Protein AF-A0A814ASR1-F1 (afdb_monomer_lite)

Radius of gyration: 29.93 Å; chains: 1; bounding box: 83×78×75 Å

Foldseek 3Di:
DDPPDDDPVLLVVLCVLLVHDFPDVQLVQQLQEAPQLCPPPHPPCVPSHLQVLLVQLVVLLLVLQLVVCVVPDDPVPPPDPVLSVVLSCVCLPLQNQLCLQCPRSVSVVRHDHDPDPDDDDSNRSSSSSSSVLSSCQVRQPPCSNVSSVVSCCSSCVVCPVVSCVSSDDDPVVVVVVCVVDPPPDDPDDPPPPPPPPDDDDDDDDDDDDDDDDDDDDDDDDDDDDDDDDDDDDDDDDPDQPFDWDWDWDDLVPPPRDTKTKTKTKFAAPPDDDAQQAAEAEEFEAAQAFLCLQQPPPPSVQQHLQVLCRVPLVRSYIYIGIGFECKDPIGHDQAQLVDALSSRLRVVLVVLVCLQCCVDVNHGHQNYEYEAAHLRLLSVLLQLLDPVRVLSHQAYERALDDLAWDVVLVVLLVVQKDAPCPDPLCVPHDHRPQWMWGHPPDCSCVSNFWLVVFFDPVLVVSSVNRGIIHHPNHVVSNCVSVLPRQQSRDQSHEYEYEYEQAANTAADPDPPHQGLPDFVSRCVVCVVSHPYHYGYDYDYSTYRSLSRGSNSVVVSVVVSVVVVVDSSPSRSPPD

Sequence (574 aa):
MPKQCIKVNSLTDFEDVIGYKFQNPSYLHQALTHVTAVTEEHPQAYHTDLLPLAFVGDAVLKYSVARYLFLNRPDHVIESCEKLHQGAQKIISNKVLAATAEKKLDLNKYLIRGNGSQVLTEKMYADCIQAIFGAIALDCGANQQEVIFHVIDKMYSDRYDEWVREISFDTMEIQMWSNERNLENIPEWPKTELQLATHNRNSSASEYNQNCCQSLNRVLMWTFTTFGSLIFAFIMIDELIMIPSKVTVDPTGIGRTLYPIVTWFCWKNGTVLSTNQIIHLTISGFTYDHTYWDFPYQPYNYSYVNYIIENSNGNIAVLNFDRFGVGLSGKPLLASLITGDVHAYVVYQLMQKLSQGYYQNISFSNIVLVGHSLGTGIALIVASNNVYNQYVCGVIATGFIHLINPVGFATFGASLYLAALDPKFKNQFVPADSLTTNPNTTGRQDAFYNIDDADMNVIRKDEQLKTIASAGEVLVIRLFVPIETRNIPTTIPMLIVMGQNDVLFCNLLNIALSCNDANTIINREKDDYTTTIEAYVLENSGHDINLHRNARDWFQAALDWTNKYSFENCGCSK

Organism: NCBI:txid433720

Structure (mmCIF, N/CA/C/O backbone):
data_AF-A0A814ASR1-F1
#
_entry.id   AF-A0A814ASR1-F1
#
loop_
_atom_site.group_PDB
_atom_site.id
_atom_site.type_symbol
_atom_site.label_atom_id
_atom_site.label_alt_id
_atom_site.label_comp_id
_atom_site.label_asym_id
_atom_site.label_entity_id
_atom_site.label_seq_id
_atom_site.pdbx_PDB_ins_code
_atom_site.Cartn_x
_atom_site.Cartn_y
_atom_site.Cartn_z
_atom_site.occupancy
_atom_site.B_iso_or_equiv
_atom_site.auth_seq_id
_atom_site.auth_comp_id
_atom_site.auth_asym_id
_atom_site.auth_atom_id
_atom_site.pdbx_PDB_model_num
ATOM 1 N N . MET A 1 1 ? -29.139 21.819 46.354 1.00 29.34 1 MET A N 1
ATOM 2 C CA . MET A 1 1 ? -29.511 22.653 45.192 1.00 29.34 1 MET A CA 1
ATOM 3 C C . MET A 1 1 ? -29.587 21.737 43.984 1.00 29.34 1 MET A C 1
ATOM 5 O O . MET A 1 1 ? -28.639 20.977 43.797 1.00 29.34 1 MET A O 1
ATOM 9 N N . PRO A 1 2 ? -30.709 21.681 43.252 1.00 26.05 2 PRO A N 1
ATOM 10 C CA . PRO A 1 2 ? -30.830 20.758 42.135 1.00 26.05 2 PRO A CA 1
ATOM 11 C C . PRO A 1 2 ? -29.931 21.251 40.998 1.00 26.05 2 PRO A C 1
ATOM 13 O O . PRO A 1 2 ? -30.075 22.377 40.533 1.00 26.05 2 PRO A O 1
ATOM 16 N N . LYS A 1 3 ? -28.980 20.411 40.579 1.00 24.55 3 LYS A N 1
ATOM 17 C CA . LYS A 1 3 ? -28.226 20.607 39.340 1.00 24.55 3 LYS A CA 1
ATOM 18 C C . LYS A 1 3 ? -29.227 20.549 38.184 1.00 24.55 3 LYS A C 1
ATOM 20 O O . LYS A 1 3 ? -29.842 19.505 37.973 1.00 24.55 3 LYS A O 1
ATOM 25 N N . GLN A 1 4 ? -29.400 21.647 37.454 1.00 22.62 4 GLN A N 1
ATOM 26 C CA . GLN A 1 4 ? -30.033 21.603 36.139 1.00 22.62 4 GLN A CA 1
ATOM 27 C C . GLN A 1 4 ? -29.073 20.886 35.186 1.00 22.62 4 GLN A C 1
ATOM 29 O O . GLN A 1 4 ? -28.102 21.455 34.701 1.00 22.62 4 GLN A O 1
ATOM 34 N N . CYS A 1 5 ? -29.317 19.599 34.958 1.00 25.02 5 CYS A N 1
ATOM 35 C CA . CYS A 1 5 ? -28.736 18.885 33.832 1.00 25.02 5 CYS A CA 1
ATOM 36 C C . CYS A 1 5 ? -29.511 19.283 32.570 1.00 25.02 5 CYS A C 1
ATOM 38 O O . CYS A 1 5 ? -30.727 19.093 32.505 1.00 25.02 5 CYS A O 1
ATOM 40 N N . ILE A 1 6 ? -28.814 19.834 31.576 1.00 29.86 6 ILE A N 1
ATOM 41 C CA . ILE A 1 6 ? -29.375 20.084 30.245 1.00 29.86 6 ILE A CA 1
ATOM 42 C C . ILE A 1 6 ? -29.675 18.726 29.594 1.00 29.86 6 ILE A C 1
ATOM 44 O O . ILE A 1 6 ? -28.879 17.789 29.681 1.00 29.86 6 ILE A O 1
ATOM 48 N N . LYS A 1 7 ? -30.846 18.602 28.958 1.00 33.66 7 LYS A N 1
ATOM 49 C CA . LYS A 1 7 ? -31.218 17.435 28.146 1.00 33.66 7 LYS A CA 1
ATOM 50 C C . LYS A 1 7 ? -30.184 17.258 27.025 1.00 33.66 7 LYS A C 1
ATOM 52 O O . LYS A 1 7 ? -30.173 18.031 26.076 1.00 33.66 7 LYS A O 1
ATOM 57 N N . VAL A 1 8 ? -29.372 16.206 27.119 1.00 39.03 8 VAL A N 1
ATOM 58 C CA . VAL A 1 8 ? -28.318 15.823 26.155 1.00 39.03 8 VAL A CA 1
ATOM 59 C C . VAL A 1 8 ? -28.842 15.675 24.715 1.00 39.03 8 VAL A C 1
ATOM 61 O O . VAL A 1 8 ? -28.080 15.843 23.771 1.00 39.03 8 VAL A O 1
ATOM 64 N N . ASN A 1 9 ? -30.150 15.475 24.525 1.00 45.09 9 ASN A N 1
ATOM 65 C CA . ASN A 1 9 ? -30.742 15.324 23.195 1.00 45.09 9 ASN A CA 1
ATOM 66 C C . ASN A 1 9 ? -30.657 16.591 22.313 1.00 45.09 9 ASN A C 1
ATOM 68 O O . ASN A 1 9 ? -30.626 16.442 21.104 1.00 45.09 9 ASN A O 1
ATOM 72 N N . SER A 1 10 ? -30.572 17.820 22.852 1.00 56.31 10 SER A N 1
ATOM 73 C CA . SER A 1 10 ? -30.629 19.032 22.003 1.00 56.31 10 SER A CA 1
ATOM 74 C C . SER A 1 10 ? -29.311 19.407 21.314 1.00 56.31 10 SER A C 1
ATOM 76 O O . SER A 1 10 ? -29.338 20.107 20.305 1.00 56.31 10 SER A O 1
ATOM 78 N N . LEU A 1 11 ? -28.158 18.990 21.854 1.00 64.81 11 LEU A N 1
ATOM 79 C CA . LEU A 1 11 ? -26.847 19.305 21.267 1.00 64.81 11 LEU A CA 1
ATOM 80 C C . LEU A 1 11 ? -26.538 18.384 20.088 1.00 64.81 11 LEU A C 1
ATOM 82 O O . LEU A 1 11 ? -26.112 18.865 19.045 1.00 64.81 11 LEU A O 1
ATOM 86 N N . THR A 1 12 ? -26.828 17.088 20.223 1.00 65.69 12 THR A N 1
ATOM 87 C CA . THR A 1 12 ? -26.658 16.113 19.137 1.00 65.69 12 THR A CA 1
ATOM 88 C C . THR A 1 12 ? -27.548 16.443 17.940 1.00 65.69 12 THR A C 1
ATOM 90 O O . THR A 1 12 ? -27.074 16.380 16.807 1.00 65.69 12 THR A O 1
ATOM 93 N N . ASP A 1 13 ? -28.786 16.886 18.196 1.00 74.62 13 ASP A N 1
ATOM 94 C CA . ASP A 1 13 ? -29.701 17.377 17.160 1.00 74.62 13 ASP A CA 1
ATOM 95 C C . ASP A 1 13 ? -29.107 18.584 16.415 1.00 74.62 13 ASP A C 1
ATOM 97 O O . ASP A 1 13 ? -29.201 18.682 15.192 1.00 74.62 13 ASP A O 1
ATOM 101 N N . PHE A 1 14 ? -28.464 19.511 17.134 1.00 78.94 14 PHE A N 1
ATOM 102 C CA . PHE A 1 14 ? -27.859 20.689 16.515 1.00 78.94 14 PHE A CA 1
ATOM 103 C C . PHE A 1 14 ? -26.600 20.356 15.706 1.00 78.94 14 PHE A C 1
ATOM 105 O O . PHE A 1 14 ? -26.404 20.914 14.628 1.00 78.94 14 PHE A O 1
ATOM 112 N N . GLU A 1 15 ? -25.774 19.421 16.179 1.00 78.19 15 GLU A N 1
ATOM 113 C CA . GLU A 1 15 ? -24.624 18.900 15.428 1.00 78.19 15 GLU A CA 1
ATOM 114 C C . GLU A 1 15 ? -25.039 18.320 14.067 1.00 78.19 15 GLU A C 1
ATOM 116 O O . GLU A 1 15 ? -24.350 18.525 13.065 1.00 78.19 15 GLU A O 1
ATOM 121 N N . ASP A 1 16 ? -26.192 17.646 14.002 1.00 75.31 16 ASP A N 1
ATOM 122 C CA . ASP A 1 16 ? -26.740 17.118 12.747 1.00 75.31 16 ASP A CA 1
ATOM 123 C C . ASP A 1 16 ? -27.208 18.244 11.811 1.00 75.31 16 ASP A C 1
ATOM 125 O O . ASP A 1 16 ? -26.919 18.221 10.604 1.00 75.31 16 ASP A O 1
ATOM 129 N N . VAL A 1 17 ? -27.856 19.275 12.373 1.00 75.50 17 VAL A N 1
ATOM 130 C CA . VAL A 1 17 ? -28.286 20.481 11.645 1.00 75.50 17 VAL A CA 1
ATOM 131 C C . VAL A 1 17 ? -27.089 21.168 10.982 1.00 75.50 17 VAL A C 1
ATOM 133 O O . VAL A 1 17 ? -27.107 21.406 9.772 1.00 75.50 17 VAL A O 1
ATOM 136 N N . ILE A 1 18 ? -26.014 21.424 11.730 1.00 74.44 18 ILE A N 1
ATOM 137 C CA . ILE A 1 18 ? -24.812 22.079 11.187 1.00 74.44 18 ILE A CA 1
ATOM 138 C C . ILE A 1 18 ? -23.909 21.119 10.398 1.00 74.44 18 ILE A C 1
ATOM 140 O O . ILE A 1 18 ? -23.052 21.569 9.645 1.00 74.44 18 ILE A O 1
ATOM 144 N N . GLY A 1 19 ? -24.119 19.801 10.513 1.00 69.56 19 GLY A N 1
ATOM 145 C CA . GLY A 1 19 ? -23.306 18.782 9.842 1.00 69.56 19 GLY A CA 1
ATOM 146 C C . GLY A 1 19 ? -21.897 18.633 10.399 1.00 69.56 19 GLY A C 1
ATOM 147 O O . GLY A 1 19 ? -21.003 18.251 9.653 1.00 69.56 19 GLY A O 1
ATOM 148 N N . TYR A 1 20 ? -21.699 18.949 11.677 1.00 76.44 20 TYR A N 1
ATOM 149 C CA . TYR A 1 20 ? -20.404 18.879 12.344 1.00 76.44 20 TYR A CA 1
ATOM 150 C C . TYR A 1 20 ? -20.568 18.270 13.737 1.00 76.44 20 TYR A C 1
ATOM 152 O O . TYR A 1 20 ? -21.369 18.757 14.534 1.00 76.44 20 TYR A O 1
ATOM 160 N N . LYS A 1 21 ? -19.805 17.208 14.020 1.00 81.19 21 LYS A N 1
ATOM 161 C CA . LYS A 1 21 ? -19.773 16.520 15.318 1.00 81.19 21 LYS A CA 1
ATOM 162 C C . LYS A 1 21 ? -18.566 17.006 16.111 1.00 81.19 21 LYS A C 1
ATOM 164 O O . LYS A 1 21 ? -17.438 16.841 15.650 1.00 81.19 21 LYS A O 1
ATOM 169 N N . PHE A 1 22 ? -18.801 17.596 17.281 1.00 78.25 22 PHE A N 1
ATOM 170 C CA . PHE A 1 22 ? -17.737 18.174 18.094 1.00 78.25 22 PHE A CA 1
ATOM 171 C C . PHE A 1 22 ? -16.948 17.092 18.832 1.00 78.25 22 PHE A C 1
ATOM 173 O O . PHE A 1 22 ? -17.524 16.225 19.489 1.00 78.25 22 PHE A O 1
ATOM 180 N N . GLN A 1 23 ? -15.616 17.175 18.776 1.00 75.88 23 GLN A N 1
ATOM 181 C CA . GLN A 1 23 ? -14.740 16.312 19.577 1.00 75.88 23 GLN A CA 1
ATOM 182 C C . GLN A 1 23 ? -14.795 16.708 21.047 1.00 75.88 23 GLN A C 1
ATOM 184 O O . GLN A 1 23 ? -14.840 15.853 21.933 1.00 75.88 23 GLN A O 1
ATOM 189 N N . ASN A 1 24 ? -14.814 18.016 21.297 1.00 77.81 24 ASN A N 1
ATOM 190 C CA . ASN A 1 24 ? -15.057 18.580 22.604 1.00 77.81 24 ASN A CA 1
ATOM 191 C C . ASN A 1 24 ? -16.419 19.300 22.622 1.00 77.81 24 ASN A C 1
ATOM 193 O O . ASN A 1 24 ? -16.513 20.469 22.228 1.00 77.81 24 ASN A O 1
ATOM 197 N N . PRO A 1 25 ? -17.473 18.647 23.151 1.00 79.69 25 PRO A N 1
ATOM 198 C CA . PRO A 1 25 ? -18.805 19.237 23.264 1.00 79.69 25 PRO A CA 1
ATOM 199 C C . PRO A 1 25 ? -18.837 20.554 24.050 1.00 79.69 25 PRO A C 1
ATOM 201 O O . PRO A 1 25 ? -19.789 21.323 23.908 1.00 79.69 25 PRO A O 1
ATOM 204 N N . SER A 1 26 ? -17.809 20.850 24.862 1.00 80.25 26 SER A N 1
ATOM 205 C CA . SER A 1 26 ? -17.728 22.121 25.583 1.00 80.25 26 SER A CA 1
ATOM 206 C C . SER A 1 26 ? -17.621 23.319 24.641 1.00 80.25 26 SER A C 1
ATOM 208 O O . SER A 1 26 ? -18.126 24.382 24.986 1.00 80.25 26 SER A O 1
ATOM 210 N N . TYR A 1 27 ? -17.009 23.166 23.460 1.00 85.69 27 TYR A N 1
ATOM 211 C CA . TYR A 1 27 ? -16.922 24.246 22.475 1.00 85.69 27 TYR A CA 1
ATOM 212 C C . TYR A 1 27 ? -18.286 24.576 21.877 1.00 85.69 27 TYR A C 1
ATOM 214 O O . TYR A 1 27 ? -18.642 25.749 21.790 1.00 85.69 27 TYR A O 1
ATOM 222 N N . LEU A 1 28 ? -19.081 23.559 21.531 1.00 87.44 28 LEU A N 1
ATOM 223 C CA . LEU A 1 28 ? -20.445 23.781 21.056 1.00 87.44 28 LEU A CA 1
ATOM 224 C C . LEU A 1 28 ? -21.328 24.372 22.154 1.00 87.44 28 LEU A C 1
ATOM 226 O O . LEU A 1 28 ? -22.066 25.326 21.919 1.00 87.44 28 LEU A O 1
ATOM 230 N N . HIS A 1 29 ? -21.226 23.831 23.366 1.00 83.81 29 HIS A N 1
ATOM 231 C CA . HIS A 1 29 ? -21.955 24.354 24.512 1.00 83.81 29 HIS A CA 1
ATOM 232 C C . HIS A 1 29 ? -21.619 25.833 24.756 1.00 83.81 29 HIS A C 1
ATOM 234 O O . HIS A 1 29 ? -22.521 26.649 24.931 1.00 83.81 29 HIS A O 1
ATOM 240 N N . GLN A 1 30 ? -20.335 26.199 24.717 1.00 85.56 30 GLN A N 1
ATOM 241 C CA . GLN A 1 30 ? -19.888 27.584 24.840 1.00 85.56 30 GLN A CA 1
ATOM 242 C C . GLN A 1 30 ? -20.409 28.459 23.690 1.00 85.56 30 GLN A C 1
ATOM 244 O O . GLN A 1 30 ? -20.930 29.541 23.944 1.00 85.56 30 GLN A O 1
ATOM 249 N N . ALA A 1 31 ? -20.345 27.988 22.441 1.00 89.31 31 ALA A N 1
ATOM 250 C CA . ALA A 1 31 ? -20.847 28.725 21.278 1.00 89.31 31 ALA A CA 1
ATOM 251 C C . ALA A 1 31 ? -22.356 29.000 21.331 1.00 89.31 31 ALA A C 1
ATOM 253 O O . ALA A 1 31 ? -22.821 30.003 20.793 1.00 89.31 31 ALA A O 1
ATOM 254 N N . LEU A 1 32 ? -23.112 28.124 21.997 1.00 86.88 32 LEU A N 1
ATOM 255 C CA . LEU A 1 32 ? -24.549 28.277 22.219 1.00 86.88 32 LEU A CA 1
ATOM 256 C C . LEU A 1 32 ? -24.888 29.029 23.518 1.00 86.88 32 LEU A C 1
ATOM 258 O O . LEU A 1 32 ? -26.063 29.304 23.763 1.00 86.88 32 LEU A O 1
ATOM 262 N N . THR A 1 33 ? -23.898 29.387 24.343 1.00 84.38 33 THR A N 1
ATOM 263 C CA . THR A 1 33 ? -24.106 30.101 25.611 1.00 84.38 33 THR A CA 1
ATOM 264 C C . THR A 1 33 ? -24.021 31.608 25.405 1.00 84.38 33 THR A C 1
ATOM 266 O O . THR A 1 33 ? -22.948 32.189 25.247 1.00 84.38 33 THR A O 1
ATOM 269 N N . HIS A 1 34 ? -25.179 32.267 25.418 1.00 83.19 34 HIS A N 1
ATOM 270 C CA . HIS A 1 34 ? -25.266 33.714 25.273 1.00 83.19 34 HIS A CA 1
ATOM 271 C C . HIS A 1 34 ? -24.787 34.441 26.540 1.00 83.19 34 HIS A C 1
ATOM 273 O O . HIS A 1 34 ? -24.992 33.958 27.652 1.00 83.19 34 HIS A O 1
ATOM 279 N N . VAL A 1 35 ? -24.231 35.651 26.392 1.00 78.12 35 VAL A N 1
ATOM 280 C CA . VAL A 1 35 ? -23.685 36.456 27.508 1.00 78.12 35 VAL A CA 1
ATOM 281 C C . VAL A 1 35 ? -24.675 36.667 28.656 1.00 78.12 35 VAL A C 1
ATOM 283 O O . VAL A 1 35 ? -24.288 36.675 29.820 1.00 78.12 35 VAL A O 1
ATOM 286 N N . THR A 1 36 ? -25.972 36.757 28.349 1.00 75.69 36 THR A N 1
ATOM 287 C CA . THR A 1 36 ? -27.032 36.928 29.359 1.00 75.69 36 THR A CA 1
ATOM 288 C C . THR A 1 36 ? -27.213 35.713 30.267 1.00 75.69 36 THR A C 1
ATOM 290 O O . THR A 1 36 ? -27.797 35.854 31.335 1.00 75.69 36 THR A O 1
ATOM 293 N N . ALA A 1 37 ? -26.740 34.527 29.870 1.00 72.88 37 ALA A N 1
ATOM 294 C CA . ALA A 1 37 ? -26.751 33.331 30.713 1.00 72.88 37 ALA A CA 1
ATOM 295 C C . ALA A 1 37 ? -25.641 33.344 31.779 1.00 72.88 37 ALA A C 1
ATOM 297 O O . ALA A 1 37 ? -25.743 32.637 32.776 1.00 72.88 37 ALA A O 1
ATOM 298 N N . VAL A 1 38 ? -24.585 34.141 31.582 1.00 68.56 38 VAL A N 1
ATOM 299 C CA . VAL A 1 38 ? -23.382 34.141 32.432 1.00 68.56 38 VAL A CA 1
ATOM 300 C C . VAL A 1 38 ? -23.423 35.260 33.484 1.00 68.56 38 VAL A C 1
ATOM 302 O O . VAL A 1 38 ? -22.785 35.165 34.532 1.00 68.56 38 VAL A O 1
ATOM 305 N N . THR A 1 39 ? -24.224 36.305 33.255 1.00 57.59 39 THR A N 1
ATOM 306 C CA . THR A 1 39 ? -24.173 37.559 34.025 1.00 57.59 39 THR A CA 1
ATOM 307 C C . THR A 1 39 ? -25.000 37.625 35.317 1.00 57.59 39 THR A C 1
ATOM 309 O O . THR A 1 39 ? -24.835 38.603 36.040 1.00 57.59 39 THR A O 1
ATOM 312 N N . GLU A 1 40 ? -25.841 36.642 35.671 1.00 52.91 40 GLU A N 1
ATOM 313 C CA . GLU A 1 40 ? -26.676 36.742 36.895 1.00 52.91 40 GLU A CA 1
ATOM 314 C C . GLU A 1 40 ? -26.184 35.933 38.111 1.00 52.91 40 GLU A C 1
ATOM 316 O O . GLU A 1 40 ? -26.397 36.376 39.237 1.00 52.91 40 GLU A O 1
ATOM 321 N N . GLU A 1 41 ? -25.474 34.809 37.942 1.00 49.41 41 GLU A N 1
ATOM 322 C CA . GLU A 1 41 ? -25.124 33.938 39.086 1.00 49.41 41 GLU A CA 1
ATOM 323 C C . GLU A 1 41 ? -23.613 33.698 39.285 1.00 49.41 41 GLU A C 1
ATOM 325 O O . GLU A 1 41 ? -23.196 33.413 40.412 1.00 49.41 41 GLU A O 1
ATOM 330 N N . HIS A 1 42 ? -22.753 33.860 38.262 1.00 51.56 42 HIS A N 1
ATOM 331 C CA . HIS A 1 42 ? -21.335 33.450 38.332 1.00 51.56 42 HIS A CA 1
ATOM 332 C C . HIS A 1 42 ? -20.336 34.425 37.659 1.00 51.56 42 HIS A C 1
ATOM 334 O O . HIS A 1 42 ? -19.818 34.149 36.577 1.00 51.56 42 HIS A O 1
ATOM 340 N N . PRO A 1 43 ? -19.933 35.516 38.341 1.00 49.88 43 PRO A N 1
ATOM 341 C CA . PRO A 1 43 ? -19.004 36.527 37.810 1.00 49.88 43 PRO A CA 1
ATOM 342 C C . PRO A 1 43 ? -17.586 36.032 37.473 1.00 49.88 43 PRO A C 1
ATOM 344 O O . PRO A 1 43 ? -16.807 36.776 36.897 1.00 49.88 43 PRO A O 1
ATOM 347 N N . GLN A 1 44 ? -17.209 34.807 37.852 1.00 52.34 44 GLN A N 1
ATOM 348 C CA . GLN A 1 44 ? -15.895 34.210 37.554 1.00 52.34 44 GLN A CA 1
ATOM 349 C C . GLN A 1 44 ? -15.866 33.486 36.190 1.00 52.34 44 GLN A C 1
ATOM 351 O O . GLN A 1 44 ? -14.832 32.958 35.793 1.00 52.34 44 GLN A O 1
ATOM 356 N N . ALA A 1 45 ? -16.989 33.452 35.462 1.00 54.28 45 ALA A N 1
ATOM 357 C CA . ALA A 1 45 ? -17.172 32.657 34.248 1.00 54.28 45 ALA A CA 1
ATOM 358 C C . ALA A 1 45 ? -17.084 33.468 32.931 1.00 54.28 45 ALA A C 1
ATOM 360 O O . ALA A 1 45 ? -17.514 32.979 31.888 1.00 54.28 45 ALA A O 1
ATOM 361 N N . TYR A 1 46 ? -16.474 34.665 32.948 1.00 49.47 46 TYR A N 1
ATOM 362 C CA . TYR A 1 46 ? -16.325 35.605 31.808 1.00 49.47 46 TYR A CA 1
ATOM 363 C C . TYR A 1 46 ? -15.652 35.039 30.534 1.00 49.47 46 TYR A C 1
ATOM 365 O O . TYR A 1 46 ? -15.561 35.729 29.524 1.00 49.47 46 TYR A O 1
ATOM 373 N N . HIS A 1 47 ? -15.177 33.792 30.557 1.00 57.28 47 HIS A N 1
ATOM 374 C CA . HIS A 1 47 ? -14.593 33.097 29.405 1.00 57.28 47 HIS A CA 1
ATOM 375 C C . HIS A 1 47 ? -15.420 31.896 28.928 1.00 57.28 47 HIS A C 1
ATOM 377 O O . HIS A 1 47 ? -14.918 31.090 28.150 1.00 57.28 47 HIS A O 1
ATOM 383 N N . THR A 1 48 ? -16.658 31.753 29.409 1.00 68.56 48 THR A N 1
ATOM 384 C CA . THR A 1 48 ? -17.540 30.610 29.104 1.00 68.56 48 THR A CA 1
ATOM 385 C C . THR A 1 48 ? -18.759 30.977 28.258 1.00 68.56 48 THR A C 1
ATOM 387 O O . THR A 1 48 ? -19.530 30.089 27.901 1.00 68.56 48 THR A O 1
ATOM 390 N N . ASP A 1 49 ? -18.924 32.257 27.909 1.00 81.50 49 ASP A N 1
ATOM 391 C CA . ASP A 1 49 ? -19.893 32.695 26.902 1.00 81.50 49 ASP A CA 1
ATOM 392 C C . ASP A 1 49 ? -19.324 32.587 25.476 1.00 81.50 49 ASP A C 1
ATOM 394 O O . ASP A 1 49 ? -18.154 32.244 25.260 1.00 81.50 49 ASP A O 1
ATOM 398 N N . LEU A 1 50 ? -20.180 32.863 24.495 1.00 87.62 50 LEU A N 1
ATOM 399 C CA . LEU A 1 50 ? -19.874 32.743 23.075 1.00 87.62 50 LEU A CA 1
ATOM 400 C C . LEU A 1 50 ? -18.892 33.797 22.532 1.00 87.62 50 LEU A C 1
ATOM 402 O O . LEU A 1 50 ? -18.318 33.574 21.467 1.00 87.62 50 LEU A O 1
ATOM 406 N N . LEU A 1 51 ? -18.676 34.940 23.201 1.00 89.50 51 LEU A N 1
ATOM 407 C CA . LEU A 1 51 ? -17.966 36.086 22.604 1.00 89.50 51 LEU A CA 1
ATOM 408 C C . LEU A 1 51 ? -16.484 35.814 22.291 1.00 89.50 51 LEU A C 1
ATOM 410 O O . LEU A 1 51 ? -16.043 36.210 21.207 1.00 89.50 51 LEU A O 1
ATOM 414 N N . PRO A 1 52 ? -15.699 35.121 23.144 1.00 90.19 52 PRO A N 1
ATOM 415 C CA . PRO A 1 52 ? -14.338 34.723 22.789 1.00 90.19 52 PRO A CA 1
ATOM 416 C C . PRO A 1 52 ? -14.282 33.838 21.537 1.00 90.19 52 PRO A C 1
ATOM 418 O O . PRO A 1 52 ? -13.391 34.003 20.705 1.00 90.19 52 PRO A O 1
ATOM 421 N N . LEU A 1 53 ? -15.251 32.932 21.367 1.00 90.38 53 LEU A N 1
ATOM 422 C CA . LEU A 1 53 ? -15.346 32.095 20.170 1.00 90.38 53 LEU A CA 1
ATOM 423 C C . LEU A 1 53 ? -15.803 32.909 18.957 1.00 90.38 53 LEU A C 1
ATOM 425 O O . LEU A 1 53 ? -15.288 32.696 17.864 1.00 90.38 53 LEU A O 1
ATOM 429 N N . ALA A 1 54 ? -16.707 33.876 19.136 1.00 91.94 54 ALA A N 1
ATOM 430 C CA . ALA A 1 54 ? -17.144 34.770 18.065 1.00 91.94 54 ALA A CA 1
ATOM 431 C C . ALA A 1 54 ? -15.976 35.582 17.490 1.00 91.94 54 ALA A C 1
ATOM 433 O O . ALA A 1 54 ? -15.836 35.687 16.273 1.00 91.94 54 ALA A O 1
ATOM 434 N N . PHE A 1 55 ? -15.081 36.073 18.353 1.00 91.94 55 PHE A N 1
ATOM 435 C CA . PHE A 1 55 ? -13.852 36.742 17.925 1.00 91.94 55 PHE A CA 1
ATOM 436 C C . PHE A 1 55 ? -12.990 35.847 17.020 1.00 91.94 55 PHE A C 1
ATOM 438 O O . PHE A 1 55 ? -12.544 36.287 15.959 1.00 91.94 55 PHE A O 1
ATOM 445 N N . VAL A 1 56 ? -12.789 34.582 17.405 1.00 87.06 56 VAL A N 1
ATOM 446 C CA . VAL A 1 56 ? -12.039 33.618 16.585 1.00 87.06 56 VAL A CA 1
ATOM 447 C C . VAL A 1 56 ? -12.768 33.354 15.269 1.00 87.06 56 VAL A C 1
ATOM 449 O O . VAL A 1 56 ? -12.166 33.446 14.203 1.00 87.06 56 VAL A O 1
ATOM 452 N N . GLY A 1 57 ? -14.067 33.066 15.310 1.00 88.69 57 GLY A N 1
ATOM 453 C CA . GLY A 1 57 ? -14.829 32.716 14.115 1.00 88.69 57 GLY A CA 1
ATOM 454 C C . GLY A 1 57 ? -14.956 33.836 13.088 1.00 88.69 57 GLY A C 1
ATOM 455 O O . GLY A 1 57 ? -14.963 33.554 11.892 1.00 88.69 57 GLY A O 1
ATOM 456 N N . ASP A 1 58 ? -14.978 35.100 13.513 1.00 89.06 58 ASP A N 1
ATOM 457 C CA . ASP A 1 58 ? -14.949 36.249 12.602 1.00 89.06 58 ASP A CA 1
ATOM 458 C C . ASP A 1 58 ? -13.671 36.270 11.740 1.00 89.06 58 ASP A C 1
ATOM 460 O O . ASP A 1 58 ? -13.745 36.405 10.515 1.00 89.06 58 ASP A O 1
ATOM 464 N N . ALA A 1 59 ? -12.496 36.051 12.343 1.00 86.12 59 ALA A N 1
ATOM 465 C CA . ALA A 1 59 ? -11.227 35.978 11.610 1.00 86.12 59 ALA A CA 1
ATOM 466 C C . ALA A 1 59 ? -11.209 34.818 10.597 1.00 86.12 59 ALA A C 1
ATOM 468 O O . ALA A 1 59 ? -10.682 34.927 9.487 1.00 86.12 59 ALA A O 1
ATOM 469 N N . VAL A 1 60 ? -11.833 33.711 10.975 1.00 83.75 60 VAL A N 1
ATOM 470 C CA . VAL A 1 60 ? -11.856 32.464 10.215 1.00 83.75 60 VAL A CA 1
ATOM 471 C C . VAL A 1 60 ? -12.795 32.532 9.020 1.00 83.75 60 VAL A C 1
ATOM 473 O O . VAL A 1 60 ? -12.430 32.112 7.918 1.00 83.75 60 VAL A O 1
ATOM 476 N N . LEU A 1 61 ? -13.980 33.109 9.209 1.00 78.44 61 LEU A N 1
ATOM 477 C CA . LEU A 1 61 ? -14.925 33.380 8.130 1.00 78.44 61 LEU A CA 1
ATOM 478 C C . LEU A 1 61 ? -14.322 34.350 7.110 1.00 78.44 61 LEU A C 1
ATOM 480 O O . LEU A 1 61 ? -14.390 34.092 5.908 1.00 78.44 61 LEU A O 1
ATOM 484 N N . LYS A 1 62 ? -13.650 35.411 7.580 1.00 81.25 62 LYS A N 1
ATOM 485 C CA . LYS A 1 62 ? -12.930 36.366 6.720 1.00 81.25 62 LYS A CA 1
ATOM 486 C C . LYS A 1 62 ? -11.885 35.682 5.854 1.00 81.25 62 LYS A C 1
ATOM 488 O O . LYS A 1 62 ? -11.875 35.885 4.642 1.00 81.25 62 LYS A O 1
ATOM 493 N N . TYR A 1 63 ? -11.029 34.861 6.460 1.00 78.56 63 TYR A N 1
ATOM 494 C CA . TYR A 1 63 ? -9.999 34.131 5.729 1.00 78.56 63 TYR A CA 1
ATOM 495 C C . TYR A 1 63 ? -10.602 33.163 4.701 1.00 78.56 63 TYR A C 1
ATOM 497 O O . TYR A 1 63 ? -10.191 33.159 3.540 1.00 78.56 63 TYR A O 1
ATOM 505 N N . SER A 1 64 ? -11.599 32.374 5.108 1.00 73.06 64 SER A N 1
ATOM 506 C CA . SER A 1 64 ? -12.193 31.332 4.263 1.00 73.06 64 SER A CA 1
ATOM 507 C C . SER A 1 64 ? -12.881 31.938 3.039 1.00 73.06 64 SER A C 1
ATOM 509 O O . SER A 1 64 ? -12.612 31.540 1.906 1.00 73.06 64 SER A O 1
ATOM 511 N N . VAL A 1 65 ? -13.687 32.984 3.232 1.00 71.31 65 VAL A N 1
ATOM 512 C CA . VAL A 1 65 ? -14.346 33.675 2.117 1.00 71.31 65 VAL A CA 1
ATOM 513 C C . VAL A 1 65 ? -13.329 34.388 1.222 1.00 71.31 65 VAL A C 1
ATOM 515 O O . VAL A 1 65 ? -13.401 34.256 0.002 1.00 71.31 65 VAL A O 1
ATOM 518 N N . ALA A 1 66 ? -12.330 35.075 1.788 1.00 70.75 66 ALA A N 1
ATOM 519 C CA . ALA A 1 66 ? -11.295 35.738 0.992 1.00 70.75 66 ALA A CA 1
ATOM 520 C C . ALA A 1 66 ? -10.498 34.746 0.128 1.00 70.75 66 ALA A C 1
ATOM 522 O O . ALA A 1 66 ? -10.259 35.007 -1.051 1.00 70.75 66 ALA A O 1
ATOM 523 N N . ARG A 1 67 ? -10.128 33.586 0.687 1.00 69.38 67 ARG A N 1
ATOM 524 C CA . ARG A 1 67 ? -9.438 32.512 -0.040 1.00 69.38 67 ARG A CA 1
ATOM 525 C C . ARG A 1 67 ? -10.297 31.964 -1.178 1.00 69.38 67 ARG A C 1
ATOM 527 O O . ARG A 1 67 ? -9.787 31.780 -2.279 1.00 69.38 67 ARG A O 1
ATOM 534 N N . TYR A 1 68 ? -11.585 31.728 -0.932 1.00 64.69 68 TYR A N 1
ATOM 535 C CA . TYR A 1 68 ? -12.508 31.246 -1.960 1.00 64.69 68 TYR A CA 1
ATOM 536 C C . TYR A 1 68 ? -12.637 32.227 -3.127 1.00 64.69 68 TYR A C 1
ATOM 538 O O . TYR A 1 68 ? -12.487 31.823 -4.279 1.00 64.69 68 TYR A O 1
ATOM 546 N N . LEU A 1 69 ? -12.845 33.512 -2.831 1.00 64.88 69 LEU A N 1
ATOM 547 C CA . LEU A 1 69 ? -12.946 34.553 -3.855 1.00 64.88 69 LEU A CA 1
ATOM 548 C C . LEU A 1 69 ? -11.634 34.719 -4.635 1.00 64.88 69 LEU A C 1
ATOM 550 O O . LEU A 1 69 ? -11.659 34.989 -5.831 1.00 64.88 69 LEU A O 1
ATOM 554 N N . PHE A 1 70 ? -10.484 34.540 -3.979 1.00 63.28 70 PHE A N 1
ATOM 555 C CA . PHE A 1 70 ? -9.176 34.627 -4.628 1.00 63.28 70 PHE A CA 1
ATOM 556 C C . PHE A 1 70 ? -8.920 33.471 -5.604 1.00 63.28 70 PHE A C 1
ATOM 558 O O . PHE A 1 70 ? -8.403 33.713 -6.691 1.00 63.28 70 PHE A O 1
ATOM 565 N N . LEU A 1 71 ? -9.250 32.233 -5.217 1.00 58.19 71 LEU A N 1
ATOM 566 C CA . LEU A 1 71 ? -8.956 31.030 -6.006 1.00 58.19 71 LEU A CA 1
ATOM 567 C C . LEU A 1 71 ? -9.923 30.810 -7.174 1.00 58.19 71 LEU A C 1
ATOM 569 O O . LEU A 1 71 ? -9.540 30.185 -8.155 1.00 58.19 71 LEU A O 1
ATOM 573 N N . ASN A 1 72 ? -11.152 31.323 -7.080 1.00 55.66 72 ASN A N 1
ATOM 574 C CA . ASN A 1 72 ? -12.203 31.102 -8.079 1.00 55.66 72 ASN A CA 1
ATOM 575 C C . ASN A 1 72 ? -12.488 32.341 -8.946 1.00 55.66 72 ASN A C 1
ATOM 577 O O . ASN A 1 72 ? -13.568 32.465 -9.522 1.00 55.66 72 ASN A O 1
ATOM 581 N N . ARG A 1 73 ? -11.540 33.281 -9.032 1.00 60.34 73 ARG A N 1
ATOM 582 C CA . ARG A 1 73 ? -11.681 34.471 -9.884 1.00 60.34 73 ARG A CA 1
ATOM 583 C C . ARG A 1 73 ? -11.347 34.158 -11.356 1.00 60.34 73 ARG A C 1
ATOM 585 O O . ARG A 1 73 ? -10.414 33.396 -11.596 1.00 60.34 73 ARG A O 1
ATOM 592 N N . PRO A 1 74 ? -12.023 34.780 -12.341 1.00 51.69 74 PRO A N 1
ATOM 593 C CA . PRO A 1 74 ? -11.620 34.703 -13.747 1.00 51.69 74 PRO A CA 1
ATOM 594 C C . PRO A 1 74 ? -10.336 35.510 -14.024 1.00 51.69 74 PRO A C 1
ATOM 596 O O . PRO A 1 74 ? -10.179 36.619 -13.516 1.00 51.69 74 PRO A O 1
ATOM 599 N N . ASP A 1 75 ? -9.445 34.992 -14.877 1.00 49.72 75 ASP A N 1
ATOM 600 C CA . ASP A 1 75 ? -8.099 35.552 -15.137 1.00 49.72 75 ASP A CA 1
ATOM 601 C C . ASP A 1 75 ? -8.073 36.984 -15.711 1.00 49.72 75 ASP A C 1
ATOM 603 O O . ASP A 1 75 ? -7.066 37.681 -15.609 1.00 49.72 75 ASP A O 1
ATOM 607 N N . HIS A 1 76 ? -9.176 37.450 -16.298 1.00 48.38 76 HIS A N 1
ATOM 608 C CA . HIS A 1 76 ? -9.326 38.799 -16.865 1.00 48.38 76 HIS A CA 1
ATOM 609 C C . HIS A 1 76 ? -9.758 39.846 -15.822 1.00 48.38 76 HIS A C 1
ATOM 611 O O . HIS A 1 76 ? -9.716 41.045 -16.084 1.00 48.38 76 HIS A O 1
ATOM 617 N N . VAL A 1 77 ? -10.105 39.414 -14.607 1.00 49.00 77 VAL A N 1
ATOM 618 C CA . VAL A 1 77 ? -10.531 40.274 -13.501 1.00 49.00 77 VAL A CA 1
ATOM 619 C C . VAL A 1 77 ? -9.315 40.642 -12.640 1.00 49.00 77 VAL A C 1
ATOM 621 O O . VAL A 1 77 ? -9.170 40.226 -11.490 1.00 49.00 77 VAL A O 1
ATOM 624 N N . ILE A 1 78 ? -8.387 41.406 -13.216 1.00 45.56 78 ILE A N 1
ATOM 625 C CA . ILE A 1 78 ? -7.210 41.935 -12.496 1.00 45.56 78 ILE A CA 1
ATOM 626 C C . ILE A 1 78 ? -7.554 43.214 -11.708 1.00 45.56 78 ILE A C 1
ATOM 628 O O . ILE A 1 78 ? -6.775 43.680 -10.875 1.00 45.56 78 ILE A O 1
ATOM 632 N N . GLU A 1 79 ? -8.748 43.777 -11.877 1.00 51.81 79 GLU A N 1
ATOM 633 C CA . GLU A 1 79 ? -9.027 45.112 -11.357 1.00 51.81 79 GLU A CA 1
ATOM 634 C C . GLU A 1 79 ? -9.655 45.116 -9.955 1.00 51.81 79 GLU A C 1
ATOM 636 O O . GLU A 1 79 ? -10.869 45.207 -9.769 1.00 51.81 79 GLU A O 1
ATOM 641 N N . SER A 1 80 ? -8.742 45.127 -8.975 1.00 59.69 80 SER A N 1
ATOM 642 C CA . SER A 1 80 ? -8.851 45.679 -7.615 1.00 59.69 80 SER A CA 1
ATOM 643 C C . SER A 1 80 ? -9.131 44.699 -6.466 1.00 59.69 80 SER A C 1
ATOM 645 O O . SER A 1 80 ? -10.245 44.211 -6.267 1.00 59.69 80 SER A O 1
ATOM 647 N N . CYS A 1 81 ? -8.127 44.542 -5.589 1.00 62.59 81 CYS A N 1
ATOM 648 C CA . CYS A 1 81 ? -8.251 43.955 -4.247 1.00 62.59 81 CYS A CA 1
ATOM 649 C C . CYS A 1 81 ? -9.411 44.555 -3.428 1.00 62.59 81 CYS A C 1
ATOM 651 O O . CYS A 1 81 ? -9.950 43.889 -2.544 1.00 62.59 81 CYS A O 1
ATOM 653 N N . GLU A 1 82 ? -9.820 45.792 -3.725 1.00 66.19 82 GLU A N 1
ATOM 654 C CA . GLU A 1 82 ? -10.946 46.464 -3.079 1.00 66.19 82 GLU A CA 1
ATOM 655 C C . GLU A 1 82 ? -12.278 45.758 -3.363 1.00 66.19 82 GLU A C 1
ATOM 657 O O . GLU A 1 82 ? -13.089 45.601 -2.455 1.00 66.19 82 GLU A O 1
ATOM 662 N N . LYS A 1 83 ? -12.488 45.247 -4.584 1.00 65.75 83 LYS A N 1
ATOM 663 C CA . LYS A 1 83 ? -13.721 44.529 -4.946 1.00 65.75 83 LYS A CA 1
ATOM 664 C C . LYS A 1 83 ? -13.807 43.161 -4.273 1.00 65.75 83 LYS A C 1
ATOM 666 O O . LYS A 1 83 ? -14.870 42.800 -3.774 1.00 65.75 83 LYS A O 1
ATOM 671 N N . LEU A 1 84 ? -12.688 42.437 -4.172 1.00 66.44 84 LEU A N 1
ATOM 672 C CA . LEU A 1 84 ? -12.617 41.186 -3.402 1.00 66.44 84 LEU A CA 1
ATOM 673 C C . LEU A 1 84 ? -12.915 41.432 -1.919 1.00 66.44 84 LEU A C 1
ATOM 675 O O . LEU A 1 84 ? -13.654 40.671 -1.297 1.00 66.44 84 LEU A O 1
ATOM 679 N N . HIS A 1 85 ? -12.386 42.526 -1.366 1.00 71.75 85 HIS A N 1
ATOM 680 C CA . HIS A 1 85 ? -12.665 42.924 0.008 1.00 71.75 85 HIS A CA 1
ATOM 681 C C . HIS A 1 85 ? -14.147 43.275 0.216 1.00 71.75 85 HIS A C 1
ATOM 683 O O . HIS A 1 85 ? -14.773 42.751 1.135 1.00 71.75 85 HIS A O 1
ATOM 689 N N . GLN A 1 86 ? -14.732 44.110 -0.647 1.00 71.44 86 GLN A N 1
ATOM 690 C CA . GLN A 1 86 ? -16.147 44.486 -0.573 1.00 71.44 86 GLN A CA 1
ATOM 691 C C . GLN A 1 86 ? -17.076 43.273 -0.748 1.00 71.44 86 GLN A C 1
ATOM 693 O O . GLN A 1 86 ? -18.042 43.134 0.001 1.00 71.44 86 GLN A O 1
ATOM 698 N N . GLY A 1 87 ? -16.766 42.372 -1.688 1.00 68.56 87 GLY A N 1
ATOM 699 C CA . GLY A 1 87 ? -17.501 41.122 -1.900 1.00 68.56 87 GLY A CA 1
ATOM 700 C C . GLY A 1 87 ? -17.457 40.212 -0.674 1.00 68.56 87 GLY A C 1
ATOM 701 O O . GLY A 1 87 ? -18.502 39.768 -0.201 1.00 68.56 87 GLY A O 1
ATOM 702 N N . ALA A 1 88 ? -16.271 40.021 -0.083 1.00 71.06 88 ALA A N 1
ATOM 703 C CA . ALA A 1 88 ? -16.135 39.266 1.158 1.00 71.06 88 ALA A CA 1
ATOM 704 C C . ALA A 1 88 ? -16.987 39.877 2.283 1.00 71.06 88 ALA A C 1
ATOM 706 O O . ALA A 1 88 ? -17.780 39.163 2.887 1.00 71.06 88 ALA A O 1
ATOM 707 N N . GLN A 1 89 ? -16.896 41.194 2.518 1.00 75.81 89 GLN A N 1
ATOM 708 C CA . GLN A 1 89 ? -17.642 41.886 3.583 1.00 75.81 89 GLN A CA 1
ATOM 709 C C . GLN A 1 89 ? -19.165 41.810 3.422 1.00 75.81 89 GLN A C 1
ATOM 711 O O . GLN A 1 89 ? -19.881 41.790 4.422 1.00 75.81 89 GLN A O 1
ATOM 716 N N . LYS A 1 90 ? -19.680 41.739 2.189 1.00 75.38 90 LYS A N 1
ATOM 717 C CA . LYS A 1 90 ? -21.113 41.515 1.944 1.00 75.38 90 LYS A CA 1
ATOM 718 C C . LYS A 1 90 ? -21.538 40.102 2.348 1.00 75.38 90 LYS A C 1
ATOM 720 O O . LYS A 1 90 ? -22.520 39.959 3.084 1.00 75.38 90 LYS A O 1
ATOM 725 N N . ILE A 1 91 ? -20.767 39.089 1.937 1.00 71.06 91 ILE A N 1
ATOM 726 C CA . ILE A 1 91 ? -21.043 37.667 2.205 1.00 71.06 91 ILE A CA 1
ATOM 727 C C . ILE A 1 91 ? -21.082 37.376 3.709 1.00 71.06 91 ILE A C 1
ATOM 729 O O . ILE A 1 91 ? -21.977 36.674 4.169 1.00 71.06 91 ILE A O 1
ATOM 733 N N . ILE A 1 92 ? -20.155 37.945 4.483 1.00 79.38 92 ILE A N 1
ATOM 734 C CA . ILE A 1 92 ? -20.070 37.723 5.938 1.00 79.38 92 ILE A CA 1
ATOM 735 C C . ILE A 1 92 ? -20.661 38.873 6.767 1.00 79.38 92 ILE A C 1
ATOM 737 O O . ILE A 1 92 ? -20.331 39.025 7.942 1.00 79.38 92 ILE A O 1
ATOM 741 N N . SER A 1 93 ? -21.517 39.709 6.171 1.00 82.94 93 SER A N 1
ATOM 742 C CA . SER A 1 93 ? -22.142 40.825 6.888 1.00 82.94 93 SER A CA 1
ATOM 743 C C . SER A 1 93 ? -23.060 40.335 8.014 1.00 82.94 93 SER A C 1
ATOM 745 O O . SER A 1 93 ? -23.703 39.290 7.893 1.00 82.94 93 SER A O 1
ATOM 747 N N . ASN A 1 94 ? -23.193 41.125 9.088 1.00 86.50 94 ASN A N 1
ATOM 748 C CA . ASN A 1 94 ? -24.062 40.787 10.227 1.00 86.50 94 ASN A CA 1
ATOM 749 C C . ASN A 1 94 ? -25.482 40.418 9.784 1.00 86.50 94 ASN A C 1
ATOM 751 O O . ASN A 1 94 ? -26.039 39.441 10.268 1.00 86.50 94 ASN A O 1
ATOM 755 N N . LYS A 1 95 ? -26.028 41.141 8.804 1.00 85.00 95 LYS A N 1
ATOM 756 C CA . LYS A 1 95 ? -27.342 40.876 8.216 1.00 85.00 95 LYS A CA 1
ATOM 757 C C . LYS A 1 95 ? -27.447 39.481 7.601 1.00 85.00 95 LYS A C 1
ATOM 759 O O . LYS A 1 95 ? -28.454 38.802 7.790 1.00 85.00 95 LYS A O 1
ATOM 764 N N . VAL A 1 96 ? -26.423 39.050 6.861 1.00 80.94 96 VAL A N 1
ATOM 765 C CA . VAL A 1 96 ? -26.385 37.717 6.243 1.00 80.94 96 VAL A CA 1
ATOM 766 C C . VAL A 1 96 ? -26.248 36.636 7.308 1.00 80.94 96 VAL A C 1
ATOM 768 O O . VAL A 1 96 ? -27.038 35.694 7.308 1.00 80.94 96 VAL A O 1
ATOM 771 N N . LEU A 1 97 ? -25.307 36.799 8.241 1.00 84.12 97 LEU A N 1
ATOM 772 C CA . LEU A 1 97 ? -25.086 35.833 9.318 1.00 84.12 97 LEU A CA 1
ATOM 773 C C . LEU A 1 97 ? -26.331 35.699 10.210 1.00 84.12 97 LEU A C 1
ATOM 775 O O . LEU A 1 97 ? -26.753 34.589 10.530 1.00 84.12 97 LEU A O 1
ATOM 779 N N . ALA A 1 98 ? -26.982 36.814 10.542 1.00 83.06 98 ALA A N 1
ATOM 780 C CA . ALA A 1 98 ? -28.204 36.819 11.336 1.00 83.06 98 ALA A CA 1
ATOM 781 C C . ALA A 1 98 ? -29.368 36.119 10.630 1.00 83.06 98 ALA A C 1
ATOM 783 O O . ALA A 1 98 ? -30.075 35.324 11.248 1.00 83.06 98 ALA A O 1
ATOM 784 N N . ALA A 1 99 ? -29.538 36.359 9.326 1.00 80.06 99 ALA A N 1
ATOM 785 C CA . ALA A 1 99 ? -30.563 35.682 8.541 1.00 80.06 99 ALA A CA 1
ATOM 786 C C . ALA A 1 99 ? -30.341 34.161 8.500 1.00 80.06 99 ALA A C 1
ATOM 788 O O . ALA A 1 99 ? -31.309 33.410 8.600 1.00 80.06 99 ALA A O 1
ATOM 789 N N . THR A 1 100 ? -29.089 33.700 8.402 1.00 79.75 100 THR A N 1
ATOM 790 C CA . THR A 1 100 ? -28.753 32.269 8.480 1.00 79.75 100 THR A CA 1
ATOM 791 C C . THR A 1 100 ? -29.093 31.690 9.853 1.00 79.75 100 THR A C 1
ATOM 793 O O . THR A 1 100 ? -29.741 30.644 9.932 1.00 79.75 100 THR A O 1
ATOM 796 N N . ALA A 1 101 ? -28.716 32.386 10.930 1.00 82.69 101 ALA A N 1
ATOM 797 C CA . ALA A 1 101 ? -28.999 31.967 12.302 1.00 82.69 101 ALA A CA 1
ATOM 798 C C . ALA A 1 101 ? -30.503 31.812 12.566 1.00 82.69 101 ALA A C 1
ATOM 800 O O . ALA A 1 101 ? -30.939 30.817 13.140 1.00 82.69 101 ALA A O 1
ATOM 801 N N . GLU A 1 102 ? -31.296 32.791 12.134 1.00 80.62 102 GLU A N 1
ATOM 802 C CA . GLU A 1 102 ? -32.730 32.830 12.403 1.00 80.62 102 GLU A CA 1
ATOM 803 C C . GLU A 1 102 ? -33.513 31.895 11.476 1.00 80.62 102 GLU A C 1
ATOM 805 O O . GLU A 1 102 ? -34.312 31.088 11.940 1.00 80.62 102 GLU A O 1
ATOM 810 N N . LYS A 1 103 ? -33.287 31.987 10.161 1.00 76.81 103 LYS A N 1
ATOM 811 C CA . LYS A 1 103 ? -34.177 31.368 9.168 1.00 76.81 103 LYS A CA 1
ATOM 812 C C . LYS A 1 103 ? -33.771 29.955 8.778 1.00 76.81 103 LYS A C 1
ATOM 814 O O . LYS A 1 103 ? -34.643 29.170 8.422 1.00 76.81 103 LYS A O 1
ATOM 819 N N . LYS A 1 104 ? -32.469 29.646 8.796 1.00 74.00 104 LYS A N 1
ATOM 820 C CA . LYS A 1 104 ? -31.952 28.352 8.325 1.00 74.00 104 LYS A CA 1
ATOM 821 C C . LYS A 1 104 ? -31.634 27.400 9.470 1.00 74.00 104 LYS A C 1
ATOM 823 O O . LYS A 1 104 ? -31.956 26.222 9.374 1.00 74.00 104 LYS A O 1
ATOM 828 N N . LEU A 1 105 ? -31.033 27.906 10.546 1.00 77.00 105 LEU A N 1
ATOM 829 C CA . LEU A 1 105 ? -30.654 27.078 11.697 1.00 77.00 105 LEU A CA 1
ATOM 830 C C . LEU A 1 105 ? -31.692 27.080 12.826 1.00 77.00 105 LEU A C 1
ATOM 832 O O . 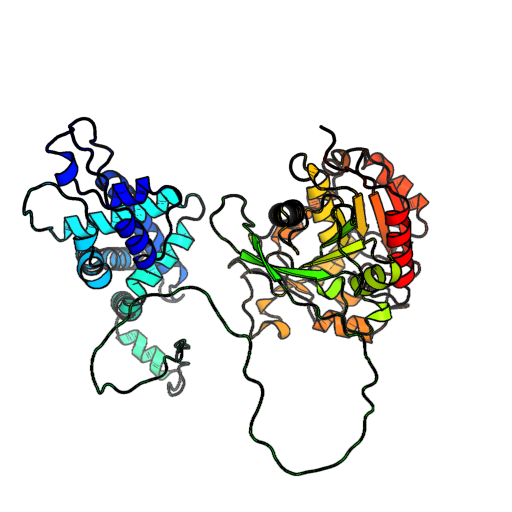LEU A 1 105 ? -31.587 26.258 13.731 1.00 77.00 105 LEU A O 1
ATOM 836 N N . ASP A 1 106 ? -32.663 28.001 12.788 1.00 80.62 106 ASP A N 1
ATOM 837 C CA . ASP A 1 106 ? -33.632 28.236 13.868 1.00 80.62 106 ASP A CA 1
ATOM 838 C C . ASP A 1 106 ? -32.953 28.260 15.248 1.00 80.62 106 ASP A C 1
ATOM 840 O O . ASP A 1 106 ? -33.319 27.566 16.204 1.00 80.62 106 ASP A O 1
ATOM 844 N N . LEU A 1 107 ? -31.880 29.052 15.326 1.00 81.94 107 LEU A N 1
ATOM 845 C CA . LEU A 1 107 ? -30.907 28.995 16.412 1.00 81.94 107 LEU A CA 1
ATOM 846 C C . LEU A 1 107 ? -31.519 29.352 17.776 1.00 81.94 107 LEU A C 1
ATOM 848 O O . LEU A 1 107 ? -30.992 28.980 18.824 1.00 81.94 107 LEU A O 1
ATOM 852 N N . ASN A 1 108 ? -32.679 30.015 17.781 1.00 79.88 108 ASN A N 1
ATOM 853 C CA . ASN A 1 108 ? -33.456 30.289 18.987 1.00 79.88 108 ASN A CA 1
ATOM 854 C C . ASN A 1 108 ? -33.777 29.035 19.806 1.00 79.88 108 ASN A C 1
ATOM 856 O O . ASN A 1 108 ? -33.832 29.129 21.029 1.00 79.88 108 ASN A O 1
ATOM 860 N N . LYS A 1 109 ? -33.951 27.879 19.156 1.00 80.50 109 LYS A N 1
ATOM 861 C CA . LYS A 1 109 ? -34.242 26.602 19.826 1.00 80.50 109 LYS A CA 1
ATOM 862 C C . LYS A 1 109 ? -33.064 26.045 20.624 1.00 80.50 109 LYS A C 1
ATOM 864 O O . LYS A 1 109 ? -33.279 25.245 21.531 1.00 80.50 109 LYS A O 1
ATOM 869 N N . TYR A 1 110 ? -31.845 26.448 20.275 1.00 82.38 110 TYR A N 1
ATOM 870 C CA . TYR A 1 110 ? -30.612 25.834 20.769 1.00 82.38 110 TYR A CA 1
ATOM 871 C C . TYR A 1 110 ? -29.801 26.758 21.686 1.00 82.38 110 TYR A C 1
ATOM 873 O O . TYR A 1 110 ? -28.913 26.290 22.393 1.00 82.38 110 TYR A O 1
ATOM 881 N N . LEU A 1 111 ? -30.102 28.060 21.698 1.00 82.69 111 LEU A N 1
ATOM 882 C CA . LEU A 1 111 ? -29.369 29.044 22.494 1.00 82.69 111 LEU A CA 1
ATOM 883 C C . LEU A 1 111 ? -29.703 28.960 23.986 1.00 82.69 111 LEU A C 1
ATOM 885 O O . LEU A 1 111 ? -30.861 29.031 24.393 1.00 82.69 111 LEU A O 1
ATOM 889 N N . ILE A 1 112 ? -28.655 28.925 24.803 1.00 82.00 112 ILE A N 1
ATOM 890 C CA . ILE A 1 112 ? -28.715 28.977 26.261 1.00 82.00 112 ILE A CA 1
ATOM 891 C C . ILE A 1 112 ? -28.688 30.454 26.677 1.00 82.00 112 ILE A C 1
ATOM 893 O O . ILE A 1 112 ? -27.754 31.187 26.341 1.00 82.00 112 ILE A O 1
ATOM 897 N N . ARG A 1 113 ? -29.732 30.915 27.378 1.00 77.12 113 ARG A N 1
ATOM 898 C CA . ARG A 1 113 ? -29.929 32.324 27.773 1.00 77.12 113 ARG A CA 1
ATOM 899 C C . ARG A 1 113 ? -30.390 32.428 29.225 1.00 77.12 113 ARG A C 1
ATOM 901 O O . ARG A 1 113 ? -31.024 31.508 29.732 1.00 77.12 113 ARG A O 1
ATOM 908 N N . GLY A 1 114 ? -30.100 33.563 29.862 1.00 69.75 114 GLY A N 1
ATOM 909 C CA . GLY A 1 114 ? -30.642 33.907 31.182 1.00 69.75 114 GLY A CA 1
ATOM 910 C C . GLY A 1 114 ? -32.143 34.223 31.146 1.00 69.75 114 GLY A C 1
ATOM 911 O O . GLY A 1 114 ? -32.739 34.330 30.075 1.00 69.75 114 GLY A O 1
ATOM 912 N N . ASN A 1 115 ? -32.749 34.425 32.320 1.00 61.44 115 ASN A N 1
ATOM 913 C CA . ASN A 1 115 ? -34.204 34.562 32.514 1.00 61.44 115 ASN A CA 1
ATOM 914 C C . ASN A 1 115 ? -34.838 35.840 31.917 1.00 61.44 115 ASN A C 1
ATOM 916 O O . ASN A 1 115 ? -36.034 36.081 32.087 1.00 61.44 115 ASN A O 1
ATOM 920 N N . GLY A 1 116 ? -34.060 36.669 31.220 1.00 58.41 116 GLY A N 1
ATOM 921 C CA . GLY A 1 116 ? -34.539 37.882 30.567 1.00 58.41 116 GLY A CA 1
ATOM 922 C C . GLY A 1 116 ? -35.131 37.616 29.182 1.00 58.41 116 GLY A C 1
ATOM 923 O O . GLY A 1 116 ? -34.504 36.989 28.330 1.00 58.41 116 GLY A O 1
ATOM 924 N N . SER A 1 117 ? -36.306 38.187 28.911 1.00 55.94 117 SER A N 1
ATOM 925 C CA . SER A 1 117 ? -37.010 38.162 27.617 1.00 55.94 117 SER A CA 1
ATOM 926 C C . SER A 1 117 ? -36.346 39.040 26.541 1.00 55.94 117 SER A C 1
ATOM 928 O O . SER A 1 117 ? -37.032 39.715 25.770 1.00 55.94 117 SER A O 1
ATOM 930 N N . GLN A 1 118 ? -35.013 39.117 26.513 1.00 67.44 118 GLN A N 1
ATOM 931 C CA . GLN A 1 118 ? -34.311 40.001 25.592 1.00 67.44 118 GLN A CA 1
ATOM 932 C C . GLN A 1 118 ? -34.446 39.480 24.158 1.00 67.44 118 GLN A C 1
ATOM 934 O O . GLN A 1 118 ? -34.012 38.375 23.827 1.00 67.44 118 GLN A O 1
ATOM 939 N N . VAL A 1 119 ? -35.033 40.312 23.299 1.00 76.00 119 VAL A N 1
ATOM 940 C CA . VAL A 1 119 ? -35.071 40.074 21.856 1.00 76.00 119 VAL A CA 1
ATOM 941 C C . VAL A 1 119 ? -33.642 40.157 21.321 1.00 76.00 119 VAL A C 1
ATOM 943 O O . VAL A 1 119 ? -32.949 41.150 21.551 1.00 76.00 119 VAL A O 1
ATOM 946 N N . LEU A 1 120 ? -33.190 39.110 20.628 1.00 78.31 120 LEU A N 1
ATOM 947 C CA . LEU A 1 120 ? -31.863 39.101 20.019 1.00 78.31 120 LEU A CA 1
ATOM 948 C C . LEU A 1 120 ? -31.794 40.100 18.868 1.00 78.31 120 LEU A C 1
ATOM 950 O O . LEU A 1 120 ? -32.659 40.131 17.994 1.00 78.31 120 LEU A O 1
ATOM 954 N N . THR A 1 121 ? -30.732 40.899 18.865 1.00 86.69 121 THR A N 1
ATOM 955 C CA . THR A 1 121 ? -30.425 41.817 17.766 1.00 86.69 121 THR A CA 1
ATOM 956 C C . THR A 1 121 ? -29.731 41.084 16.616 1.00 86.69 121 THR A C 1
ATOM 958 O O . THR A 1 121 ? -29.178 39.999 16.800 1.00 86.69 121 THR A O 1
ATOM 961 N N . GLU A 1 122 ? -29.690 41.708 15.435 1.00 88.06 122 GLU A N 1
ATOM 962 C CA . GLU A 1 122 ? -28.937 41.207 14.273 1.00 88.06 122 GLU A CA 1
ATOM 963 C C . GLU A 1 122 ? -27.478 40.880 14.635 1.00 88.06 122 GLU A C 1
ATOM 965 O O . GLU A 1 122 ? -26.975 39.802 14.323 1.00 88.06 122 GLU A O 1
ATOM 970 N N . LYS A 1 123 ? -26.813 41.775 15.377 1.00 87.62 123 LYS A N 1
ATOM 971 C CA . LYS A 1 123 ? -25.430 41.573 15.821 1.00 87.62 123 LYS A CA 1
ATOM 972 C C . LYS A 1 123 ? -25.287 40.347 16.723 1.00 87.62 123 LYS A C 1
ATOM 974 O O . LYS A 1 123 ? -24.337 39.594 16.560 1.00 87.62 123 LYS A O 1
ATOM 979 N N . MET A 1 124 ? -26.237 40.126 17.631 1.00 85.75 124 MET A N 1
ATOM 980 C CA . MET A 1 124 ? -26.194 38.986 18.551 1.00 85.75 124 MET A CA 1
ATOM 981 C C . MET A 1 124 ? -26.349 37.658 17.803 1.00 85.75 124 MET A C 1
ATOM 983 O O . MET A 1 124 ? -25.653 36.700 18.118 1.00 85.75 124 MET A O 1
ATOM 987 N N . TYR A 1 125 ? -27.201 37.594 16.776 1.00 86.69 125 TYR A N 1
ATOM 988 C CA . TYR A 1 125 ? -27.286 36.404 15.924 1.00 86.69 125 TYR A CA 1
ATOM 989 C C . TYR A 1 125 ? -26.026 36.187 15.081 1.00 86.69 125 TYR A C 1
ATOM 991 O O . TYR A 1 125 ? -25.578 35.048 14.942 1.00 86.69 125 TYR A O 1
ATOM 999 N N . ALA A 1 126 ? -25.441 37.262 14.548 1.00 86.56 126 ALA A N 1
ATOM 1000 C CA . ALA A 1 126 ? -24.177 37.186 13.824 1.00 86.56 126 ALA A CA 1
ATOM 1001 C C . ALA A 1 126 ? -23.049 36.640 14.717 1.00 86.56 126 ALA A C 1
ATOM 1003 O O . ALA A 1 126 ? -22.337 35.727 14.301 1.00 86.56 126 ALA A O 1
ATOM 1004 N N . ASP A 1 127 ? -22.968 37.110 15.967 1.00 91.44 127 ASP A N 1
ATOM 1005 C CA . ASP A 1 127 ? -22.012 36.615 16.963 1.00 91.44 127 ASP A CA 1
ATOM 1006 C C . ASP A 1 127 ? -22.203 35.131 17.265 1.00 91.44 127 ASP A C 1
ATOM 1008 O O . ASP A 1 127 ? -21.223 34.420 17.449 1.00 91.44 127 ASP A O 1
ATOM 1012 N N . CYS A 1 128 ? -23.441 34.630 17.272 1.00 89.50 128 CYS A N 1
ATOM 1013 C CA . CYS A 1 128 ? -23.687 33.204 17.485 1.00 89.50 128 CYS A CA 1
ATOM 1014 C C . CYS A 1 128 ? -23.151 32.354 16.321 1.00 89.50 128 CYS A C 1
ATOM 1016 O O . CYS A 1 128 ? -22.518 31.327 16.551 1.00 89.50 128 CYS A O 1
ATOM 1018 N N . ILE A 1 129 ? -23.356 32.783 15.069 1.00 89.31 129 ILE A N 1
ATOM 1019 C CA . ILE A 1 129 ? -22.789 32.087 13.902 1.00 89.31 129 ILE A CA 1
ATOM 1020 C C . ILE A 1 129 ? -21.266 32.137 13.939 1.00 89.31 129 ILE A C 1
ATOM 1022 O O . ILE A 1 129 ? -20.615 31.108 13.773 1.00 89.31 129 ILE A O 1
ATOM 1026 N N . GLN A 1 130 ? -20.690 33.308 14.210 1.00 92.62 130 GLN A N 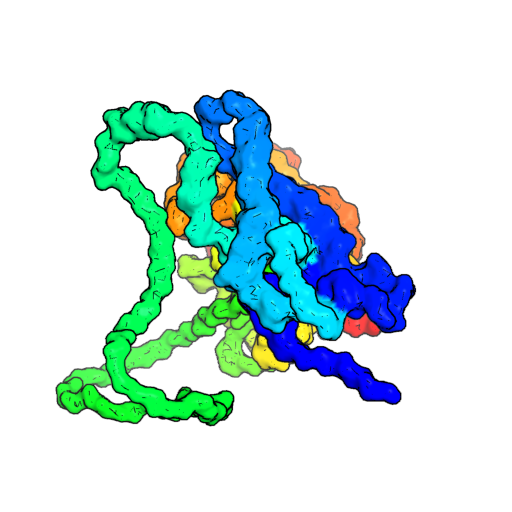1
ATOM 1027 C CA . GLN A 1 130 ? -19.247 33.450 14.370 1.00 92.62 130 GLN A CA 1
ATOM 1028 C C . GLN A 1 130 ? -18.740 32.549 15.499 1.00 92.62 130 GLN A C 1
ATOM 1030 O O . GLN A 1 130 ? -17.768 31.834 15.305 1.00 92.62 130 GLN A O 1
ATOM 1035 N N . ALA A 1 131 ? -19.422 32.482 16.640 1.00 93.69 131 ALA A N 1
ATOM 1036 C CA . ALA A 1 131 ? -19.030 31.612 17.739 1.00 93.69 131 ALA A CA 1
ATOM 1037 C C . ALA A 1 131 ? -19.067 30.133 17.356 1.00 93.69 131 ALA A C 1
ATOM 1039 O O . ALA A 1 131 ? -18.156 29.406 17.730 1.00 93.69 131 ALA A O 1
ATOM 1040 N N . ILE A 1 132 ? -20.048 29.691 16.563 1.00 90.94 132 ILE A N 1
ATOM 1041 C CA . ILE A 1 132 ? -20.086 28.324 16.025 1.00 90.94 132 ILE A CA 1
ATOM 1042 C C . ILE A 1 132 ? -18.878 28.075 15.117 1.00 90.94 132 ILE A C 1
ATOM 1044 O O . ILE A 1 132 ? -18.191 27.074 15.285 1.00 90.94 132 ILE A O 1
ATOM 1048 N N . PHE A 1 133 ? -18.558 28.992 14.201 1.00 87.81 133 PHE A N 1
ATOM 1049 C CA . PHE A 1 133 ? -17.374 28.855 13.345 1.00 87.81 133 PHE A CA 1
ATOM 1050 C C . PHE A 1 133 ? -16.058 28.918 14.132 1.00 87.81 133 PHE A C 1
ATOM 1052 O O . PHE A 1 133 ? -15.113 28.216 13.785 1.00 87.81 133 PHE A O 1
ATOM 1059 N N . GLY A 1 134 ? -15.992 29.706 15.206 1.00 89.25 134 GLY A N 1
ATOM 1060 C CA . GLY A 1 134 ? -14.855 29.758 16.125 1.00 89.25 134 GLY A CA 1
ATOM 1061 C C . GLY A 1 134 ? -14.720 28.491 16.968 1.00 89.25 134 GLY A C 1
ATOM 1062 O O . GLY A 1 134 ? -13.617 27.993 17.165 1.00 89.25 134 GLY A O 1
ATOM 1063 N N . ALA A 1 135 ? -15.842 27.926 17.404 1.00 89.06 135 ALA A N 1
ATOM 1064 C CA . ALA A 1 135 ? -15.903 26.645 18.090 1.00 89.06 135 ALA A CA 1
ATOM 1065 C C . ALA A 1 135 ? -15.416 25.524 17.178 1.00 89.06 135 ALA A C 1
ATOM 1067 O O . ALA A 1 135 ? -14.522 24.783 17.565 1.00 89.06 135 ALA A O 1
ATOM 1068 N N . ILE A 1 136 ? -15.952 25.449 15.954 1.00 84.00 136 ILE A N 1
ATOM 1069 C CA . ILE A 1 136 ? -15.519 24.494 14.931 1.00 84.00 136 ILE A CA 1
ATOM 1070 C C . ILE A 1 136 ? -14.029 24.680 14.677 1.00 84.00 136 ILE A C 1
ATOM 1072 O O . ILE A 1 136 ? -13.288 23.714 14.747 1.00 84.00 136 ILE A O 1
ATOM 1076 N N . ALA A 1 137 ? -13.567 25.912 14.456 1.00 80.06 137 ALA A N 1
ATOM 1077 C CA . ALA A 1 137 ? -12.163 26.233 14.224 1.00 80.06 137 ALA A CA 1
ATOM 1078 C C . ALA A 1 137 ? -11.217 25.684 15.301 1.00 80.06 137 ALA A C 1
ATOM 1080 O O . ALA A 1 137 ? -10.226 25.028 14.979 1.00 80.06 137 ALA A O 1
ATOM 1081 N N . LEU A 1 138 ? -11.525 25.941 16.573 1.00 80.94 138 LEU A N 1
ATOM 1082 C CA . LEU A 1 138 ? -10.705 25.479 17.691 1.00 80.94 138 LEU A CA 1
ATOM 1083 C C . LEU A 1 138 ? -10.834 23.969 17.918 1.00 80.94 138 LEU A C 1
ATOM 1085 O O . LEU A 1 138 ? -9.852 23.318 18.270 1.00 80.94 138 LEU A O 1
ATOM 1089 N N . ASP A 1 139 ? -12.013 23.404 17.659 1.00 77.38 139 ASP A N 1
ATOM 1090 C CA . ASP A 1 139 ? -12.265 21.969 17.758 1.00 77.38 139 ASP A CA 1
ATOM 1091 C C . ASP A 1 139 ? -11.570 21.181 16.625 1.00 77.38 139 ASP A C 1
ATOM 1093 O O . ASP A 1 139 ? -11.057 20.091 16.863 1.00 77.38 139 ASP A O 1
ATOM 1097 N N . CYS A 1 140 ? -11.448 21.751 15.416 1.00 61.97 140 CYS A N 1
ATOM 1098 C CA . CYS A 1 140 ? -10.939 21.081 14.209 1.00 61.97 140 CYS A CA 1
ATOM 1099 C C . CYS A 1 140 ? -9.435 21.280 13.909 1.00 61.97 140 CYS A C 1
ATOM 1101 O O . CYS A 1 140 ? -8.847 20.457 13.198 1.00 61.97 140 CYS A O 1
ATOM 1103 N N . GLY A 1 141 ? -8.741 22.247 14.528 1.00 60.00 141 GLY A N 1
ATOM 1104 C CA . GLY A 1 141 ? -7.267 22.368 14.491 1.00 60.00 141 GLY A CA 1
ATOM 1105 C C . GLY A 1 141 ? -6.674 22.554 13.084 1.00 60.00 141 GLY A C 1
ATOM 1106 O O . GLY A 1 141 ? -7.118 23.420 12.348 1.00 60.00 141 GLY A O 1
ATOM 1107 N N . ALA A 1 142 ? -5.654 21.780 12.684 1.00 43.47 142 ALA A N 1
ATOM 1108 C CA . ALA A 1 142 ? -4.885 22.029 11.447 1.00 43.47 142 ALA A CA 1
ATOM 1109 C C . ALA A 1 142 ? -5.686 21.933 10.120 1.00 43.47 142 ALA A C 1
ATOM 1111 O O . ALA A 1 142 ? -5.258 22.506 9.121 1.00 43.47 142 ALA A O 1
ATOM 1112 N N . ASN A 1 143 ? -6.865 21.292 10.115 1.00 49.28 143 ASN A N 1
ATOM 1113 C CA . ASN A 1 143 ? -7.739 21.127 8.933 1.00 49.28 143 ASN A CA 1
ATOM 1114 C C . ASN A 1 143 ? -8.888 22.147 8.880 1.00 49.28 143 ASN A C 1
ATOM 1116 O O . ASN A 1 143 ? -9.910 21.939 8.222 1.00 49.28 143 ASN A O 1
ATOM 1120 N N . GLN A 1 144 ? -8.713 23.265 9.582 1.00 54.44 144 GLN A N 1
ATOM 1121 C CA . GLN A 1 144 ? -9.699 24.321 9.758 1.00 54.44 144 GLN A CA 1
ATOM 1122 C C . GLN A 1 144 ? -10.389 24.760 8.471 1.00 54.44 144 GLN A C 1
ATOM 1124 O O . GLN A 1 144 ? -11.598 24.957 8.444 1.00 54.44 144 GLN A O 1
ATOM 1129 N N . GLN A 1 145 ? -9.634 24.881 7.385 1.00 53.59 145 GLN A N 1
ATOM 1130 C CA . GLN A 1 145 ? -10.147 25.445 6.145 1.00 53.59 145 GLN A CA 1
ATOM 1131 C C . GLN A 1 145 ? -11.177 24.527 5.478 1.00 53.59 145 GLN A C 1
ATOM 1133 O O . GLN A 1 145 ? -12.248 24.996 5.118 1.00 53.59 145 GLN A O 1
ATOM 1138 N N . GLU A 1 146 ? -10.897 23.230 5.346 1.00 52.44 146 GLU A N 1
ATOM 1139 C CA . GLU A 1 146 ? -11.760 22.287 4.615 1.00 52.44 146 GLU A CA 1
ATOM 1140 C C . GLU A 1 146 ? -13.092 22.042 5.330 1.00 52.44 146 GLU A C 1
ATOM 1142 O O . GLU A 1 146 ? -14.152 22.064 4.704 1.00 52.44 146 GLU A O 1
ATOM 1147 N N . VAL A 1 147 ? -13.048 21.895 6.657 1.00 54.78 147 VAL A N 1
ATOM 1148 C CA . VAL A 1 147 ? -14.247 21.740 7.491 1.00 54.78 147 VAL A CA 1
ATOM 1149 C C . VAL A 1 147 ? -15.110 22.994 7.419 1.00 54.78 147 VAL A C 1
ATOM 1151 O O . VAL A 1 147 ? -16.322 22.912 7.235 1.00 54.78 147 VAL A O 1
ATOM 1154 N N . ILE A 1 148 ? -14.491 24.169 7.513 1.00 63.00 148 ILE A N 1
ATOM 1155 C CA . ILE A 1 148 ? -15.219 25.436 7.468 1.00 63.00 148 ILE A CA 1
ATOM 1156 C C . ILE A 1 148 ? -15.785 25.693 6.082 1.00 63.00 148 ILE A C 1
ATOM 1158 O O . ILE A 1 148 ? -16.912 26.165 5.994 1.00 63.00 148 ILE A O 1
ATOM 1162 N N . PHE A 1 149 ? -15.093 25.304 5.010 1.00 61.75 149 PHE A N 1
ATOM 1163 C CA . PHE A 1 149 ? -15.661 25.346 3.665 1.00 61.75 149 PHE A CA 1
ATOM 1164 C C . PHE A 1 149 ? -16.863 24.422 3.507 1.00 61.75 149 PHE A C 1
ATOM 1166 O O . PHE A 1 149 ? -17.866 24.860 2.957 1.00 61.75 149 PHE A O 1
ATOM 1173 N N . HIS A 1 150 ? -16.812 23.192 4.022 1.00 58.84 150 HIS A N 1
ATOM 1174 C CA . HIS A 1 150 ? -17.950 22.274 3.957 1.00 58.84 150 HIS A CA 1
ATOM 1175 C C . HIS A 1 150 ? -19.154 22.781 4.763 1.00 58.84 150 HIS A C 1
ATOM 1177 O O . HIS A 1 150 ? -20.294 22.708 4.310 1.00 58.84 150 HIS A O 1
ATOM 1183 N N . VAL A 1 151 ? -18.908 23.344 5.948 1.00 59.78 151 VAL A N 1
ATOM 1184 C CA . VAL A 1 151 ? -19.965 23.925 6.783 1.00 59.78 151 VAL A CA 1
ATOM 1185 C C . VAL A 1 151 ? -20.520 25.200 6.148 1.00 59.78 151 VAL A C 1
ATOM 1187 O O . VAL A 1 151 ? -21.732 25.395 6.159 1.00 59.78 151 VAL A O 1
ATOM 1190 N N . ILE A 1 152 ? -19.679 26.041 5.534 1.00 64.62 152 ILE A N 1
ATOM 1191 C CA . ILE A 1 152 ? -20.133 27.188 4.736 1.00 64.62 152 ILE A CA 1
ATOM 1192 C C . ILE A 1 152 ? -20.991 26.697 3.564 1.00 64.62 152 ILE A C 1
ATOM 1194 O O . ILE A 1 152 ? -22.098 27.187 3.386 1.00 64.62 152 ILE A O 1
ATOM 1198 N N . ASP A 1 153 ? -20.545 25.704 2.800 1.00 61.28 153 ASP A N 1
ATOM 1199 C CA . ASP A 1 153 ? -21.309 25.168 1.671 1.00 61.28 153 ASP A CA 1
ATOM 1200 C C . ASP A 1 153 ? -22.677 24.636 2.126 1.00 61.28 153 ASP A C 1
ATOM 1202 O O . ASP A 1 153 ? -23.716 25.084 1.650 1.00 61.28 153 ASP A O 1
ATOM 1206 N N . LYS A 1 154 ? -22.719 23.811 3.176 1.00 62.72 154 LYS A N 1
ATOM 1207 C CA . LYS A 1 154 ? -23.975 23.309 3.752 1.00 62.72 154 LYS A CA 1
ATOM 1208 C C . LYS A 1 154 ? -24.881 24.434 4.281 1.00 62.72 154 LYS A C 1
ATOM 1210 O O . LYS A 1 154 ? -26.103 24.411 4.100 1.00 62.72 154 LYS A O 1
ATOM 1215 N N . MET A 1 155 ? -24.308 25.443 4.939 1.00 64.06 155 MET A N 1
ATOM 1216 C CA . MET A 1 155 ? -25.066 26.569 5.492 1.00 64.06 155 MET A CA 1
ATOM 1217 C C . MET A 1 155 ? -25.516 27.568 4.422 1.00 64.06 155 MET A C 1
ATOM 1219 O O . MET A 1 155 ? -26.534 28.229 4.615 1.00 64.06 155 MET A O 1
ATOM 1223 N N . TYR A 1 156 ? -24.849 27.655 3.274 1.00 59.75 156 TYR A N 1
ATOM 1224 C CA . TYR A 1 156 ? -25.068 28.738 2.313 1.00 59.75 156 TYR A CA 1
ATOM 1225 C C . TYR A 1 156 ? -25.275 28.296 0.853 1.00 59.75 156 TYR A C 1
ATOM 1227 O O . TYR A 1 156 ? -25.437 29.164 -0.003 1.00 59.75 156 TYR A O 1
ATOM 1235 N N . SER A 1 157 ? -25.382 26.992 0.577 1.00 54.88 157 SER A N 1
ATOM 1236 C CA . SER A 1 157 ? -25.644 26.389 -0.746 1.00 54.88 157 SER A CA 1
ATOM 1237 C C . SER A 1 157 ? -26.741 27.099 -1.544 1.00 54.88 157 SER A C 1
ATOM 1239 O O . SER A 1 157 ? -26.609 27.342 -2.738 1.00 54.88 157 SER A O 1
ATOM 1241 N N . ASP A 1 158 ? -27.814 27.500 -0.863 1.00 55.59 158 ASP A N 1
ATOM 1242 C CA . ASP A 1 158 ? -29.026 28.063 -1.474 1.00 55.59 158 ASP A CA 1
ATOM 1243 C C . ASP A 1 158 ? -28.869 29.547 -1.846 1.00 55.59 158 ASP A C 1
ATOM 1245 O O . ASP A 1 158 ? -29.737 30.137 -2.486 1.00 55.59 158 ASP A O 1
ATOM 1249 N N . ARG A 1 159 ? -27.767 30.172 -1.412 1.00 53.88 159 ARG A N 1
ATOM 1250 C CA . ARG A 1 159 ? -27.430 31.579 -1.664 1.00 53.88 159 ARG A CA 1
ATOM 1251 C C . ARG A 1 159 ? -26.260 31.741 -2.627 1.00 53.88 159 ARG A C 1
ATOM 1253 O O . ARG A 1 159 ? -25.865 32.870 -2.908 1.00 53.88 159 ARG A O 1
ATOM 1260 N N . TYR A 1 160 ? -25.755 30.637 -3.175 1.00 49.88 160 TYR A N 1
ATOM 1261 C CA . TYR A 1 160 ? -24.667 30.623 -4.148 1.00 49.88 160 TYR A CA 1
ATOM 1262 C C . TYR A 1 160 ? -24.952 31.546 -5.346 1.00 49.88 160 TYR A C 1
ATOM 1264 O O . TYR A 1 160 ? -24.127 32.390 -5.688 1.00 49.88 160 TYR A O 1
ATOM 1272 N N . ASP A 1 161 ? -26.165 31.494 -5.906 1.00 44.44 161 ASP A N 1
ATOM 1273 C CA . ASP A 1 161 ? -26.568 32.341 -7.039 1.00 44.44 161 ASP A CA 1
ATOM 1274 C C . ASP A 1 161 ? -26.711 33.830 -6.681 1.00 44.44 161 ASP A C 1
ATOM 1276 O O . ASP A 1 161 ? -26.601 34.691 -7.554 1.00 44.44 161 ASP A O 1
ATOM 1280 N N . GLU A 1 162 ? -27.003 34.163 -5.419 1.00 49.84 162 GLU A N 1
ATOM 1281 C CA . GLU A 1 162 ? -26.977 35.552 -4.934 1.00 49.84 162 GLU A CA 1
ATOM 1282 C C . GLU A 1 162 ? -25.538 36.033 -4.754 1.00 49.84 162 GLU A C 1
ATOM 1284 O O . GLU A 1 162 ? -25.214 37.148 -5.150 1.00 49.84 162 GLU A O 1
ATOM 1289 N N . TRP A 1 163 ? -24.663 35.183 -4.211 1.00 51.72 163 TRP A N 1
ATOM 1290 C CA . TRP A 1 163 ? -23.248 35.491 -4.033 1.00 51.72 163 TRP A CA 1
ATOM 1291 C C . TRP A 1 163 ? -22.577 35.749 -5.374 1.00 51.72 163 TRP A C 1
ATOM 1293 O O . TRP A 1 163 ? -21.966 36.796 -5.556 1.00 51.72 163 TRP A O 1
ATOM 1303 N N . VAL A 1 164 ? -22.774 34.862 -6.349 1.00 47.31 164 VAL A N 1
ATOM 1304 C CA . VAL A 1 164 ? -22.240 35.027 -7.706 1.00 47.31 164 VAL A CA 1
ATOM 1305 C C . VAL A 1 164 ? -22.750 36.320 -8.358 1.00 47.31 164 VAL A C 1
ATOM 1307 O O . VAL A 1 164 ? -21.966 37.012 -8.999 1.00 47.31 164 VAL A O 1
ATOM 1310 N N . ARG A 1 165 ? -24.018 36.705 -8.144 1.00 47.66 165 ARG A N 1
ATOM 1311 C CA . ARG A 1 165 ? -24.596 37.964 -8.662 1.00 47.66 165 ARG A CA 1
ATOM 1312 C C . ARG A 1 165 ? -24.097 39.226 -7.956 1.00 47.66 165 ARG A C 1
ATOM 1314 O O . ARG A 1 165 ? -23.978 40.271 -8.585 1.00 47.66 165 ARG A O 1
ATOM 1321 N N . GLU A 1 166 ? -23.806 39.162 -6.662 1.00 46.56 166 GLU A N 1
ATOM 1322 C CA . GLU A 1 166 ? -23.229 40.297 -5.928 1.00 46.56 166 GLU A CA 1
ATOM 1323 C C . GLU A 1 166 ? -21.716 40.453 -6.159 1.00 46.56 166 GLU A C 1
ATOM 1325 O O . GLU A 1 166 ? -21.176 41.542 -5.944 1.00 46.56 166 GLU A O 1
ATOM 1330 N N . ILE A 1 167 ? -21.050 39.379 -6.599 1.00 46.09 167 ILE A N 1
ATOM 1331 C CA . ILE A 1 167 ? -19.632 39.331 -6.988 1.00 46.09 167 ILE A CA 1
ATOM 1332 C C . ILE A 1 167 ? -19.452 39.602 -8.498 1.00 46.09 167 ILE A C 1
ATOM 1334 O O . ILE A 1 167 ? -18.352 39.956 -8.922 1.00 46.09 167 ILE A O 1
ATOM 1338 N N . SER A 1 168 ? -20.504 39.468 -9.320 1.00 39.50 168 SER A N 1
ATOM 1339 C CA . SER A 1 168 ? -20.416 39.675 -10.768 1.00 39.50 168 SER A CA 1
ATOM 1340 C C . SER A 1 168 ? -20.183 41.143 -11.124 1.00 39.50 168 SER A C 1
ATOM 1342 O O . SER A 1 168 ? -20.925 42.035 -10.712 1.00 39.50 168 SER A O 1
ATOM 1344 N N . PHE A 1 169 ? -19.131 41.349 -11.911 1.00 47.94 169 PHE A N 1
ATOM 1345 C CA . PHE A 1 169 ? -18.715 42.601 -12.531 1.00 47.94 169 PHE A CA 1
ATOM 1346 C C . PHE A 1 169 ? -19.794 43.123 -13.496 1.00 47.94 169 PHE A C 1
ATOM 1348 O O . PHE A 1 169 ? -20.682 42.369 -13.897 1.00 47.94 169 PHE A O 1
ATOM 1355 N N . ASP A 1 170 ? -19.748 44.425 -13.806 1.00 38.59 170 ASP A N 1
ATOM 1356 C CA . ASP A 1 170 ? -20.788 45.164 -14.533 1.00 38.59 170 ASP A CA 1
ATOM 1357 C C . ASP A 1 170 ? -21.393 44.370 -15.703 1.00 38.59 170 ASP A C 1
ATOM 1359 O O . ASP A 1 170 ? -20.697 43.866 -16.583 1.00 38.59 170 ASP A O 1
ATOM 1363 N N . THR A 1 171 ? -22.727 44.320 -15.721 1.00 39.75 171 THR A N 1
ATOM 1364 C CA . THR A 1 171 ? -23.606 43.576 -16.651 1.00 39.75 171 THR A CA 1
ATOM 1365 C C . THR A 1 171 ? -23.269 43.653 -18.151 1.00 39.75 171 THR A C 1
ATOM 1367 O O . THR A 1 171 ? -23.745 42.825 -18.926 1.00 39.75 171 THR A O 1
ATOM 1370 N N . MET A 1 172 ? -22.425 44.597 -18.572 1.00 37.94 172 MET A N 1
ATOM 1371 C CA . MET A 1 172 ? -21.996 44.784 -19.957 1.00 37.94 172 MET A CA 1
ATOM 1372 C C . MET A 1 172 ? -20.976 43.725 -20.430 1.00 37.94 172 MET A C 1
ATOM 1374 O O . MET A 1 172 ? -20.997 43.354 -21.603 1.00 37.94 172 MET A O 1
ATOM 1378 N N . GLU A 1 173 ? -20.140 43.171 -19.540 1.00 41.19 173 GLU A N 1
ATOM 1379 C CA . GLU A 1 173 ? -19.146 42.136 -19.898 1.00 41.19 173 GLU A CA 1
ATOM 1380 C C . GLU A 1 173 ? -19.783 40.754 -20.133 1.00 41.19 173 GLU A C 1
ATOM 1382 O O . GLU A 1 173 ? -19.377 40.018 -21.035 1.00 41.19 173 GLU A O 1
ATOM 1387 N N . ILE A 1 174 ? -20.856 40.430 -19.403 1.00 38.97 174 ILE A N 1
ATOM 1388 C CA . ILE A 1 174 ? -21.631 39.185 -19.574 1.00 38.97 174 ILE A CA 1
ATOM 1389 C C . ILE A 1 174 ? -22.254 39.118 -20.978 1.00 38.97 174 ILE A C 1
ATOM 1391 O O . ILE A 1 174 ? -22.356 38.049 -21.583 1.00 38.97 174 ILE A O 1
ATOM 1395 N N . GLN A 1 175 ? -22.645 40.268 -21.527 1.00 37.00 175 GLN A N 1
ATOM 1396 C CA . GLN A 1 175 ? -23.308 40.344 -22.825 1.00 37.00 175 GLN A CA 1
ATOM 1397 C C . GLN A 1 175 ? -22.331 40.167 -23.998 1.00 37.00 175 GLN A C 1
ATOM 1399 O O . GLN A 1 175 ? -22.711 39.613 -25.028 1.00 37.00 175 GLN A O 1
ATOM 1404 N N . MET A 1 176 ? -21.060 40.551 -23.826 1.00 36.56 176 MET A N 1
ATOM 1405 C CA . MET A 1 176 ? -19.992 40.217 -24.777 1.00 36.56 176 MET A CA 1
ATOM 1406 C C . MET A 1 176 ? -19.637 38.724 -24.715 1.00 36.56 176 MET A C 1
ATOM 1408 O O . MET A 1 176 ? -19.484 38.090 -25.757 1.00 36.56 176 MET A O 1
ATOM 1412 N N . TRP A 1 177 ? -19.620 38.140 -23.513 1.00 38.03 177 TRP A N 1
ATOM 1413 C CA . TRP A 1 177 ? -19.360 36.712 -23.297 1.00 38.03 177 TRP A CA 1
ATOM 1414 C C . TRP A 1 177 ? -20.442 35.789 -23.898 1.00 38.03 177 TRP A C 1
ATOM 1416 O O . TRP A 1 177 ? -20.125 34.729 -24.434 1.00 38.03 177 TRP A O 1
ATOM 1426 N N . SER A 1 178 ? -21.713 36.208 -23.873 1.00 35.59 178 SER A N 1
ATOM 1427 C CA . SER A 1 178 ? -22.853 35.451 -24.424 1.00 35.59 178 SER A CA 1
ATOM 1428 C C . SER A 1 178 ? -22.894 35.411 -25.963 1.00 35.59 178 SER A C 1
ATOM 1430 O O . SER A 1 178 ? -23.351 34.436 -26.558 1.00 35.59 178 SER A O 1
ATOM 1432 N N . ASN A 1 179 ? -22.386 36.454 -26.631 1.00 38.28 179 ASN A N 1
ATOM 1433 C CA . ASN A 1 179 ? -22.497 36.599 -28.087 1.00 38.28 179 ASN A CA 1
ATOM 1434 C C . ASN A 1 179 ? -21.386 35.881 -28.878 1.00 38.28 179 ASN A C 1
ATOM 1436 O O . ASN A 1 179 ? -21.601 35.537 -30.038 1.00 38.28 179 ASN A O 1
ATOM 1440 N N . GLU A 1 180 ? -20.213 35.626 -28.286 1.00 38.09 180 GLU A N 1
ATOM 1441 C CA . GLU A 1 180 ? -19.101 34.943 -28.977 1.00 38.09 180 GLU A CA 1
ATOM 1442 C C . GLU A 1 180 ? -19.219 33.411 -28.987 1.00 38.09 180 GLU A C 1
ATOM 1444 O O . GLU A 1 180 ? -18.526 32.731 -29.747 1.00 38.09 180 GLU A O 1
ATOM 1449 N N . ARG A 1 181 ? -20.118 32.837 -28.184 1.00 40.75 181 ARG A N 1
ATOM 1450 C CA . ARG A 1 181 ? -20.398 31.399 -28.180 1.00 40.75 181 ARG A CA 1
ATOM 1451 C C . ARG A 1 181 ? -21.899 31.192 -28.164 1.00 40.75 181 ARG A C 1
ATOM 1453 O O . ARG A 1 181 ? -22.456 31.223 -27.084 1.00 40.75 181 ARG A O 1
ATOM 1460 N N . ASN A 1 182 ? -22.532 30.966 -29.321 1.00 38.41 182 ASN A N 1
ATOM 1461 C CA . ASN A 1 182 ? -23.943 30.555 -29.448 1.00 38.41 182 ASN A CA 1
ATOM 1462 C C . ASN A 1 182 ? -24.409 29.696 -28.249 1.00 38.41 182 ASN A C 1
ATOM 1464 O O . ASN A 1 182 ? -24.175 28.484 -28.212 1.00 38.41 182 ASN A O 1
ATOM 1468 N N . LEU A 1 183 ? -25.038 30.335 -27.257 1.00 40.03 183 LEU A N 1
ATOM 1469 C CA . LEU A 1 183 ? -25.466 29.709 -26.009 1.00 40.03 183 LEU A CA 1
ATOM 1470 C C . LEU A 1 183 ? -26.831 29.044 -26.212 1.00 40.03 183 LEU A C 1
ATOM 1472 O O . LEU A 1 183 ? -27.847 29.519 -25.722 1.00 40.03 183 LEU A O 1
ATOM 1476 N N . GLU A 1 184 ? -26.840 27.917 -26.920 1.00 33.91 184 GLU A N 1
ATOM 1477 C CA . GLU A 1 184 ? -27.879 26.887 -26.748 1.00 33.91 184 GLU A CA 1
ATOM 1478 C C . GLU A 1 184 ? -27.373 25.695 -25.917 1.00 33.91 184 GLU A C 1
ATOM 1480 O O . GLU A 1 184 ? -28.161 24.843 -25.531 1.00 33.91 184 GLU A O 1
ATOM 1485 N N . ASN A 1 185 ? -26.079 25.648 -25.570 1.00 38.06 185 ASN A N 1
ATOM 1486 C CA . ASN A 1 185 ? -25.490 24.574 -24.766 1.00 38.06 185 ASN A CA 1
ATOM 1487 C C . ASN A 1 185 ? -24.534 25.127 -23.701 1.00 38.06 185 ASN A C 1
ATOM 1489 O O . ASN A 1 185 ? -23.311 25.068 -23.838 1.00 38.06 185 ASN A O 1
ATOM 1493 N N . ILE A 1 186 ? -25.101 25.648 -22.615 1.00 30.80 186 ILE A N 1
ATOM 1494 C CA . ILE A 1 186 ? -24.412 25.665 -21.321 1.00 30.80 186 ILE A CA 1
ATOM 1495 C C . ILE A 1 186 ? -24.633 24.270 -20.7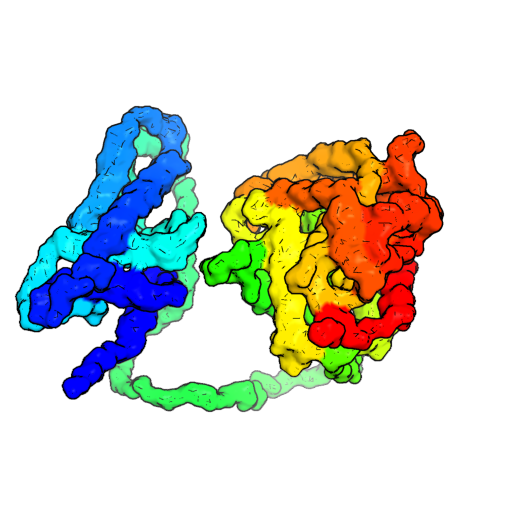14 1.00 30.80 186 ILE A C 1
ATOM 1497 O O . ILE A 1 186 ? -25.789 23.850 -20.640 1.00 30.80 186 ILE A O 1
ATOM 1501 N N . PRO A 1 187 ? -23.597 23.528 -20.279 1.00 28.91 187 PRO A N 1
ATOM 1502 C CA . PRO A 1 187 ? -23.814 22.358 -19.442 1.00 28.91 187 PRO A CA 1
ATOM 1503 C C . PRO A 1 187 ? -24.474 22.830 -18.146 1.00 28.91 187 PRO A C 1
ATOM 1505 O O . PRO A 1 187 ? -23.858 23.556 -17.363 1.00 28.91 187 PRO A O 1
ATOM 1508 N N . GLU A 1 188 ? -25.730 22.449 -17.921 1.00 28.94 188 GLU A N 1
ATOM 1509 C CA . GLU A 1 188 ? -26.293 22.515 -16.578 1.00 28.94 188 GLU A CA 1
ATOM 1510 C C . GLU A 1 188 ? -25.381 21.714 -15.638 1.00 28.94 188 GLU A C 1
ATOM 1512 O O . GLU A 1 188 ? -24.943 20.606 -15.964 1.00 28.94 188 GLU A O 1
ATOM 1517 N N . TRP A 1 189 ? -25.084 22.278 -14.465 1.00 31.92 189 TRP A N 1
ATOM 1518 C CA . TRP A 1 189 ? -24.510 21.509 -13.365 1.00 31.92 189 TRP A CA 1
ATOM 1519 C C . TRP A 1 189 ? -25.351 20.245 -13.143 1.00 31.92 189 TRP A C 1
ATOM 1521 O O . TRP A 1 189 ? -26.583 20.334 -13.192 1.00 31.92 189 TRP A O 1
ATOM 1531 N N . PRO A 1 190 ? -24.744 19.083 -12.839 1.00 25.61 190 PRO A N 1
ATOM 1532 C CA . PRO A 1 190 ? -25.518 17.940 -12.401 1.00 25.61 190 PRO A CA 1
ATOM 1533 C C . PRO A 1 190 ? -26.145 18.306 -11.057 1.00 25.61 190 PRO A C 1
ATOM 1535 O O . PRO A 1 190 ? -25.504 18.243 -10.009 1.00 25.61 190 PRO A O 1
ATOM 1538 N N . LYS A 1 191 ? -27.423 18.692 -11.079 1.00 28.38 191 LYS A N 1
ATOM 1539 C CA . LYS A 1 191 ? -28.278 18.547 -9.909 1.00 28.38 191 LYS A CA 1
ATOM 1540 C C . LYS A 1 191 ? -28.226 17.065 -9.571 1.00 28.38 191 LYS A C 1
ATOM 1542 O O . LYS A 1 191 ? -28.726 16.239 -10.329 1.00 28.38 191 LYS A O 1
ATOM 1547 N N . THR A 1 192 ? -27.592 16.709 -8.464 1.00 27.31 192 THR A N 1
ATOM 1548 C CA . THR A 1 192 ? -27.797 15.396 -7.862 1.00 27.31 192 THR A CA 1
ATOM 1549 C C . THR A 1 192 ? -29.257 15.323 -7.429 1.00 27.31 192 THR A C 1
ATOM 1551 O O . THR A 1 192 ? -29.605 15.696 -6.310 1.00 27.31 192 THR A O 1
ATOM 1554 N N . GLU A 1 193 ? -30.128 14.877 -8.334 1.00 26.20 193 GLU A N 1
ATOM 1555 C CA . GLU A 1 193 ? -31.406 14.285 -7.968 1.00 26.20 193 GLU A CA 1
ATOM 1556 C C . GLU A 1 193 ? -31.097 13.030 -7.152 1.00 26.20 193 GLU A C 1
ATOM 1558 O O . GLU A 1 193 ? -30.837 11.946 -7.673 1.00 26.20 193 GLU A O 1
ATOM 1563 N N . LEU A 1 194 ? -31.150 13.176 -5.830 1.00 27.89 194 LEU A N 1
ATOM 1564 C CA . LEU A 1 194 ? -31.682 12.104 -5.012 1.00 27.89 194 LEU A CA 1
ATOM 1565 C C . LEU A 1 194 ? -33.119 11.906 -5.515 1.00 27.89 194 LEU A C 1
ATOM 1567 O O . LEU A 1 194 ? -33.951 12.799 -5.341 1.00 27.89 194 LEU A O 1
ATOM 1571 N N . GLN A 1 195 ? -33.419 10.783 -6.171 1.00 25.61 195 GLN A N 1
ATOM 1572 C CA . GLN A 1 195 ? -34.805 10.401 -6.428 1.00 25.61 195 GLN A CA 1
ATOM 1573 C C . GLN A 1 195 ? -35.500 10.171 -5.080 1.00 25.61 195 GLN A C 1
ATOM 1575 O O . GLN A 1 195 ? -35.544 9.068 -4.541 1.00 25.61 195 GLN A O 1
ATOM 1580 N N . LEU A 1 196 ? -36.055 11.248 -4.529 1.00 26.42 196 LEU A N 1
ATOM 1581 C CA . LEU A 1 196 ? -37.222 11.194 -3.674 1.00 26.42 196 LEU A CA 1
ATOM 1582 C C . LEU A 1 196 ? -38.361 10.674 -4.545 1.00 26.42 196 LEU A C 1
ATOM 1584 O O . LEU A 1 196 ? -38.810 11.348 -5.471 1.00 26.42 196 LEU A O 1
ATOM 1588 N N . ALA A 1 197 ? -38.820 9.462 -4.245 1.00 24.30 197 ALA A N 1
ATOM 1589 C CA . ALA A 1 197 ? -40.091 8.974 -4.739 1.00 24.30 197 ALA A CA 1
ATOM 1590 C C . ALA A 1 197 ? -41.169 10.021 -4.419 1.00 24.30 197 ALA A C 1
ATOM 1592 O O . ALA A 1 197 ? -41.470 10.306 -3.258 1.00 24.30 197 ALA A O 1
ATOM 1593 N N . THR A 1 198 ? -41.745 10.610 -5.459 1.00 23.94 198 THR A N 1
ATOM 1594 C CA . THR A 1 198 ? -42.947 11.421 -5.348 1.00 23.94 198 THR A CA 1
ATOM 1595 C C . THR A 1 198 ? -44.090 10.510 -4.903 1.00 23.94 198 THR A C 1
ATOM 1597 O O . THR A 1 198 ? -44.509 9.599 -5.613 1.00 23.94 198 THR A O 1
ATOM 1600 N N . HIS A 1 199 ? -44.612 10.742 -3.701 1.00 26.88 199 HIS A N 1
ATOM 1601 C CA . HIS A 1 199 ? -45.981 10.369 -3.368 1.00 26.88 199 HIS A CA 1
ATOM 1602 C C . HIS A 1 199 ? -46.802 11.640 -3.212 1.00 26.88 199 HIS A C 1
ATOM 1604 O O . HIS A 1 199 ? -46.509 12.519 -2.399 1.00 26.88 199 HIS A O 1
ATOM 1610 N N . ASN A 1 200 ? -47.825 11.719 -4.059 1.00 25.83 200 ASN A N 1
ATOM 1611 C CA . ASN A 1 200 ? -48.899 12.686 -3.987 1.00 25.83 200 ASN A CA 1
ATOM 1612 C C . ASN A 1 200 ? -49.453 12.764 -2.563 1.00 25.83 200 ASN A C 1
ATOM 1614 O O . ASN A 1 200 ? -49.790 11.752 -1.949 1.00 25.83 200 ASN A O 1
ATOM 1618 N N . ARG A 1 201 ? -49.611 13.998 -2.079 1.00 25.91 201 ARG A N 1
ATOM 1619 C CA . ARG A 1 201 ? -50.445 14.304 -0.920 1.00 25.91 201 ARG A CA 1
ATOM 1620 C C . ARG A 1 201 ? -51.875 13.895 -1.248 1.00 25.91 201 ARG A C 1
ATOM 1622 O O . ARG A 1 201 ? -52.497 14.515 -2.101 1.00 25.91 201 ARG A O 1
ATOM 1629 N N . ASN A 1 202 ? -52.381 12.884 -0.557 1.00 24.08 202 ASN A N 1
ATOM 1630 C CA . ASN A 1 202 ? -53.738 12.855 -0.027 1.00 24.08 202 ASN A CA 1
ATOM 1631 C C . ASN A 1 202 ? -53.864 11.720 0.996 1.00 24.08 202 ASN A C 1
ATOM 1633 O O . ASN A 1 202 ? -53.245 10.671 0.861 1.00 24.08 202 ASN A O 1
ATOM 1637 N N . SER A 1 203 ? -54.716 11.968 1.988 1.00 23.89 203 SER A N 1
ATOM 1638 C CA . SER A 1 203 ? -55.202 11.081 3.058 1.00 23.89 203 SER A CA 1
ATOM 1639 C C . SER A 1 203 ? -54.293 10.783 4.266 1.00 23.89 203 SER A C 1
ATOM 1641 O O . SER A 1 203 ? -53.448 9.901 4.259 1.00 23.89 203 SER A O 1
ATOM 1643 N N . SER A 1 204 ? -54.633 11.518 5.335 1.00 22.86 204 SER A N 1
ATOM 1644 C CA . SER A 1 204 ? -54.876 11.084 6.723 1.00 22.86 204 SER A CA 1
ATOM 1645 C C . SER A 1 204 ? -53.738 10.529 7.585 1.00 22.86 204 SER A C 1
ATOM 1647 O O . SER A 1 204 ? -53.147 9.490 7.328 1.00 22.86 204 SER A O 1
ATOM 1649 N N . ALA A 1 205 ? -53.564 11.236 8.700 1.00 24.45 205 ALA A N 1
ATOM 1650 C CA . ALA A 1 205 ? -52.790 10.896 9.878 1.00 24.45 205 ALA A CA 1
ATOM 1651 C C . ALA A 1 205 ? -53.176 9.551 10.515 1.00 24.45 205 ALA A C 1
ATOM 1653 O O . ALA A 1 205 ? -54.362 9.310 10.720 1.00 24.45 205 ALA A O 1
ATOM 1654 N N . SER A 1 206 ? -52.171 8.785 10.952 1.00 23.14 206 SER A N 1
ATOM 1655 C CA . SER A 1 206 ? -52.068 8.242 12.319 1.00 23.14 206 SER A CA 1
ATOM 1656 C C . SER A 1 206 ? -50.797 7.394 12.489 1.00 23.14 206 SER A C 1
ATOM 1658 O O . SER A 1 206 ? -50.508 6.543 11.658 1.00 23.14 206 SER A O 1
ATOM 1660 N N . GLU A 1 207 ? -50.119 7.614 13.619 1.00 25.33 207 GLU A N 1
ATOM 1661 C CA . GLU A 1 207 ? -49.253 6.667 14.348 1.00 25.33 207 GLU A CA 1
ATOM 1662 C C . GLU A 1 207 ? -47.902 6.255 13.736 1.00 25.33 207 GLU A C 1
ATOM 1664 O O . GLU A 1 207 ? -47.771 5.266 13.024 1.00 25.33 207 GLU A O 1
ATOM 1669 N N . TYR A 1 208 ? -46.846 6.956 14.167 1.00 21.00 208 TYR A N 1
ATOM 1670 C CA . TYR A 1 208 ? -45.488 6.415 14.205 1.00 21.00 208 TYR A CA 1
ATOM 1671 C C . TYR A 1 208 ? -45.109 6.189 15.671 1.00 21.00 208 TYR A C 1
ATOM 1673 O O . TYR A 1 208 ? -44.882 7.144 16.415 1.00 21.00 208 TYR A O 1
ATOM 1681 N N . ASN A 1 209 ? -45.072 4.928 16.100 1.00 24.64 209 ASN A N 1
ATOM 1682 C CA . ASN A 1 209 ? -44.445 4.535 17.354 1.00 24.64 209 ASN A CA 1
ATOM 1683 C C . ASN A 1 209 ? -43.783 3.158 17.193 1.00 24.64 209 ASN A C 1
ATOM 1685 O O . ASN A 1 209 ? -44.426 2.212 16.756 1.00 24.64 209 ASN A O 1
ATOM 1689 N N . GLN A 1 210 ? -42.502 3.099 17.572 1.00 26.89 210 GLN A N 1
ATOM 1690 C CA . GLN A 1 210 ? -41.747 1.930 18.050 1.00 26.89 210 GLN A CA 1
ATOM 1691 C C . GLN A 1 210 ? -41.795 0.624 17.223 1.00 26.89 210 GLN A C 1
ATOM 1693 O O . GLN A 1 210 ? -42.727 -0.162 17.339 1.00 26.89 210 GLN A O 1
ATOM 1698 N N . ASN A 1 211 ? -40.692 0.276 16.546 1.00 24.83 211 ASN A N 1
ATOM 1699 C CA . ASN A 1 211 ? -39.770 -0.753 17.058 1.00 24.83 211 ASN A CA 1
ATOM 1700 C C . ASN A 1 211 ? -38.591 -1.054 16.121 1.00 24.83 211 ASN A C 1
ATOM 1702 O O . ASN A 1 211 ? -38.712 -1.219 14.912 1.00 24.83 211 ASN A O 1
ATOM 1706 N N . CYS A 1 212 ? -37.442 -1.139 16.780 1.00 21.53 212 CYS A N 1
ATOM 1707 C CA . CYS A 1 212 ? -36.142 -1.586 16.321 1.00 21.53 212 CYS A CA 1
ATOM 1708 C C . CYS A 1 212 ? -36.114 -3.127 16.237 1.00 21.53 212 CYS A C 1
ATOM 1710 O O . CYS A 1 212 ? -36.764 -3.784 17.045 1.00 21.53 212 CYS A O 1
ATOM 1712 N N . CYS A 1 213 ? -35.314 -3.678 15.316 1.00 23.73 213 CYS A N 1
ATOM 1713 C CA . CYS A 1 213 ? -34.880 -5.082 15.249 1.00 23.73 213 CYS A CA 1
ATOM 1714 C C . CYS A 1 213 ? -35.968 -6.175 15.284 1.00 23.73 213 CYS A C 1
ATOM 1716 O O . CYS A 1 213 ? -36.336 -6.629 16.360 1.00 23.73 213 CYS A O 1
ATOM 1718 N N . GLN A 1 214 ? -36.345 -6.716 14.115 1.00 24.08 214 GLN A N 1
ATOM 1719 C CA . GLN A 1 214 ? -36.408 -8.167 13.834 1.00 24.08 214 GLN A CA 1
ATOM 1720 C C . GLN A 1 214 ? -37.011 -8.457 12.445 1.00 24.08 214 GLN A C 1
ATOM 1722 O O . GLN A 1 214 ? -37.974 -7.830 12.023 1.00 24.08 214 GLN A O 1
ATOM 1727 N N . SER A 1 215 ? -36.481 -9.505 11.807 1.00 22.25 215 SER A N 1
ATOM 1728 C CA . SER A 1 215 ? -37.022 -10.263 10.664 1.00 22.25 215 SER A CA 1
ATOM 1729 C C . SER A 1 215 ? -36.826 -9.711 9.240 1.00 22.25 215 SER A C 1
ATOM 1731 O O . SER A 1 215 ? -37.572 -8.876 8.752 1.00 22.25 215 SER A O 1
ATOM 1733 N N . LEU A 1 216 ? -35.880 -10.320 8.517 1.00 24.66 216 LEU A N 1
ATOM 1734 C CA . LEU A 1 216 ? -36.044 -10.655 7.097 1.00 24.66 216 LEU A CA 1
ATOM 1735 C C . LEU A 1 216 ? -35.331 -11.987 6.821 1.00 24.66 216 LEU A C 1
ATOM 1737 O O . LEU A 1 216 ? -34.286 -12.080 6.192 1.00 24.66 216 LEU A O 1
ATOM 1741 N N . ASN A 1 217 ? -35.940 -13.033 7.376 1.00 22.92 217 ASN A N 1
ATOM 1742 C CA . ASN A 1 217 ? -35.922 -14.385 6.839 1.00 22.92 217 ASN A CA 1
ATOM 1743 C C . ASN A 1 217 ? -37.358 -14.636 6.347 1.00 22.92 217 ASN A C 1
ATOM 1745 O O . ASN A 1 217 ? -38.287 -14.404 7.120 1.00 22.92 217 ASN A O 1
ATOM 1749 N N . ARG A 1 218 ? -37.513 -15.150 5.116 1.00 23.38 218 ARG A N 1
ATOM 1750 C CA . ARG A 1 218 ? -38.759 -15.476 4.373 1.00 23.38 218 ARG A CA 1
ATOM 1751 C C . ARG A 1 218 ? -39.328 -14.376 3.465 1.00 23.38 218 ARG A C 1
ATOM 1753 O O . ARG A 1 218 ? -40.193 -13.625 3.886 1.00 23.38 218 ARG A O 1
ATOM 1760 N N . VAL A 1 219 ? -39.004 -14.460 2.171 1.00 23.34 219 VAL A N 1
ATOM 1761 C CA . VAL A 1 219 ? -40.029 -14.586 1.115 1.00 23.34 219 VAL A CA 1
ATOM 1762 C C . VAL A 1 219 ? -39.512 -15.581 0.072 1.00 23.34 219 VAL A C 1
ATOM 1764 O O . VAL A 1 219 ? -38.619 -15.285 -0.713 1.00 23.34 219 VAL A O 1
ATOM 1767 N N . LEU A 1 220 ? -40.077 -16.786 0.110 1.00 20.88 220 LEU A N 1
ATOM 1768 C CA . LEU A 1 220 ? -39.990 -17.833 -0.907 1.00 20.88 220 LEU A CA 1
ATOM 1769 C C . LEU A 1 220 ? -41.445 -18.187 -1.263 1.00 20.88 220 LEU A C 1
ATOM 1771 O O . LEU A 1 220 ? -42.242 -18.400 -0.350 1.00 20.88 220 LEU A O 1
ATOM 1775 N N . MET A 1 221 ? -41.732 -18.292 -2.570 1.00 20.20 221 MET A N 1
ATOM 1776 C CA . MET A 1 221 ? -42.994 -18.710 -3.229 1.00 20.20 221 MET A CA 1
ATOM 1777 C C . MET A 1 221 ? -44.130 -17.654 -3.178 1.00 20.20 221 MET A C 1
ATOM 1779 O O . MET A 1 221 ? -44.439 -17.135 -2.118 1.00 20.20 221 MET A O 1
ATOM 1783 N N . TRP A 1 222 ? -44.828 -17.253 -4.249 1.00 21.36 222 TRP A N 1
ATOM 1784 C CA . TRP A 1 222 ? -45.287 -17.940 -5.466 1.00 21.36 222 TRP A CA 1
ATOM 1785 C C . TRP A 1 222 ? -45.453 -16.948 -6.638 1.00 21.36 222 TRP A C 1
ATOM 1787 O O . TRP A 1 222 ? -46.020 -15.877 -6.449 1.00 21.36 222 TRP A O 1
ATOM 1797 N N . THR A 1 223 ? -45.054 -17.337 -7.855 1.00 23.44 223 THR A N 1
ATOM 1798 C CA . THR A 1 223 ? -45.906 -17.434 -9.070 1.00 23.44 223 THR A CA 1
ATOM 1799 C C . THR A 1 223 ? -45.024 -17.676 -10.298 1.00 23.44 223 THR A C 1
ATOM 1801 O O . THR A 1 223 ? -44.650 -16.749 -10.993 1.00 23.44 223 THR A O 1
ATOM 1804 N N . PHE A 1 224 ? -44.706 -18.938 -10.584 1.00 23.55 224 PHE A N 1
ATOM 1805 C CA . PHE A 1 224 ? -44.517 -19.408 -11.960 1.00 23.55 224 PHE A CA 1
ATOM 1806 C C . PHE A 1 224 ? -44.870 -20.893 -11.992 1.00 23.55 224 PHE A C 1
ATOM 1808 O O . PHE A 1 224 ? -44.108 -21.754 -11.559 1.00 23.55 224 PHE A O 1
ATOM 1815 N N . THR A 1 225 ? -46.081 -21.188 -12.452 1.00 27.17 225 THR A N 1
ATOM 1816 C CA . THR A 1 225 ? -46.466 -22.517 -12.911 1.00 27.17 225 THR A CA 1
ATOM 1817 C C . THR A 1 225 ? -46.229 -22.613 -14.417 1.00 27.17 225 THR A C 1
ATOM 1819 O O . THR A 1 225 ? -46.492 -21.675 -15.164 1.00 27.17 225 THR A O 1
ATOM 1822 N N . THR A 1 226 ? -45.799 -23.807 -14.830 1.00 26.50 226 THR A N 1
ATOM 1823 C CA . THR A 1 226 ? -45.737 -24.374 -16.192 1.00 26.50 226 THR A CA 1
ATOM 1824 C C . THR A 1 226 ? -44.574 -23.970 -17.105 1.00 26.50 226 THR A C 1
ATOM 1826 O O . THR A 1 226 ? -44.621 -22.963 -17.792 1.00 26.50 226 THR A O 1
ATOM 1829 N N . PHE A 1 227 ? -43.553 -24.838 -17.093 1.00 25.25 227 PHE A N 1
ATOM 1830 C CA . PHE A 1 227 ? -42.781 -25.467 -18.189 1.00 25.25 227 PHE A CA 1
ATOM 1831 C C . PHE A 1 227 ? -41.371 -25.705 -17.609 1.00 25.25 227 PHE A C 1
ATOM 1833 O O . PHE A 1 227 ? -40.632 -24.769 -17.361 1.00 25.25 227 PHE A O 1
ATOM 1840 N N . GLY A 1 228 ? -40.976 -26.903 -17.180 1.00 23.20 228 GLY A N 1
ATOM 1841 C CA . GLY A 1 228 ? -41.093 -28.166 -17.892 1.00 23.20 228 GLY A CA 1
ATOM 1842 C C . GLY A 1 228 ? -39.770 -28.441 -18.607 1.00 23.20 228 GLY A C 1
ATOM 1843 O O . GLY A 1 228 ? -39.644 -28.106 -19.776 1.00 23.20 228 GLY A O 1
ATOM 1844 N N . SER A 1 229 ? -38.846 -29.095 -17.891 1.00 28.12 229 SER A N 1
ATOM 1845 C CA . SER A 1 229 ? -37.725 -29.883 -18.435 1.00 28.12 229 SER A CA 1
ATOM 1846 C C . SER A 1 229 ? -36.501 -29.117 -18.960 1.00 28.12 229 SER A C 1
ATOM 1848 O O . SER A 1 229 ? -36.488 -28.679 -20.101 1.00 28.12 229 SER A O 1
ATOM 1850 N N . LEU A 1 230 ? -35.409 -29.110 -18.185 1.00 24.11 230 LEU A N 1
ATOM 1851 C CA . LEU A 1 230 ? -34.112 -29.634 -18.636 1.00 24.11 230 LEU A CA 1
ATOM 1852 C C . LEU A 1 230 ? -33.188 -29.860 -17.429 1.00 24.11 230 LEU A C 1
ATOM 1854 O O . LEU A 1 230 ? -33.091 -29.063 -16.503 1.00 24.11 230 LEU A O 1
ATOM 1858 N N . ILE A 1 231 ? -32.614 -31.049 -17.437 1.00 24.64 231 ILE A N 1
ATOM 1859 C CA . ILE A 1 231 ? -31.912 -31.751 -16.372 1.00 24.64 231 ILE A CA 1
ATOM 1860 C C . ILE A 1 231 ? -30.539 -31.123 -16.083 1.00 24.64 231 ILE A C 1
ATOM 1862 O O . ILE A 1 231 ? -29.786 -30.815 -16.999 1.00 24.64 231 ILE A O 1
ATOM 1866 N N . PHE A 1 232 ? -30.251 -30.985 -14.785 1.00 26.95 232 PHE A N 1
ATOM 1867 C CA . PHE A 1 232 ? -28.954 -31.059 -14.101 1.00 26.95 232 PHE A CA 1
ATOM 1868 C C . PHE A 1 232 ? -27.686 -31.202 -14.965 1.00 26.95 232 PHE A C 1
ATOM 1870 O O . PHE A 1 232 ? -27.384 -32.286 -15.457 1.00 26.95 232 PHE A O 1
ATOM 1877 N N . ALA A 1 233 ? -26.869 -30.145 -14.966 1.00 22.27 233 ALA A N 1
ATOM 1878 C CA . ALA A 1 233 ? -25.406 -30.230 -14.961 1.00 22.27 233 ALA A CA 1
ATOM 1879 C C . ALA A 1 233 ? -24.817 -28.912 -14.416 1.00 22.27 233 ALA A C 1
ATOM 1881 O O . ALA A 1 233 ? -24.218 -28.133 -15.150 1.00 22.27 233 ALA A O 1
ATOM 1882 N N . PHE A 1 234 ? -25.018 -28.633 -13.123 1.00 22.86 234 PHE A N 1
ATOM 1883 C CA . PHE A 1 234 ? -24.168 -27.665 -12.426 1.00 22.86 234 PHE A CA 1
ATOM 1884 C C . PHE A 1 234 ? -22.848 -28.370 -12.109 1.00 22.86 234 PHE A C 1
ATOM 1886 O O . PHE A 1 234 ? -22.760 -29.165 -11.174 1.00 22.86 234 PHE A O 1
ATOM 1893 N N . ILE A 1 235 ? -21.838 -28.116 -12.936 1.00 22.00 235 ILE A N 1
ATOM 1894 C CA . ILE A 1 235 ? -20.442 -28.301 -12.551 1.00 22.00 235 ILE A CA 1
ATOM 1895 C C . ILE A 1 235 ? -20.192 -27.284 -11.433 1.00 22.00 235 ILE A C 1
ATOM 1897 O O . ILE A 1 235 ? -20.375 -26.086 -11.642 1.00 22.00 235 ILE A O 1
ATOM 1901 N N . MET A 1 236 ? -19.850 -27.770 -10.238 1.00 22.41 236 MET A N 1
ATOM 1902 C CA . MET A 1 236 ? -19.349 -26.933 -9.149 1.00 22.41 236 MET A CA 1
ATOM 1903 C C . MET A 1 236 ? -18.068 -26.250 -9.632 1.00 22.41 236 MET A C 1
ATOM 1905 O O . MET A 1 236 ? -17.063 -26.920 -9.855 1.00 22.41 236 MET A O 1
ATOM 1909 N N . ILE A 1 237 ? -18.123 -24.937 -9.832 1.00 25.86 237 ILE A N 1
ATOM 1910 C CA . ILE A 1 237 ? -16.933 -24.092 -9.833 1.00 25.86 237 ILE A CA 1
ATOM 1911 C C . ILE A 1 237 ? -16.938 -23.423 -8.460 1.00 25.86 237 ILE A C 1
ATOM 1913 O O . ILE A 1 237 ? -17.843 -22.650 -8.147 1.00 25.86 237 ILE A O 1
ATOM 1917 N N . ASP A 1 238 ? -15.978 -23.813 -7.624 1.00 28.69 238 ASP A N 1
ATOM 1918 C CA . ASP A 1 238 ? -15.683 -23.218 -6.322 1.00 28.69 238 ASP A CA 1
ATOM 1919 C C . ASP A 1 238 ? -15.208 -21.767 -6.520 1.00 28.69 238 ASP A C 1
ATOM 1921 O O . ASP A 1 238 ? -14.011 -21.494 -6.569 1.00 28.69 238 ASP A O 1
ATOM 1925 N N . GLU A 1 239 ? -16.124 -20.813 -6.680 1.00 33.44 239 GLU A N 1
ATOM 1926 C CA . GLU A 1 239 ? -15.749 -19.398 -6.675 1.00 33.44 239 GLU A CA 1
ATOM 1927 C C . GLU A 1 239 ? -15.558 -18.918 -5.227 1.00 33.44 239 GLU A C 1
ATOM 1929 O O . GLU A 1 239 ? -16.498 -18.882 -4.428 1.00 33.44 239 GLU A O 1
ATOM 1934 N N . LEU A 1 240 ? -14.320 -18.536 -4.885 1.00 36.94 240 LEU A N 1
ATOM 1935 C CA . LEU A 1 240 ? -14.013 -17.695 -3.727 1.00 36.94 240 LEU A CA 1
ATOM 1936 C C . LEU A 1 240 ? -14.827 -16.396 -3.847 1.00 36.94 240 LEU A C 1
ATOM 1938 O O . LEU A 1 240 ? -14.478 -15.495 -4.607 1.00 36.94 240 LEU A O 1
ATOM 1942 N N . ILE A 1 241 ? -15.921 -16.280 -3.094 1.00 31.52 241 ILE A N 1
ATOM 1943 C CA . ILE A 1 241 ? -16.691 -15.034 -3.028 1.00 31.52 241 ILE A CA 1
ATOM 1944 C C . ILE A 1 241 ? -15.897 -14.030 -2.181 1.00 31.52 241 ILE A C 1
ATOM 1946 O O . ILE A 1 241 ? -15.996 -13.994 -0.956 1.00 31.52 241 ILE A O 1
ATOM 1950 N N . MET A 1 242 ? -15.095 -13.210 -2.851 1.00 40.12 242 MET A N 1
ATOM 1951 C CA . MET A 1 242 ? -14.415 -12.051 -2.281 1.00 40.12 242 MET A CA 1
ATOM 1952 C C . MET A 1 242 ? -15.405 -10.899 -2.085 1.00 40.12 242 MET A C 1
ATOM 1954 O O . MET A 1 242 ? -15.799 -10.241 -3.047 1.00 40.12 242 MET A O 1
ATOM 1958 N N . ILE A 1 243 ? -15.810 -10.624 -0.842 1.00 41.19 243 ILE A N 1
ATOM 1959 C CA . ILE A 1 243 ? -16.650 -9.456 -0.539 1.00 41.19 243 ILE A CA 1
ATOM 1960 C C . ILE A 1 243 ? -15.748 -8.316 -0.045 1.00 41.19 243 ILE A C 1
ATOM 1962 O O . ILE A 1 243 ? -15.190 -8.431 1.052 1.00 41.19 243 ILE A O 1
ATOM 1966 N N . PRO A 1 244 ? -15.600 -7.212 -0.804 1.00 47.28 244 PRO A N 1
ATOM 1967 C CA . PRO A 1 244 ? -14.831 -6.066 -0.343 1.00 47.28 244 PRO A CA 1
ATOM 1968 C C . PRO A 1 244 ? -15.471 -5.465 0.912 1.00 47.28 244 PRO A C 1
ATOM 1970 O O . PRO A 1 244 ? -16.668 -5.174 0.944 1.00 47.28 244 PRO A O 1
ATOM 1973 N N . SER A 1 245 ? -14.657 -5.239 1.938 1.00 47.22 245 SER A N 1
ATOM 1974 C CA . SER A 1 245 ? -15.040 -4.559 3.175 1.00 47.22 245 SER A CA 1
ATOM 1975 C C . SER A 1 245 ? -14.441 -3.157 3.211 1.00 47.22 245 SER A C 1
ATOM 1977 O O . SER A 1 245 ? -13.290 -2.953 2.825 1.00 47.22 245 SER A O 1
ATOM 1979 N N . LYS A 1 246 ? -15.214 -2.174 3.683 1.00 56.12 246 LYS A N 1
ATOM 1980 C CA . LYS A 1 246 ? -14.731 -0.801 3.887 1.00 56.12 246 LYS A CA 1
ATOM 1981 C C . LYS A 1 246 ? -14.313 -0.618 5.340 1.00 56.12 246 LYS A C 1
ATOM 1983 O O . LYS A 1 246 ? -15.165 -0.575 6.223 1.00 56.12 246 LYS A O 1
ATOM 1988 N N . VAL A 1 247 ? -13.014 -0.471 5.567 1.00 46.41 247 VAL A N 1
ATOM 1989 C CA . VAL A 1 247 ? -12.443 -0.129 6.868 1.00 46.41 247 VAL A CA 1
ATOM 1990 C C . VAL A 1 247 ? -12.215 1.363 6.931 1.00 46.41 247 VAL A C 1
ATOM 1992 O O . VAL A 1 247 ? -11.444 1.921 6.162 1.00 46.41 247 VAL A O 1
ATOM 1995 N N . THR A 1 248 ? -12.865 2.024 7.871 1.00 60.91 248 THR A N 1
ATOM 1996 C CA . THR A 1 248 ? -12.652 3.449 8.073 1.00 60.91 248 THR A CA 1
ATOM 1997 C C . THR A 1 248 ? -11.369 3.682 8.869 1.00 60.91 248 THR A C 1
ATOM 1999 O O . THR A 1 248 ? -11.249 3.190 9.994 1.00 60.91 248 THR A O 1
ATOM 2002 N N . VAL A 1 249 ? -10.433 4.436 8.294 1.00 50.69 249 VAL A N 1
ATOM 2003 C CA . VAL A 1 249 ? -9.168 4.841 8.929 1.00 50.69 249 VAL A CA 1
ATOM 2004 C C . VAL A 1 249 ? -9.052 6.362 8.935 1.00 50.69 249 VAL A C 1
ATOM 2006 O O . VAL A 1 249 ? -9.712 7.044 8.150 1.00 50.69 249 VAL A O 1
ATOM 2009 N N . ASP A 1 250 ? -8.180 6.890 9.782 1.00 58.84 250 ASP A N 1
ATOM 2010 C CA . ASP A 1 250 ? -7.716 8.271 9.714 1.00 58.84 250 ASP A CA 1
ATOM 2011 C C . ASP A 1 250 ? -6.284 8.305 9.160 1.00 58.84 250 ASP A C 1
ATOM 2013 O O . ASP A 1 250 ? -5.344 8.046 9.901 1.00 58.84 250 ASP A O 1
ATOM 2017 N N . PRO A 1 251 ? -6.059 8.620 7.880 1.00 43.28 251 PRO A N 1
ATOM 2018 C CA . PRO A 1 251 ? -4.714 8.663 7.311 1.00 43.28 251 PRO A CA 1
ATOM 2019 C C . PRO A 1 251 ? -3.824 9.757 7.926 1.00 43.28 251 PRO A C 1
ATOM 2021 O O . PRO A 1 251 ? -2.610 9.712 7.765 1.00 43.28 251 PRO A O 1
ATOM 2024 N N . THR A 1 252 ? -4.400 10.740 8.628 1.00 53.66 252 THR A N 1
ATOM 2025 C CA . THR A 1 252 ? -3.668 11.917 9.123 1.00 53.66 252 THR A CA 1
ATOM 2026 C C . THR A 1 252 ? -3.137 11.769 10.549 1.00 53.66 252 THR A C 1
ATOM 2028 O O . THR A 1 252 ? -2.230 12.503 10.931 1.00 53.66 252 THR A O 1
ATOM 2031 N N . GLY A 1 253 ? -3.673 10.833 11.341 1.00 34.88 253 GLY A N 1
ATOM 2032 C CA . GLY A 1 253 ? -3.279 10.612 12.740 1.00 34.88 253 GLY A CA 1
ATOM 2033 C C . GLY A 1 253 ? -3.785 11.639 13.745 1.00 34.88 253 GLY A C 1
ATOM 2034 O O . GLY A 1 253 ? -3.338 11.639 14.890 1.00 34.88 253 GLY A O 1
ATOM 2035 N N . ILE A 1 254 ? -4.723 12.500 13.343 1.00 37.06 254 ILE A N 1
ATOM 2036 C CA . ILE A 1 254 ? -5.265 13.606 14.152 1.00 37.06 254 ILE A CA 1
ATOM 2037 C C . ILE A 1 254 ? -6.755 13.363 14.510 1.00 37.06 254 ILE A C 1
ATOM 2039 O O . ILE A 1 254 ? -7.367 14.116 15.264 1.00 37.06 254 ILE A O 1
ATOM 2043 N N . GLY A 1 255 ? -7.354 12.279 14.016 1.00 33.91 255 GLY A N 1
ATOM 2044 C CA . GLY A 1 255 ? -8.686 11.765 14.339 1.00 33.91 255 GLY A CA 1
ATOM 2045 C C . GLY A 1 255 ? -9.852 12.539 13.721 1.00 33.91 255 GLY A C 1
ATOM 2046 O O . GLY A 1 255 ? -10.924 12.570 14.325 1.00 33.91 255 GLY A O 1
ATOM 2047 N N . ARG A 1 256 ? -9.659 13.234 12.584 1.00 43.72 256 ARG A N 1
ATOM 2048 C CA . ARG A 1 256 ? -10.614 14.269 12.105 1.00 43.72 256 ARG A CA 1
ATOM 2049 C C . ARG A 1 256 ? -11.218 14.045 10.720 1.00 43.72 256 ARG A C 1
ATOM 2051 O O . ARG A 1 256 ? -12.337 14.497 10.496 1.00 43.72 256 ARG A O 1
ATOM 2058 N N . THR A 1 257 ? -10.542 13.317 9.828 1.00 47.81 257 THR A N 1
ATOM 2059 C CA . THR A 1 257 ? -11.083 12.967 8.505 1.00 47.81 257 THR A CA 1
ATOM 2060 C C . THR A 1 257 ? -10.959 11.472 8.285 1.00 47.81 257 THR A C 1
ATOM 2062 O O . THR A 1 257 ? -9.868 10.919 8.175 1.00 47.81 257 THR A O 1
ATOM 2065 N N . LEU A 1 258 ? -12.112 10.820 8.237 1.00 61.06 258 LEU A N 1
ATOM 2066 C CA . LEU A 1 258 ? -12.219 9.384 8.099 1.00 61.06 258 LEU A CA 1
ATOM 2067 C C . LEU A 1 258 ? -12.348 9.012 6.623 1.00 61.06 258 LEU A C 1
ATOM 2069 O O . LEU A 1 258 ? -13.295 9.426 5.955 1.00 61.06 258 LEU A O 1
ATOM 2073 N N . TYR A 1 259 ? -11.415 8.204 6.128 1.00 70.06 259 TYR A N 1
ATOM 2074 C CA . TYR A 1 259 ? -11.451 7.688 4.766 1.00 70.06 259 TYR A CA 1
ATOM 2075 C C . TYR A 1 259 ? -11.740 6.187 4.769 1.00 70.06 259 TYR A C 1
ATOM 2077 O O . TYR A 1 259 ? -11.183 5.451 5.589 1.00 70.06 259 TYR A O 1
ATOM 2085 N N . PRO A 1 260 ? -12.600 5.701 3.856 1.00 78.81 260 PRO A N 1
ATOM 2086 C CA . PRO A 1 260 ? -12.791 4.273 3.681 1.00 78.81 260 PRO A CA 1
ATOM 2087 C C . PRO A 1 260 ? -11.577 3.674 2.969 1.00 78.81 260 PRO A C 1
ATOM 2089 O O . PRO A 1 260 ? -11.225 4.097 1.872 1.00 78.81 260 PRO A O 1
ATOM 2092 N N . ILE A 1 261 ? -10.977 2.659 3.570 1.00 86.06 261 ILE A N 1
ATOM 2093 C CA . ILE A 1 261 ? -9.997 1.774 2.951 1.00 86.06 261 ILE A CA 1
ATOM 2094 C C . ILE A 1 261 ? -10.719 0.509 2.525 1.00 86.06 261 ILE A C 1
ATOM 2096 O O . ILE A 1 261 ? -11.370 -0.145 3.340 1.00 86.06 261 ILE A O 1
ATOM 2100 N N . VAL A 1 262 ? -10.652 0.183 1.240 1.00 87.31 262 VAL A N 1
ATOM 2101 C CA . VAL A 1 262 ? -11.263 -1.034 0.712 1.00 87.31 262 VAL A CA 1
ATOM 2102 C C . VAL A 1 262 ? -10.300 -2.193 0.903 1.00 87.31 262 VAL A C 1
ATOM 2104 O O . VAL A 1 262 ? -9.124 -2.099 0.563 1.00 87.31 262 VAL A O 1
ATOM 2107 N N . THR A 1 263 ? -10.814 -3.268 1.487 1.00 90.06 263 THR A N 1
ATOM 2108 C CA . THR A 1 263 ? -10.055 -4.443 1.912 1.00 90.06 263 THR A CA 1
ATOM 2109 C C . THR A 1 263 ? -10.735 -5.722 1.440 1.00 90.06 263 THR A C 1
ATOM 2111 O O . THR A 1 263 ? -11.962 -5.800 1.378 1.00 90.06 263 THR A O 1
ATOM 2114 N N . TRP A 1 264 ? -9.932 -6.737 1.159 1.00 91.81 264 TRP A N 1
ATOM 2115 C CA . TRP A 1 264 ? -10.328 -8.088 0.802 1.00 91.81 264 TRP A CA 1
ATOM 2116 C C . TRP A 1 264 ? -9.634 -9.040 1.765 1.00 91.81 264 TRP A C 1
ATOM 2118 O O . TRP A 1 264 ? -8.416 -9.204 1.727 1.00 91.81 264 TRP A O 1
ATOM 2128 N N . PHE A 1 265 ? -10.418 -9.622 2.667 1.00 93.25 265 PHE A N 1
ATOM 2129 C CA . PHE A 1 265 ? -9.929 -10.601 3.626 1.00 93.25 265 PHE A CA 1
ATOM 2130 C C . PHE A 1 265 ? -10.229 -12.006 3.106 1.00 93.25 265 PHE A C 1
ATOM 2132 O O . PHE A 1 265 ? -11.384 -12.433 3.098 1.00 93.25 265 PHE A O 1
ATOM 2139 N N . CYS A 1 266 ? -9.192 -12.700 2.644 1.00 90.19 266 CYS A N 1
ATOM 2140 C CA . CYS A 1 266 ? -9.290 -13.978 1.949 1.00 90.19 266 CYS A CA 1
ATOM 2141 C C . CYS A 1 266 ? -8.706 -15.102 2.811 1.00 90.19 266 CYS A C 1
ATOM 2143 O O . CYS A 1 266 ? -7.637 -14.953 3.401 1.00 90.19 266 CYS A O 1
ATOM 2145 N N . TRP A 1 267 ? -9.390 -16.245 2.868 1.00 92.25 267 TRP A N 1
ATOM 2146 C CA . TRP A 1 267 ? -8.907 -17.465 3.520 1.00 92.25 267 TRP A CA 1
ATOM 2147 C C . TRP A 1 267 ? -9.448 -18.709 2.808 1.00 92.25 267 TRP A C 1
ATOM 2149 O O . TRP A 1 267 ? -10.356 -18.625 1.977 1.00 92.25 267 TRP A O 1
ATOM 2159 N N . LYS A 1 268 ? -8.881 -19.880 3.116 1.00 89.00 268 LYS A N 1
ATOM 2160 C CA . LYS A 1 268 ? -9.243 -21.136 2.449 1.00 89.00 268 LYS A CA 1
ATOM 2161 C C . LYS A 1 268 ? -10.668 -21.556 2.810 1.00 89.00 268 LYS A C 1
ATOM 2163 O O . LYS A 1 268 ? -10.991 -21.728 3.989 1.00 89.00 268 LYS A O 1
ATOM 2168 N N . ASN A 1 269 ? -11.507 -21.774 1.799 1.00 82.00 269 ASN A N 1
ATOM 2169 C CA . ASN A 1 269 ? -12.870 -22.259 2.007 1.00 82.00 269 ASN A CA 1
ATOM 2170 C C . ASN A 1 269 ? -12.864 -23.607 2.757 1.00 82.00 269 ASN A C 1
ATOM 2172 O O . ASN A 1 269 ? -11.979 -24.440 2.564 1.00 82.00 269 ASN A O 1
ATOM 2176 N N . GLY A 1 270 ? -13.838 -23.806 3.645 1.00 79.12 270 GLY A N 1
ATOM 2177 C CA . GLY A 1 270 ? -13.938 -24.996 4.494 1.00 79.12 270 GLY A CA 1
ATOM 2178 C C . GLY A 1 270 ? -12.956 -25.046 5.671 1.00 79.12 270 GLY A C 1
ATOM 2179 O O . GLY A 1 270 ? -12.989 -26.011 6.432 1.00 79.12 270 GLY A O 1
ATOM 2180 N N . THR A 1 271 ? -12.111 -24.026 5.861 1.00 82.94 271 THR A N 1
ATOM 2181 C CA . THR A 1 271 ? -11.239 -23.911 7.041 1.00 82.94 271 THR A CA 1
ATOM 2182 C C . THR A 1 271 ? -11.820 -22.948 8.071 1.00 82.94 271 THR A C 1
ATOM 2184 O O . THR A 1 271 ? -12.493 -21.972 7.730 1.00 82.94 271 THR A O 1
ATOM 2187 N N . VAL A 1 272 ? -11.584 -23.245 9.350 1.00 84.38 272 VAL A N 1
ATOM 2188 C CA . VAL A 1 272 ? -11.992 -22.385 10.464 1.00 84.38 272 VAL A CA 1
ATOM 2189 C C . VAL A 1 272 ? -10.845 -21.426 10.760 1.00 84.38 272 VAL A C 1
ATOM 2191 O O . VAL A 1 272 ? -9.735 -21.865 11.055 1.00 84.38 272 VAL A O 1
ATOM 2194 N N . LEU A 1 273 ? -11.120 -20.125 10.678 1.00 86.44 273 LEU A N 1
ATOM 2195 C CA . LEU A 1 273 ? -10.168 -19.088 11.068 1.00 86.44 273 LEU A CA 1
ATOM 2196 C C . LEU A 1 273 ? -9.823 -19.224 12.561 1.00 86.44 273 LEU A C 1
ATOM 2198 O O . LEU A 1 273 ? -10.680 -19.568 13.378 1.00 86.44 273 LEU A O 1
ATOM 2202 N N . SER A 1 274 ? -8.578 -18.927 12.929 1.00 86.75 274 SER A N 1
ATOM 2203 C CA . SER A 1 274 ? -8.120 -19.005 14.322 1.00 86.75 274 SER A CA 1
ATOM 2204 C C . SER A 1 274 ? -7.264 -17.802 14.702 1.00 86.75 274 SER A C 1
ATOM 2206 O O . SER A 1 274 ? -6.669 -17.162 13.842 1.00 86.75 274 SER A O 1
ATOM 2208 N N . THR A 1 275 ? -7.155 -17.514 15.999 1.00 85.56 275 THR A N 1
ATOM 2209 C CA . THR A 1 275 ? -6.322 -16.411 16.512 1.00 85.56 275 THR A CA 1
ATOM 2210 C C . THR A 1 275 ? -4.838 -16.574 16.176 1.00 85.56 275 THR A C 1
ATOM 2212 O O . THR A 1 275 ? -4.126 -15.585 16.038 1.00 85.56 275 THR A O 1
ATOM 2215 N N . ASN A 1 276 ? -4.377 -17.819 16.011 1.00 86.00 276 ASN A N 1
ATOM 2216 C CA . ASN A 1 276 ? -2.985 -18.147 15.691 1.00 86.00 276 ASN A CA 1
ATOM 2217 C C . ASN A 1 276 ? -2.707 -18.152 14.181 1.00 86.00 276 ASN A C 1
ATOM 2219 O O . ASN A 1 276 ? -1.589 -18.450 13.760 1.00 86.00 276 ASN A O 1
ATOM 2223 N N . GLN A 1 277 ? -3.717 -17.868 13.361 1.00 89.12 277 GLN A N 1
ATOM 2224 C CA . GLN A 1 277 ? -3.571 -17.857 11.916 1.00 89.12 277 GLN A CA 1
ATOM 2225 C C . GLN A 1 277 ? -2.656 -16.718 11.475 1.00 89.12 277 GLN A C 1
ATOM 2227 O O . GLN A 1 277 ? -2.734 -15.606 11.999 1.00 89.12 277 GLN A O 1
ATOM 2232 N N . ILE A 1 278 ? -1.790 -17.007 10.507 1.00 94.38 278 ILE A N 1
ATOM 2233 C CA . ILE A 1 278 ? -0.859 -16.022 9.966 1.00 94.38 278 ILE A CA 1
ATOM 2234 C C . ILE A 1 278 ? -1.611 -15.151 8.962 1.00 94.38 278 ILE A C 1
ATOM 2236 O O . ILE A 1 278 ? -2.320 -15.665 8.096 1.00 94.38 278 ILE A O 1
ATOM 2240 N N . ILE A 1 279 ? -1.448 -13.835 9.066 1.00 96.06 279 ILE A N 1
ATOM 2241 C CA . ILE A 1 279 ? -2.031 -12.866 8.142 1.00 96.06 279 ILE A CA 1
ATOM 2242 C C . ILE A 1 279 ? -0.931 -12.292 7.262 1.00 96.06 279 ILE A C 1
ATOM 2244 O O . ILE A 1 279 ? -0.070 -11.565 7.749 1.00 96.06 279 ILE A O 1
ATOM 2248 N N . HIS A 1 280 ? -0.981 -12.565 5.961 1.00 98.19 280 HIS A N 1
ATOM 2249 C CA . HIS A 1 280 ? -0.213 -11.799 4.982 1.00 98.19 280 HIS A CA 1
ATOM 2250 C C . HIS A 1 280 ? -0.973 -10.503 4.678 1.00 98.19 280 HIS A C 1
ATOM 2252 O O . HIS A 1 280 ? -2.036 -10.535 4.060 1.00 98.19 280 HIS A O 1
ATOM 2258 N N . LEU A 1 281 ? -0.451 -9.363 5.129 1.00 98.56 281 LEU A N 1
ATOM 2259 C CA . LEU A 1 281 ? -0.987 -8.037 4.815 1.00 98.56 281 LEU A CA 1
ATOM 2260 C C . LEU A 1 281 ? -0.236 -7.470 3.608 1.00 98.56 281 LEU A C 1
ATOM 2262 O O . LEU A 1 281 ? 0.917 -7.051 3.736 1.00 98.56 281 LEU A O 1
ATOM 2266 N N . THR A 1 282 ? -0.873 -7.485 2.437 1.00 98.75 282 THR A N 1
ATOM 2267 C CA . THR A 1 282 ? -0.220 -7.137 1.168 1.00 98.75 282 THR A CA 1
ATOM 2268 C C . THR A 1 282 ? -0.314 -5.643 0.865 1.00 98.75 282 THR A C 1
ATOM 2270 O O . THR A 1 282 ? -1.394 -5.063 0.916 1.00 98.75 282 THR A O 1
ATOM 2273 N N . ILE A 1 283 ? 0.808 -5.003 0.523 1.00 98.56 283 ILE A N 1
ATOM 2274 C CA . ILE A 1 283 ? 0.924 -3.552 0.310 1.00 98.56 283 ILE A CA 1
ATOM 2275 C C . ILE A 1 283 ? 1.425 -3.299 -1.116 1.00 98.56 283 ILE A C 1
ATOM 2277 O O . ILE A 1 283 ? 2.547 -3.670 -1.466 1.00 98.56 283 ILE A O 1
ATOM 2281 N N . SER A 1 284 ? 0.578 -2.712 -1.965 1.00 97.75 284 SER A N 1
ATOM 2282 C CA . SER A 1 284 ? 0.881 -2.470 -3.384 1.00 97.75 284 SER A CA 1
ATOM 2283 C C . SER A 1 284 ? 1.944 -1.385 -3.606 1.00 97.75 284 SER A C 1
ATOM 2285 O O . SER A 1 284 ? 2.160 -0.512 -2.762 1.00 97.75 284 SER A O 1
ATOM 2287 N N . GLY A 1 285 ? 2.582 -1.424 -4.778 1.00 95.50 285 GLY A N 1
ATOM 2288 C CA . GLY A 1 285 ? 3.572 -0.440 -5.213 1.00 95.50 285 GLY A CA 1
ATOM 2289 C C . GLY A 1 285 ? 2.989 0.874 -5.747 1.00 95.50 285 GLY A C 1
ATOM 2290 O O . GLY A 1 285 ? 1.786 1.146 -5.689 1.00 95.50 285 GLY A O 1
ATOM 2291 N N . PHE A 1 286 ? 3.871 1.716 -6.284 1.00 93.12 286 PHE A N 1
ATOM 2292 C CA . PHE A 1 286 ? 3.519 3.001 -6.891 1.00 93.12 286 PHE A CA 1
ATOM 2293 C C . PHE A 1 286 ? 2.799 2.782 -8.230 1.00 93.12 286 PHE A C 1
ATOM 2295 O O . PHE A 1 286 ? 3.274 2.008 -9.047 1.00 93.12 286 PHE A O 1
ATOM 2302 N N . THR A 1 287 ? 1.669 3.452 -8.474 1.00 94.38 287 THR A N 1
ATOM 2303 C CA . THR A 1 287 ? 0.729 3.199 -9.600 1.00 94.38 287 THR A CA 1
ATOM 2304 C C . THR A 1 287 ? -0.000 1.848 -9.591 1.00 94.38 287 THR A C 1
ATOM 2306 O O . THR A 1 287 ? -0.732 1.550 -10.536 1.00 94.38 287 THR A O 1
ATOM 2309 N N . TYR A 1 288 ? 0.101 1.082 -8.500 1.00 96.94 288 TYR A N 1
ATOM 2310 C CA . TYR A 1 288 ? -0.613 -0.184 -8.296 1.00 96.94 288 TYR A CA 1
ATOM 2311 C C . TYR A 1 288 ? -1.588 -0.115 -7.118 1.00 96.94 288 TYR A C 1
ATOM 2313 O O . TYR A 1 288 ? -1.391 0.622 -6.148 1.00 96.94 288 TYR A O 1
ATOM 2321 N N . ASP A 1 289 ? -2.622 -0.943 -7.181 1.00 96.31 289 ASP A N 1
ATOM 2322 C CA . ASP A 1 289 ? -3.625 -1.149 -6.136 1.00 96.31 289 ASP A CA 1
ATOM 2323 C C . ASP A 1 289 ? -3.691 -2.646 -5.751 1.00 96.31 289 ASP A C 1
ATOM 2325 O O . ASP A 1 289 ? -2.729 -3.384 -6.002 1.00 96.31 289 ASP A O 1
ATOM 2329 N N . HIS A 1 290 ? -4.778 -3.110 -5.123 1.00 96.81 290 HIS A N 1
ATOM 2330 C CA . HIS A 1 290 ? -4.941 -4.516 -4.724 1.00 96.81 290 HIS A CA 1
ATOM 2331 C C . HIS A 1 290 ? -4.750 -5.516 -5.880 1.00 96.81 290 HIS A C 1
ATOM 2333 O O . HIS A 1 290 ? -4.340 -6.657 -5.644 1.00 96.81 290 HIS A O 1
ATOM 2339 N N . THR A 1 291 ? -5.018 -5.105 -7.125 1.00 97.19 291 THR A N 1
ATOM 2340 C CA . THR A 1 291 ? -4.968 -5.985 -8.301 1.00 97.19 291 THR A CA 1
ATOM 2341 C C . THR A 1 291 ? -3.556 -6.453 -8.650 1.00 97.19 291 THR A C 1
ATOM 2343 O O . THR A 1 291 ? -3.413 -7.442 -9.356 1.00 97.19 291 THR A O 1
ATOM 2346 N N . TYR A 1 292 ? -2.502 -5.816 -8.130 1.00 98.50 292 TYR A N 1
ATOM 2347 C CA . TYR A 1 292 ? -1.133 -6.335 -8.265 1.00 98.50 292 TYR A CA 1
ATOM 2348 C C . TYR A 1 292 ? -0.938 -7.659 -7.510 1.00 98.50 292 TYR A C 1
ATOM 2350 O O . TYR A 1 292 ? -0.259 -8.577 -7.974 1.00 98.50 292 TYR A O 1
ATOM 2358 N N . TRP A 1 293 ? -1.540 -7.761 -6.325 1.00 98.62 293 TRP A N 1
ATOM 2359 C CA . TRP A 1 293 ? -1.457 -8.954 -5.484 1.00 98.62 293 TRP A CA 1
ATOM 2360 C C . TRP A 1 293 ? -2.476 -10.018 -5.884 1.00 98.62 293 TRP A C 1
ATOM 2362 O O . TRP A 1 293 ? -2.217 -11.210 -5.716 1.00 98.62 293 TRP A O 1
ATOM 2372 N N . ASP A 1 294 ? -3.609 -9.590 -6.438 1.00 96.94 294 ASP A N 1
ATOM 2373 C CA . ASP A 1 294 ? -4.662 -10.464 -6.944 1.00 96.94 294 ASP A CA 1
ATOM 2374 C C . ASP A 1 294 ? -4.956 -10.180 -8.421 1.00 96.94 294 ASP A C 1
ATOM 2376 O O . ASP A 1 294 ? -5.974 -9.588 -8.792 1.00 96.94 294 ASP A O 1
ATOM 2380 N N . PHE A 1 295 ? -3.999 -10.546 -9.274 1.00 97.38 295 PHE A N 1
ATOM 2381 C CA . PHE A 1 295 ? -4.053 -10.196 -10.685 1.00 97.38 295 PHE A CA 1
ATOM 2382 C C . PHE A 1 295 ? -5.179 -10.950 -11.413 1.00 97.38 295 PHE A C 1
ATOM 2384 O O . PHE A 1 295 ? -5.189 -12.184 -11.433 1.00 97.38 295 PHE A O 1
ATOM 2391 N N . PRO A 1 296 ? -6.124 -10.246 -12.068 1.00 90.69 296 PRO A N 1
ATOM 2392 C CA . PRO A 1 296 ? -7.357 -10.866 -12.555 1.00 90.69 296 PRO A CA 1
ATOM 2393 C C . PRO A 1 296 ? -7.201 -11.616 -13.886 1.00 90.69 296 PRO A C 1
ATOM 2395 O O . PRO A 1 296 ? -8.118 -12.317 -14.310 1.00 90.69 296 PRO A O 1
ATOM 2398 N N . TYR A 1 297 ? -6.083 -11.451 -14.599 1.00 92.12 297 TYR A N 1
ATOM 2399 C CA . TYR A 1 297 ? -5.830 -12.158 -15.856 1.00 92.12 297 TYR A CA 1
ATOM 2400 C C . TYR A 1 297 ? -4.920 -13.357 -15.612 1.00 92.12 297 TYR A C 1
ATOM 2402 O O . TYR A 1 297 ? -3.811 -13.193 -15.125 1.00 92.12 297 TYR A O 1
ATOM 2410 N N . GLN A 1 298 ? -5.391 -14.555 -15.972 1.00 94.56 298 GLN A N 1
ATOM 2411 C CA . GLN A 1 298 ? -4.744 -15.827 -15.619 1.00 94.56 298 GLN A CA 1
ATOM 2412 C C . GLN A 1 298 ? -4.398 -15.901 -14.116 1.00 94.56 298 GLN A C 1
ATOM 2414 O O . GLN A 1 298 ? -3.235 -16.100 -13.759 1.00 94.56 298 GLN A O 1
ATOM 2419 N N . PRO A 1 299 ? -5.398 -15.757 -13.223 1.00 90.12 299 PRO A N 1
ATOM 2420 C CA . PRO A 1 299 ? -5.168 -15.628 -11.784 1.00 90.12 299 PRO A CA 1
ATOM 2421 C C . PRO A 1 299 ? -4.419 -16.820 -11.180 1.00 90.12 299 PRO A C 1
ATOM 2423 O O . PRO A 1 299 ? -3.651 -16.637 -10.247 1.00 90.12 299 PRO A O 1
ATOM 2426 N N . TYR A 1 300 ? -4.553 -18.024 -11.746 1.00 93.06 300 TYR A N 1
ATOM 2427 C CA . TYR A 1 300 ? -3.744 -19.174 -11.333 1.00 93.06 300 TYR A CA 1
ATOM 2428 C C . TYR A 1 300 ? -2.230 -18.901 -11.442 1.00 93.06 300 TYR A C 1
ATOM 2430 O O . TYR A 1 300 ? -1.466 -19.343 -10.593 1.00 93.06 300 TYR A O 1
ATOM 2438 N N . ASN A 1 301 ? -1.773 -18.170 -12.459 1.00 93.31 301 ASN A N 1
ATOM 2439 C CA . ASN A 1 301 ? -0.348 -17.892 -12.652 1.00 93.31 301 ASN A CA 1
ATOM 2440 C C . ASN A 1 301 ? 0.128 -16.675 -11.849 1.00 93.31 301 ASN A C 1
ATOM 2442 O O . ASN A 1 301 ? 1.236 -16.702 -11.325 1.00 93.31 301 ASN A O 1
ATOM 2446 N N . TYR A 1 302 ? -0.702 -15.631 -11.759 1.00 97.44 302 TYR A N 1
ATOM 2447 C CA . TYR A 1 302 ? -0.252 -14.290 -11.363 1.00 97.44 302 TYR A CA 1
ATOM 2448 C C . TYR A 1 302 ? -0.922 -13.731 -10.094 1.00 97.44 302 TYR A C 1
ATOM 2450 O O . TYR A 1 302 ? -0.529 -12.668 -9.619 1.00 97.44 302 TYR A O 1
ATOM 2458 N N . SER A 1 303 ? -1.919 -14.412 -9.512 1.00 98.19 303 SER A N 1
ATOM 2459 C CA . SER A 1 303 ? -2.498 -14.010 -8.221 1.00 98.19 303 SER A CA 1
ATOM 2460 C C . SER A 1 303 ? -1.727 -14.648 -7.066 1.00 98.19 303 SER A C 1
ATOM 2462 O O . SER A 1 303 ? -1.855 -15.844 -6.787 1.00 98.19 303 SER A O 1
ATOM 2464 N N . TYR A 1 304 ? -0.955 -13.820 -6.361 1.00 98.69 304 TYR A N 1
ATOM 2465 C CA . TYR A 1 304 ? -0.308 -14.197 -5.106 1.00 98.69 304 TYR A CA 1
ATOM 2466 C C . TYR A 1 304 ? -1.348 -14.584 -4.049 1.00 98.69 304 TYR A C 1
ATOM 2468 O O . TYR A 1 304 ? -1.171 -15.571 -3.336 1.00 98.69 304 TYR A O 1
ATOM 2476 N N . VAL A 1 305 ? -2.460 -13.837 -3.977 1.00 97.50 305 VAL A N 1
ATOM 2477 C CA . VAL A 1 305 ? -3.559 -14.114 -3.040 1.00 97.50 305 VAL A CA 1
ATOM 2478 C C . VAL A 1 305 ? -4.083 -15.536 -3.240 1.00 97.50 305 VAL A C 1
ATOM 2480 O O . VAL A 1 305 ? -4.069 -16.321 -2.291 1.00 97.50 305 VAL A O 1
ATOM 2483 N N . ASN A 1 306 ? -4.470 -15.907 -4.464 1.00 95.38 306 ASN A N 1
ATOM 2484 C CA . ASN A 1 306 ? -4.986 -17.250 -4.745 1.00 95.38 306 ASN A CA 1
ATOM 2485 C C . ASN A 1 306 ? -3.942 -18.325 -4.445 1.00 95.38 306 ASN A C 1
ATOM 2487 O O . ASN A 1 306 ? -4.261 -19.321 -3.793 1.00 95.38 306 ASN A O 1
ATOM 2491 N N . TYR A 1 307 ? -2.682 -18.093 -4.829 1.00 98.06 307 TYR A N 1
ATOM 2492 C CA . TYR A 1 307 ? -1.602 -19.035 -4.554 1.00 98.06 307 TYR A CA 1
ATOM 2493 C C . TYR A 1 307 ? -1.474 -19.346 -3.059 1.00 98.06 307 TYR A C 1
ATOM 2495 O O . TYR A 1 307 ? -1.471 -20.515 -2.666 1.00 98.06 307 TYR A O 1
ATOM 2503 N N . ILE A 1 308 ? -1.394 -18.316 -2.212 1.00 97.31 308 ILE A N 1
ATOM 2504 C CA . ILE A 1 308 ? -1.235 -18.492 -0.764 1.00 97.31 308 ILE A CA 1
ATOM 2505 C C . ILE A 1 308 ? -2.462 -19.173 -0.154 1.00 97.31 308 ILE A C 1
ATOM 2507 O O . ILE A 1 308 ? -2.313 -20.083 0.665 1.00 97.31 308 ILE A O 1
ATOM 2511 N N . ILE A 1 309 ? -3.675 -18.794 -0.562 1.00 93.62 309 ILE A N 1
ATOM 2512 C CA . ILE A 1 309 ? -4.901 -19.395 -0.022 1.00 93.62 309 ILE A CA 1
ATOM 2513 C C . ILE A 1 309 ? -5.023 -20.880 -0.381 1.00 93.62 309 ILE A C 1
ATOM 2515 O O . ILE A 1 309 ? -5.377 -21.699 0.473 1.00 93.62 309 ILE A O 1
ATOM 2519 N N . GLU A 1 310 ? -4.694 -21.256 -1.614 1.00 93.19 310 GLU A N 1
ATOM 2520 C CA . GLU A 1 310 ? -4.779 -22.643 -2.071 1.00 93.19 310 GLU A CA 1
ATOM 2521 C C . GLU A 1 310 ? -3.726 -23.536 -1.392 1.00 93.19 310 GLU A C 1
ATOM 2523 O O . GLU A 1 310 ? -4.055 -24.635 -0.917 1.00 93.19 310 GLU A O 1
ATOM 2528 N N . ASN A 1 311 ? -2.485 -23.041 -1.286 1.00 95.44 311 ASN A N 1
ATOM 2529 C CA . ASN A 1 311 ? -1.304 -23.843 -0.945 1.00 95.44 311 ASN A CA 1
ATOM 2530 C C . ASN A 1 311 ? -0.888 -23.775 0.535 1.00 95.44 311 ASN A C 1
ATOM 2532 O O . ASN A 1 311 ? -0.155 -24.644 1.000 1.00 95.44 311 ASN A O 1
ATOM 2536 N N . SER A 1 312 ? -1.394 -22.819 1.322 1.00 92.56 312 SER A N 1
ATOM 2537 C CA . SER A 1 312 ? -1.074 -22.716 2.761 1.00 92.56 312 SER A CA 1
ATOM 2538 C C . SER A 1 312 ? -1.792 -23.730 3.655 1.00 92.56 312 SER A C 1
ATOM 2540 O O . SER A 1 312 ? -1.627 -23.707 4.873 1.00 92.56 312 SER A O 1
ATOM 2542 N N . ASN A 1 313 ? -2.636 -24.600 3.088 1.00 88.94 313 ASN A N 1
ATOM 2543 C CA . ASN A 1 313 ? -3.479 -25.540 3.837 1.00 88.94 313 ASN A CA 1
ATOM 2544 C C . ASN A 1 313 ? -4.368 -24.881 4.910 1.00 88.94 313 ASN A C 1
ATOM 2546 O O . ASN A 1 313 ? -4.775 -25.536 5.863 1.00 88.94 313 ASN A O 1
ATOM 2550 N N . GLY A 1 314 ? -4.717 -23.603 4.725 1.00 87.06 314 GLY A N 1
ATOM 2551 C CA . GLY A 1 314 ? -5.532 -22.839 5.671 1.00 87.06 314 GLY A CA 1
ATOM 2552 C C . GLY A 1 314 ? -4.742 -22.194 6.809 1.00 87.06 314 GLY A C 1
ATOM 2553 O O . GLY A 1 314 ? -5.343 -21.516 7.636 1.00 87.06 314 GLY A O 1
ATOM 2554 N N . ASN A 1 315 ? -3.415 -22.343 6.853 1.00 89.94 315 ASN A N 1
ATOM 2555 C CA . ASN A 1 315 ? -2.582 -21.723 7.889 1.00 89.94 315 ASN A CA 1
ATOM 2556 C C . ASN A 1 315 ? -2.424 -20.209 7.700 1.00 89.94 315 ASN A C 1
ATOM 2558 O O . ASN A 1 315 ? -2.155 -19.496 8.668 1.00 89.94 315 ASN A O 1
ATOM 2562 N N . ILE A 1 316 ? -2.587 -19.728 6.464 1.00 94.19 316 ILE A N 1
ATOM 2563 C CA . ILE A 1 316 ? -2.397 -18.327 6.103 1.00 94.19 316 ILE A CA 1
ATOM 2564 C C . ILE A 1 316 ? -3.705 -17.771 5.538 1.00 94.19 316 ILE A C 1
ATOM 2566 O O . ILE A 1 316 ? -4.311 -18.361 4.641 1.00 94.19 316 ILE A O 1
ATOM 2570 N N . ALA A 1 317 ? -4.119 -16.622 6.060 1.00 95.44 317 ALA A N 1
ATOM 2571 C CA . ALA A 1 317 ? -5.112 -15.752 5.447 1.00 95.44 317 ALA A CA 1
ATOM 2572 C C . ALA A 1 317 ? -4.411 -14.515 4.869 1.00 95.44 317 ALA A C 1
ATOM 2574 O O . ALA A 1 317 ? -3.329 -14.127 5.314 1.00 95.44 317 ALA A O 1
ATOM 2575 N N . VAL A 1 318 ? -5.015 -13.892 3.862 1.00 97.31 318 VAL A N 1
ATOM 2576 C CA . VAL A 1 318 ? -4.452 -12.717 3.190 1.00 97.31 318 VAL A CA 1
ATOM 2577 C C . VAL A 1 318 ? -5.402 -11.543 3.369 1.00 97.31 318 VAL A C 1
ATOM 2579 O O . VAL A 1 318 ? -6.585 -11.648 3.052 1.00 97.31 318 VAL A O 1
ATOM 2582 N N . LEU A 1 319 ? -4.888 -10.421 3.870 1.00 97.44 319 LEU A N 1
ATOM 2583 C CA . LEU A 1 319 ? -5.583 -9.140 3.846 1.00 97.44 319 LEU A CA 1
ATOM 2584 C C . LEU A 1 319 ? -4.988 -8.295 2.718 1.00 97.44 319 LEU A C 1
ATOM 2586 O O . LEU A 1 319 ? -3.937 -7.677 2.886 1.00 97.44 319 LEU A O 1
ATOM 2590 N N . ASN A 1 320 ? -5.670 -8.280 1.575 1.00 97.75 320 ASN A N 1
ATOM 2591 C CA . ASN A 1 320 ? -5.332 -7.424 0.443 1.00 97.75 320 ASN A CA 1
ATOM 2592 C C . ASN A 1 320 ? -6.140 -6.126 0.515 1.00 97.75 320 ASN A C 1
ATOM 2594 O O . ASN A 1 320 ? -7.263 -6.125 1.017 1.00 97.75 320 ASN A O 1
ATOM 2598 N N . PHE A 1 321 ? -5.593 -5.000 0.068 1.00 96.94 321 PHE A N 1
ATOM 2599 C CA . PHE A 1 321 ? -6.286 -3.719 0.188 1.00 96.94 321 PHE A CA 1
ATOM 2600 C C . PHE A 1 321 ? -5.824 -2.691 -0.834 1.00 96.94 321 PHE A C 1
ATOM 2602 O O . PHE A 1 321 ? -4.706 -2.735 -1.345 1.00 96.94 321 PHE A O 1
ATOM 2609 N N . ASP A 1 322 ? -6.693 -1.715 -1.072 1.00 95.88 322 ASP A N 1
ATOM 2610 C CA . ASP A 1 322 ? -6.341 -0.513 -1.811 1.00 95.88 322 ASP A CA 1
ATOM 2611 C C . ASP A 1 322 ? -5.761 0.515 -0.853 1.00 95.88 322 ASP A C 1
ATOM 2613 O O . ASP A 1 322 ? -6.429 0.942 0.093 1.00 95.88 322 ASP A O 1
ATOM 2617 N N . ARG A 1 323 ? -4.523 0.949 -1.094 1.00 94.81 323 ARG A N 1
ATOM 2618 C CA . ARG A 1 323 ? -3.891 1.983 -0.267 1.00 94.81 323 ARG A CA 1
ATOM 2619 C C . ARG A 1 323 ? -4.708 3.280 -0.287 1.00 94.81 323 ARG A C 1
ATOM 2621 O O . ARG A 1 323 ? -5.510 3.534 -1.189 1.00 94.81 323 ARG A O 1
ATOM 2628 N N . PHE A 1 324 ? -4.507 4.124 0.719 1.00 90.44 324 PHE A N 1
ATOM 2629 C CA . PHE A 1 324 ? -5.155 5.431 0.752 1.00 90.44 324 PHE A CA 1
ATOM 2630 C C . PHE A 1 324 ? -4.821 6.232 -0.517 1.00 90.44 324 PHE A C 1
ATOM 2632 O O . PHE A 1 324 ? -3.666 6.304 -0.926 1.00 90.44 324 PHE A O 1
ATOM 2639 N N . GLY A 1 325 ? -5.831 6.810 -1.166 1.00 86.44 325 GLY A N 1
ATOM 2640 C CA . GLY A 1 325 ? -5.650 7.556 -2.408 1.00 86.44 325 GLY A CA 1
ATOM 2641 C C . GLY A 1 325 ? -5.671 6.736 -3.699 1.00 86.44 325 GLY A C 1
ATOM 2642 O O . GLY A 1 325 ? -5.755 7.349 -4.757 1.00 86.44 325 GLY A O 1
ATOM 2643 N N . VAL A 1 326 ? -5.673 5.398 -3.663 1.00 89.75 326 VAL A N 1
ATOM 2644 C CA . VAL A 1 326 ? -5.662 4.560 -4.883 1.00 89.75 326 VAL A CA 1
ATOM 2645 C C . VAL A 1 326 ? -6.862 3.609 -4.963 1.00 89.75 326 VAL A C 1
ATOM 2647 O O . VAL A 1 326 ? -7.606 3.456 -3.995 1.00 89.75 326 VAL A O 1
ATOM 2650 N N . GLY A 1 327 ? -7.099 3.009 -6.136 1.00 89.12 327 GLY A N 1
ATOM 2651 C CA . GLY A 1 327 ? -8.119 1.967 -6.323 1.00 89.12 327 GLY A CA 1
ATOM 2652 C C . GLY A 1 327 ? -9.535 2.406 -5.928 1.00 89.12 327 GLY A C 1
ATOM 2653 O O . GLY A 1 327 ? -10.009 3.465 -6.341 1.00 89.12 327 GLY A O 1
ATOM 2654 N N . LEU A 1 328 ? -10.220 1.614 -5.109 1.00 86.06 328 LEU A N 1
ATOM 2655 C CA . LEU A 1 328 ? -11.552 1.883 -4.558 1.00 86.06 328 LEU A CA 1
ATOM 2656 C C . LEU A 1 328 ? -11.520 2.594 -3.195 1.00 86.06 328 LEU A C 1
ATOM 2658 O O . LEU A 1 328 ? -12.572 2.995 -2.687 1.00 86.06 328 LEU A O 1
ATOM 2662 N N . SER A 1 329 ? -10.335 2.775 -2.611 1.00 85.62 329 SER A N 1
ATOM 2663 C CA . SER A 1 329 ? -10.153 3.501 -1.355 1.00 85.62 329 SER A CA 1
ATOM 2664 C C . SER A 1 329 ? -10.397 5.001 -1.509 1.00 85.62 329 SER A C 1
ATOM 2666 O O . SER A 1 329 ? -10.349 5.576 -2.606 1.00 85.62 329 SER A O 1
ATOM 2668 N N . GLY A 1 330 ? -10.697 5.634 -0.374 1.00 77.56 330 GLY A N 1
ATOM 2669 C CA . GLY A 1 330 ? -10.931 7.064 -0.252 1.00 77.56 330 GLY A CA 1
ATOM 2670 C C . GLY A 1 330 ? -9.738 7.867 -0.755 1.00 77.56 330 GLY A C 1
ATOM 2671 O O . GLY A 1 330 ? -8.587 7.474 -0.564 1.00 77.56 330 GLY A O 1
ATOM 2672 N N . LYS A 1 331 ? -10.031 8.989 -1.414 1.00 82.75 331 LYS A N 1
ATOM 2673 C CA . LYS A 1 331 ? -9.033 9.840 -2.061 1.00 82.75 331 LYS A CA 1
ATOM 2674 C C . LYS A 1 331 ? -9.150 11.265 -1.525 1.00 82.75 331 LYS A C 1
ATOM 2676 O O . LYS A 1 331 ? -10.274 11.770 -1.475 1.00 82.75 331 LYS A O 1
ATOM 2681 N N . PRO A 1 332 ? -8.041 11.902 -1.116 1.00 75.00 332 PRO A N 1
ATOM 2682 C CA . PRO A 1 332 ? -8.049 13.304 -0.715 1.00 75.00 332 PRO A CA 1
ATOM 2683 C C . PRO A 1 332 ? -8.214 14.217 -1.936 1.00 75.00 332 PRO A C 1
ATOM 2685 O O . PRO A 1 332 ? -8.142 13.764 -3.075 1.00 75.00 332 PRO A O 1
ATOM 2688 N N . LEU A 1 333 ? -8.401 15.520 -1.714 1.00 73.62 333 LEU A N 1
ATOM 2689 C CA . LEU A 1 333 ? -8.438 16.496 -2.811 1.00 73.62 333 LEU A CA 1
ATOM 2690 C C . LEU A 1 333 ? -7.068 16.706 -3.471 1.00 73.62 333 LEU A C 1
ATOM 2692 O O . LEU A 1 333 ? -7.001 16.897 -4.684 1.00 73.62 333 LEU A O 1
ATOM 2696 N N . LEU A 1 334 ? -5.992 16.660 -2.682 1.00 73.38 334 LEU A N 1
ATOM 2697 C CA . LEU A 1 334 ? -4.609 16.821 -3.134 1.00 73.38 334 LEU A CA 1
ATOM 2698 C C . LEU A 1 334 ? -3.854 15.509 -2.938 1.00 73.38 334 LEU A C 1
ATOM 2700 O O . LEU A 1 334 ? -3.808 14.998 -1.815 1.00 73.38 334 LEU A O 1
ATOM 2704 N N . ALA A 1 335 ? -3.252 14.971 -4.001 1.00 79.69 335 ALA A N 1
ATOM 2705 C CA . ALA A 1 335 ? -2.494 13.732 -3.890 1.00 79.69 335 ALA A CA 1
ATOM 2706 C C . ALA A 1 335 ? -1.223 13.951 -3.059 1.00 79.69 335 ALA A C 1
ATOM 2708 O O . ALA A 1 335 ? -0.882 13.086 -2.263 1.00 79.69 335 ALA A O 1
ATOM 2709 N N . SER A 1 336 ? -0.568 15.111 -3.150 1.00 76.75 336 SER A N 1
ATOM 2710 C CA . SER A 1 336 ? 0.647 15.477 -2.395 1.00 76.75 336 SER A CA 1
ATOM 2711 C C . SER A 1 336 ? 0.558 15.342 -0.867 1.00 76.75 336 SER A C 1
ATOM 2713 O O . SER A 1 336 ? 1.594 15.250 -0.210 1.00 76.75 336 SER A O 1
ATOM 2715 N N . LEU A 1 337 ? -0.647 15.268 -0.291 1.00 70.50 337 LEU A N 1
ATOM 2716 C CA . LEU A 1 337 ? -0.855 14.960 1.132 1.00 70.50 337 LEU A CA 1
ATOM 2717 C C . LEU A 1 337 ? -0.621 13.480 1.474 1.00 70.50 337 LEU A C 1
ATOM 2719 O O . LEU A 1 337 ? -0.455 13.123 2.638 1.00 70.50 337 LEU A O 1
ATOM 2723 N N . ILE A 1 338 ? -0.626 12.611 0.469 1.00 83.44 338 ILE A N 1
ATOM 2724 C CA . ILE A 1 338 ? -0.353 11.184 0.588 1.00 83.44 338 ILE A CA 1
ATOM 2725 C C . ILE A 1 338 ? 1.167 10.996 0.617 1.00 83.44 338 ILE A C 1
ATOM 2727 O O . ILE A 1 338 ? 1.847 11.190 -0.389 1.00 83.44 338 ILE A O 1
ATOM 2731 N N . THR A 1 339 ? 1.698 10.604 1.773 1.00 83.38 339 THR A N 1
ATOM 2732 C CA . THR A 1 339 ? 3.129 10.345 1.986 1.00 83.38 339 THR A CA 1
ATOM 2733 C C . THR A 1 339 ? 3.370 8.910 2.452 1.00 83.38 339 THR A C 1
ATOM 2735 O O . THR A 1 339 ? 2.439 8.199 2.837 1.00 83.38 339 THR A O 1
ATOM 2738 N N . GLY A 1 340 ? 4.635 8.474 2.456 1.00 83.75 340 GLY A N 1
ATOM 2739 C CA . GLY A 1 340 ? 5.017 7.173 3.020 1.00 83.75 340 GLY A CA 1
ATOM 2740 C C . GLY A 1 340 ? 4.595 7.001 4.486 1.00 83.75 340 GLY A C 1
ATOM 2741 O O . GLY A 1 340 ? 4.112 5.935 4.857 1.00 83.75 340 GLY A O 1
ATOM 2742 N N . ASP A 1 341 ? 4.692 8.060 5.297 1.00 82.69 341 ASP A N 1
ATOM 2743 C CA . ASP A 1 341 ? 4.278 8.041 6.709 1.00 82.69 341 ASP A CA 1
ATOM 2744 C C . ASP A 1 341 ? 2.764 7.912 6.875 1.00 82.69 341 ASP A C 1
ATOM 2746 O O . ASP A 1 341 ? 2.295 7.149 7.718 1.00 82.69 341 ASP A O 1
ATOM 2750 N N . VAL A 1 342 ? 1.995 8.612 6.035 1.00 85.38 342 VAL A N 1
ATOM 2751 C CA . VAL A 1 342 ? 0.531 8.487 5.994 1.00 85.38 342 VAL A CA 1
ATOM 2752 C C . VAL A 1 342 ? 0.135 7.048 5.666 1.00 85.38 342 VAL A C 1
ATOM 2754 O O . VAL A 1 342 ? -0.703 6.463 6.351 1.00 85.38 342 VAL A O 1
ATOM 2757 N N . HIS A 1 343 ? 0.778 6.431 4.671 1.00 91.94 343 HIS A N 1
ATOM 2758 C CA . HIS A 1 343 ? 0.533 5.022 4.352 1.00 91.94 343 HIS A CA 1
ATOM 2759 C C . HIS A 1 343 ? 0.919 4.083 5.489 1.00 91.94 343 HIS A C 1
ATOM 2761 O O . HIS A 1 343 ? 0.144 3.184 5.814 1.00 91.94 343 HIS A O 1
ATOM 2767 N N . ALA A 1 344 ? 2.074 4.295 6.123 1.00 91.56 344 ALA A N 1
ATOM 2768 C CA . ALA A 1 344 ? 2.500 3.497 7.269 1.00 91.56 344 ALA A CA 1
ATOM 2769 C C . ALA A 1 344 ? 1.492 3.592 8.426 1.00 91.56 344 ALA A C 1
ATOM 2771 O O . ALA A 1 344 ? 1.159 2.581 9.046 1.00 91.56 344 ALA A O 1
ATOM 2772 N N . TYR A 1 345 ? 0.932 4.779 8.667 1.00 90.12 345 TYR A N 1
ATOM 2773 C CA . TYR A 1 345 ? -0.099 4.980 9.680 1.00 90.12 345 TYR A CA 1
ATOM 2774 C C . TYR A 1 345 ? -1.444 4.322 9.323 1.00 90.12 345 TYR A C 1
ATOM 2776 O O . TYR A 1 345 ? -2.140 3.801 10.199 1.00 90.12 345 TYR A O 1
ATOM 2784 N N . VAL A 1 346 ? -1.815 4.286 8.039 1.00 91.00 346 VAL A N 1
ATOM 2785 C CA . VAL A 1 346 ? -2.982 3.522 7.565 1.00 91.00 346 VAL A CA 1
ATOM 2786 C C . VAL A 1 346 ? -2.767 2.021 7.769 1.00 91.00 346 VAL A C 1
ATOM 2788 O O . VAL A 1 346 ? -3.645 1.351 8.313 1.00 91.00 346 VAL A O 1
ATOM 2791 N N . VAL A 1 347 ? -1.595 1.492 7.404 1.00 96.62 347 VAL A N 1
ATOM 2792 C CA . VAL A 1 347 ? -1.235 0.079 7.627 1.00 96.62 347 VAL A CA 1
ATOM 2793 C C . VAL A 1 347 ? -1.272 -0.258 9.118 1.00 96.62 347 VAL A C 1
ATOM 2795 O O . VAL A 1 347 ? -1.857 -1.269 9.501 1.00 96.62 347 VAL A O 1
ATOM 2798 N N . TYR A 1 348 ? -0.741 0.618 9.974 1.00 94.88 348 TYR A N 1
ATOM 2799 C CA . TYR A 1 348 ? -0.833 0.478 11.427 1.00 94.88 348 TYR A CA 1
ATOM 2800 C C . TYR A 1 348 ? -2.282 0.342 11.915 1.00 94.88 348 TYR A C 1
ATOM 2802 O O . TYR A 1 348 ? -2.592 -0.572 12.679 1.00 94.88 348 TYR A O 1
ATOM 2810 N N . GLN A 1 349 ? -3.199 1.181 11.428 1.00 92.31 349 GLN A N 1
ATOM 2811 C CA . GLN A 1 349 ? -4.619 1.077 11.778 1.00 92.31 349 GLN A CA 1
ATOM 2812 C C . GLN A 1 349 ? -5.264 -0.218 11.270 1.00 92.31 349 GLN A C 1
ATOM 2814 O O . GLN A 1 349 ? -6.080 -0.803 11.981 1.00 92.31 349 GLN A O 1
ATOM 2819 N N . LEU A 1 350 ? -4.896 -0.711 10.083 1.00 94.56 350 LEU A N 1
ATOM 2820 C CA . LEU A 1 350 ? -5.373 -2.012 9.595 1.00 94.56 350 LEU A CA 1
ATOM 2821 C C . LEU A 1 350 ? -4.898 -3.163 10.495 1.00 94.56 350 LEU A C 1
ATOM 2823 O O . LEU A 1 350 ? -5.697 -4.039 10.831 1.00 94.56 350 LEU A O 1
ATOM 2827 N N . MET A 1 351 ? -3.643 -3.128 10.955 1.00 95.19 351 MET A N 1
ATOM 2828 C CA . MET A 1 351 ? -3.123 -4.097 11.927 1.00 95.19 351 MET A CA 1
ATOM 2829 C C . MET A 1 351 ? -3.859 -4.019 13.272 1.00 95.19 351 MET A C 1
ATOM 2831 O O . MET A 1 351 ? -4.194 -5.051 13.851 1.00 95.19 351 MET A O 1
ATOM 2835 N N . GLN A 1 352 ? -4.209 -2.815 13.740 1.00 91.06 352 GLN A N 1
ATOM 2836 C CA . GLN A 1 352 ? -5.056 -2.654 14.928 1.00 91.06 352 GLN A CA 1
ATOM 2837 C C . GLN A 1 352 ? -6.455 -3.253 14.729 1.00 91.06 352 GLN A C 1
ATOM 2839 O O . GLN A 1 352 ? -7.003 -3.863 15.642 1.00 91.06 352 GLN A O 1
ATOM 2844 N N . LYS A 1 353 ? -7.057 -3.111 13.544 1.00 88.00 353 LYS A N 1
ATOM 2845 C CA . LYS A 1 353 ? -8.366 -3.719 13.252 1.00 88.00 353 LYS A CA 1
ATOM 2846 C C . LYS A 1 353 ? -8.298 -5.246 13.248 1.00 88.00 353 LYS A C 1
ATOM 2848 O O . LYS A 1 353 ? -9.211 -5.883 13.771 1.00 88.00 353 LYS A O 1
ATOM 2853 N N . LEU A 1 354 ? -7.219 -5.823 12.717 1.00 90.44 354 LEU A N 1
ATOM 2854 C CA . LEU A 1 354 ? -6.957 -7.263 12.791 1.00 90.44 354 LEU A CA 1
ATOM 2855 C C . LEU A 1 354 ? -6.832 -7.742 14.246 1.00 90.44 354 LEU A C 1
ATOM 2857 O O . LEU A 1 354 ? -7.500 -8.700 14.631 1.00 90.44 354 LEU A O 1
ATOM 2861 N N . SER A 1 355 ? -6.056 -7.045 15.079 1.00 89.75 355 SER A N 1
ATOM 2862 C CA . SER A 1 355 ? -5.865 -7.436 16.484 1.00 89.75 355 SER A CA 1
ATOM 2863 C C . SER A 1 355 ? -7.120 -7.241 17.345 1.00 89.75 355 SER A C 1
ATOM 2865 O O . SER A 1 355 ? -7.370 -8.011 18.271 1.00 89.75 355 SER A O 1
ATOM 2867 N N . GLN A 1 356 ? -7.971 -6.270 17.007 1.00 87.94 356 GLN A N 1
ATOM 2868 C CA . GLN A 1 356 ? -9.236 -5.990 17.700 1.00 87.94 356 GLN A CA 1
ATOM 2869 C C . GLN A 1 356 ? -10.399 -6.903 17.283 1.00 87.94 356 GLN A C 1
ATOM 2871 O O . GLN A 1 356 ? -11.509 -6.738 17.787 1.00 87.94 356 GLN A O 1
ATOM 2876 N N . GLY A 1 357 ? -10.182 -7.843 16.362 1.00 86.12 357 GLY A N 1
ATOM 2877 C CA . GLY A 1 357 ? -11.232 -8.758 15.922 1.00 86.12 357 GLY A CA 1
ATOM 2878 C C . GLY A 1 357 ? -12.242 -8.150 14.957 1.00 86.12 357 GLY A C 1
ATOM 2879 O O . GLY A 1 357 ? -13.367 -8.628 14.868 1.00 86.12 357 GLY A O 1
ATOM 2880 N N . TYR A 1 358 ? -11.866 -7.111 14.207 1.00 85.19 358 TYR A N 1
ATOM 2881 C CA . TYR A 1 358 ? -12.764 -6.498 13.223 1.00 85.19 358 TYR A CA 1
ATOM 2882 C C . TYR A 1 358 ? -13.239 -7.501 12.157 1.00 85.19 358 TYR A C 1
ATOM 2884 O O . TYR A 1 358 ? -14.391 -7.462 11.728 1.00 85.19 358 TYR A O 1
ATOM 2892 N N . TYR A 1 359 ? -12.364 -8.422 11.746 1.00 80.81 359 TYR A N 1
ATOM 2893 C CA . TYR A 1 359 ? -12.684 -9.456 10.767 1.00 80.81 359 TYR A CA 1
ATOM 2894 C C . TYR A 1 359 ? -13.133 -10.730 11.481 1.00 80.81 359 TYR A C 1
ATOM 2896 O O . TYR A 1 359 ? -12.369 -11.342 12.223 1.00 80.81 359 TYR A O 1
ATOM 2904 N N . GLN A 1 360 ? -14.385 -11.134 11.247 1.00 83.75 360 GLN A N 1
ATOM 2905 C CA . GLN A 1 360 ? -14.964 -12.382 11.766 1.00 83.75 360 GLN A CA 1
ATOM 2906 C C . GLN A 1 360 ? -14.956 -12.516 13.305 1.00 83.75 360 GLN A C 1
ATOM 2908 O O . GLN A 1 360 ? -15.109 -13.622 13.815 1.00 83.75 360 GLN A O 1
ATOM 2913 N N . ASN A 1 361 ? -14.823 -11.413 14.058 1.00 84.38 361 ASN A N 1
ATOM 2914 C CA . ASN A 1 361 ? -14.696 -11.413 15.524 1.00 84.38 361 ASN A CA 1
ATOM 2915 C C . ASN A 1 361 ? -13.498 -12.232 16.047 1.00 84.38 361 ASN A C 1
ATOM 2917 O O . ASN A 1 361 ? -13.547 -12.756 17.160 1.00 84.38 361 ASN A O 1
ATOM 2921 N N . ILE A 1 362 ? -12.426 -12.348 15.254 1.00 85.00 362 ILE A N 1
ATOM 2922 C CA . ILE A 1 362 ? -11.207 -13.081 15.619 1.00 85.00 362 ILE A CA 1
ATOM 2923 C C . ILE A 1 362 ? -10.039 -12.108 15.706 1.00 85.00 362 ILE A C 1
ATOM 2925 O O . ILE A 1 362 ? -9.698 -11.447 14.730 1.00 85.00 362 ILE A O 1
ATOM 2929 N N . SER A 1 363 ? -9.414 -12.039 16.878 1.00 89.75 363 SER A N 1
ATOM 2930 C CA . SER A 1 363 ? -8.194 -11.265 17.094 1.00 89.75 363 SER A CA 1
ATOM 2931 C C . SER A 1 363 ? -6.988 -11.984 16.499 1.00 89.75 363 SER A C 1
ATOM 2933 O O . SER A 1 363 ? -6.616 -13.057 16.973 1.00 89.75 363 SER A O 1
ATOM 2935 N N . PHE A 1 364 ? -6.366 -11.378 15.491 1.00 89.44 364 PHE A N 1
ATOM 2936 C CA . PHE A 1 364 ? -5.150 -11.896 14.866 1.00 89.44 364 PHE A CA 1
ATOM 2937 C C . PHE A 1 364 ? -3.916 -11.164 15.398 1.00 89.44 364 PHE A C 1
ATOM 2939 O O . PHE A 1 364 ? -3.875 -9.932 15.392 1.00 89.44 364 PHE A O 1
ATOM 2946 N N . SER A 1 365 ? -2.904 -11.917 15.831 1.00 85.94 365 SER A N 1
ATOM 2947 C CA . SER A 1 365 ? -1.615 -11.376 16.293 1.00 85.94 365 SER A CA 1
ATOM 2948 C C . SER A 1 365 ? -0.463 -11.627 15.323 1.00 85.94 365 SER A C 1
ATOM 2950 O O . SER A 1 365 ? 0.542 -10.934 15.390 1.00 85.94 365 SER A O 1
ATOM 2952 N N . ASN A 1 366 ? -0.601 -12.599 14.418 1.00 91.81 366 ASN A N 1
ATOM 2953 C CA . ASN A 1 366 ? 0.508 -13.104 13.612 1.00 91.81 366 ASN A CA 1
ATOM 2954 C C . ASN A 1 366 ? 0.529 -12.430 12.230 1.00 91.81 366 ASN A C 1
ATOM 2956 O O . ASN A 1 366 ? 0.140 -13.042 11.238 1.00 91.81 366 ASN A O 1
ATOM 2960 N N . ILE A 1 367 ? 0.916 -11.153 12.156 1.00 95.75 367 ILE A N 1
ATOM 2961 C CA . ILE A 1 367 ? 0.868 -10.360 10.915 1.00 95.75 367 ILE A CA 1
ATOM 2962 C C . ILE A 1 367 ? 2.244 -10.299 10.238 1.00 95.75 367 ILE A C 1
ATOM 2964 O O . ILE A 1 367 ? 3.213 -9.792 10.804 1.00 95.75 367 ILE A O 1
ATOM 2968 N N . VAL A 1 368 ? 2.314 -10.763 8.992 1.00 97.81 368 VAL A N 1
ATOM 2969 C CA . VAL A 1 368 ? 3.466 -10.629 8.091 1.00 97.81 368 VAL A CA 1
ATOM 2970 C C . VAL A 1 368 ? 3.152 -9.544 7.063 1.00 97.81 368 VAL A C 1
ATOM 2972 O O . VAL A 1 368 ? 2.158 -9.632 6.340 1.00 97.81 368 VAL A O 1
ATOM 2975 N N . LEU A 1 369 ? 3.991 -8.510 6.991 1.00 98.62 369 LEU A N 1
ATOM 2976 C CA . LEU A 1 369 ? 3.854 -7.462 5.978 1.00 98.62 369 LEU A CA 1
ATOM 2977 C C . LEU A 1 369 ? 4.456 -7.949 4.661 1.00 98.62 369 LEU A C 1
ATOM 2979 O O . LEU A 1 369 ? 5.608 -8.372 4.637 1.00 98.62 369 LEU A O 1
ATOM 2983 N N . VAL A 1 370 ? 3.702 -7.864 3.567 1.00 98.75 370 VAL A N 1
ATOM 2984 C CA . VAL A 1 370 ? 4.150 -8.291 2.235 1.00 98.75 370 VAL A CA 1
ATOM 2985 C C . VAL A 1 370 ? 4.094 -7.089 1.301 1.00 98.75 370 VAL A C 1
ATOM 2987 O O . VAL A 1 370 ? 3.023 -6.674 0.866 1.00 98.75 370 VAL A O 1
ATOM 2990 N N . GLY A 1 371 ? 5.242 -6.471 1.046 1.00 98.44 371 GLY A N 1
ATOM 2991 C CA . GLY A 1 371 ? 5.340 -5.240 0.267 1.00 98.44 371 GLY A CA 1
ATOM 2992 C C . GLY A 1 371 ? 5.879 -5.473 -1.138 1.00 98.44 371 GLY A C 1
ATOM 2993 O O . GLY A 1 371 ? 6.634 -6.416 -1.376 1.00 98.44 371 GLY A O 1
ATOM 2994 N N . HIS A 1 372 ? 5.504 -4.595 -2.068 1.00 98.19 372 HIS A N 1
ATOM 2995 C CA . HIS A 1 372 ? 6.118 -4.525 -3.390 1.00 98.19 372 HIS A CA 1
ATOM 2996 C C . HIS A 1 372 ? 6.538 -3.105 -3.741 1.00 98.19 372 HIS A C 1
ATOM 2998 O O . HIS A 1 372 ? 5.729 -2.184 -3.617 1.00 98.19 372 HIS A O 1
ATOM 3004 N N . SER A 1 373 ? 7.777 -2.918 -4.204 1.00 95.50 373 SER A N 1
ATOM 3005 C CA . SER A 1 373 ? 8.296 -1.616 -4.632 1.00 95.50 373 SER A CA 1
ATOM 3006 C C . SER A 1 373 ? 8.122 -0.559 -3.528 1.00 95.50 373 SER A C 1
ATOM 3008 O O . SER A 1 373 ? 8.531 -0.767 -2.385 1.00 95.50 373 SER A O 1
ATOM 3010 N N . LEU A 1 374 ? 7.437 0.554 -3.805 1.00 94.38 374 LEU A N 1
ATOM 3011 C CA . LEU A 1 374 ? 7.043 1.536 -2.790 1.00 94.38 374 LEU A CA 1
ATOM 3012 C C . LEU A 1 374 ? 6.289 0.919 -1.591 1.00 94.38 374 LEU A C 1
ATOM 3014 O O . LEU A 1 374 ? 6.486 1.344 -0.454 1.00 94.38 374 LEU A O 1
ATOM 3018 N N . GLY A 1 375 ? 5.466 -0.105 -1.819 1.00 96.56 375 GLY A N 1
ATOM 3019 C CA . GLY A 1 375 ? 4.791 -0.861 -0.767 1.00 96.56 375 GLY A CA 1
ATOM 3020 C C . GLY A 1 375 ? 5.758 -1.584 0.171 1.00 96.56 375 GLY A C 1
ATOM 3021 O O . GLY A 1 375 ? 5.500 -1.650 1.371 1.00 96.56 375 GLY A O 1
ATOM 3022 N N . THR A 1 376 ? 6.907 -2.044 -0.339 1.00 97.00 376 THR A N 1
ATOM 3023 C CA . THR A 1 376 ? 8.012 -2.536 0.497 1.00 97.00 376 THR A CA 1
ATOM 3024 C C . THR A 1 376 ? 8.568 -1.418 1.359 1.00 97.00 376 THR A C 1
ATOM 3026 O O . THR A 1 376 ? 8.686 -1.594 2.565 1.00 97.00 376 THR A O 1
ATOM 3029 N N . GLY A 1 377 ? 8.819 -0.237 0.791 1.00 94.25 377 GLY A N 1
ATOM 3030 C CA . GLY A 1 377 ? 9.247 0.918 1.580 1.00 94.25 377 GLY A CA 1
ATOM 3031 C C . GLY A 1 377 ? 8.271 1.259 2.715 1.00 94.25 377 GLY A C 1
ATOM 3032 O O . GLY A 1 377 ? 8.678 1.433 3.861 1.00 94.25 377 GLY A O 1
ATOM 3033 N N . ILE A 1 378 ? 6.963 1.251 2.444 1.00 95.12 378 ILE A N 1
ATOM 3034 C CA . ILE A 1 378 ? 5.934 1.432 3.482 1.00 95.12 378 ILE A CA 1
ATOM 3035 C C . ILE A 1 378 ? 6.034 0.337 4.557 1.00 95.12 378 ILE A C 1
ATOM 3037 O O . ILE A 1 378 ? 6.014 0.654 5.746 1.00 95.12 378 ILE A O 1
ATOM 3041 N N . ALA A 1 379 ? 6.182 -0.934 4.168 1.00 96.75 379 ALA A N 1
ATOM 3042 C CA . ALA A 1 379 ? 6.349 -2.042 5.111 1.00 96.75 379 ALA A CA 1
ATOM 3043 C C . ALA A 1 379 ? 7.581 -1.855 6.016 1.00 96.75 379 ALA A C 1
ATOM 3045 O O . ALA A 1 379 ? 7.507 -2.105 7.218 1.00 96.75 379 ALA A O 1
ATOM 3046 N N . LEU A 1 380 ? 8.690 -1.358 5.461 1.00 95.44 380 LEU A N 1
ATOM 3047 C CA . LEU A 1 380 ? 9.917 -1.069 6.205 1.00 95.44 380 LEU A CA 1
ATOM 3048 C C . LEU A 1 380 ? 9.747 0.107 7.179 1.00 95.44 380 LEU A C 1
ATOM 3050 O O . LEU A 1 380 ? 10.241 0.030 8.304 1.00 95.44 380 LEU A O 1
ATOM 3054 N N . ILE A 1 381 ? 9.005 1.161 6.811 1.00 92.75 381 ILE A N 1
ATOM 3055 C CA . ILE A 1 381 ? 8.647 2.254 7.741 1.00 92.75 381 ILE A CA 1
ATOM 3056 C C . ILE A 1 381 ? 7.835 1.699 8.916 1.00 92.75 381 ILE A C 1
ATOM 3058 O O . ILE A 1 381 ? 8.087 2.040 10.069 1.00 92.75 381 ILE A O 1
ATOM 3062 N N . VAL A 1 382 ? 6.879 0.809 8.645 1.00 94.69 382 VAL A N 1
ATOM 3063 C CA . VAL A 1 382 ? 6.061 0.176 9.690 1.00 94.69 382 VAL A CA 1
ATOM 3064 C C . VAL A 1 382 ? 6.911 -0.713 10.603 1.00 94.69 382 VAL A C 1
ATOM 3066 O O . VAL A 1 382 ? 6.816 -0.598 11.822 1.00 94.69 382 VAL A O 1
ATOM 3069 N N . ALA A 1 383 ? 7.772 -1.563 10.040 1.00 94.94 383 ALA A N 1
ATOM 3070 C CA . ALA A 1 383 ? 8.607 -2.489 10.807 1.00 94.94 383 ALA A CA 1
ATOM 3071 C C . ALA A 1 383 ? 9.711 -1.791 11.627 1.00 94.94 383 ALA A C 1
ATOM 3073 O O . ALA A 1 383 ? 10.109 -2.289 12.681 1.00 94.94 383 ALA A O 1
ATOM 3074 N N . SER A 1 384 ? 10.200 -0.636 11.168 1.00 92.50 384 SER A N 1
ATOM 3075 C CA . SER A 1 384 ? 11.224 0.157 11.866 1.00 92.50 384 SER A CA 1
ATOM 3076 C C . SER A 1 384 ? 10.658 1.092 12.938 1.00 92.50 384 SER A C 1
ATOM 3078 O O . SER A 1 384 ? 11.402 1.586 13.787 1.00 92.50 384 SER A O 1
ATOM 3080 N N . ASN A 1 385 ? 9.348 1.348 12.930 1.00 91.75 385 ASN A N 1
ATOM 3081 C CA . ASN A 1 385 ? 8.709 2.243 13.885 1.00 91.75 385 ASN A CA 1
ATOM 3082 C C . ASN A 1 385 ? 8.360 1.511 15.192 1.00 91.75 385 ASN A C 1
ATOM 3084 O O . ASN A 1 385 ? 7.528 0.607 15.196 1.00 91.75 385 ASN A O 1
ATOM 3088 N N . ASN A 1 386 ? 8.918 1.966 16.319 1.00 87.50 386 ASN A N 1
ATOM 3089 C CA . ASN A 1 386 ? 8.726 1.360 17.649 1.00 87.50 386 ASN A CA 1
ATOM 3090 C C . ASN A 1 386 ? 7.272 1.310 18.151 1.00 87.50 386 ASN A C 1
ATOM 3092 O O . ASN A 1 386 ? 6.979 0.576 19.089 1.00 87.50 386 ASN A O 1
ATOM 3096 N N . VAL A 1 387 ? 6.367 2.113 17.587 1.00 88.31 387 VAL A N 1
ATOM 3097 C CA . VAL A 1 387 ? 4.936 2.057 17.917 1.00 88.31 387 VAL A CA 1
ATOM 3098 C C . VAL A 1 387 ? 4.214 1.070 17.006 1.00 88.31 387 VAL A C 1
ATOM 3100 O O . VAL A 1 387 ? 3.287 0.394 17.446 1.00 88.31 387 VAL A O 1
ATOM 3103 N N . TYR A 1 388 ? 4.596 0.986 15.732 1.00 91.25 388 TYR A N 1
ATOM 3104 C CA . TYR A 1 388 ? 3.856 0.189 14.752 1.00 91.25 388 TYR A CA 1
ATOM 3105 C C . TYR A 1 388 ? 4.313 -1.271 14.713 1.00 91.25 388 TYR A C 1
ATOM 3107 O O . TYR A 1 388 ? 3.489 -2.164 14.514 1.00 91.25 388 TYR A O 1
ATOM 3115 N N . ASN A 1 389 ? 5.601 -1.517 14.959 1.00 90.75 389 ASN A N 1
ATOM 3116 C CA . ASN A 1 389 ? 6.221 -2.835 14.854 1.00 90.75 389 ASN A CA 1
ATOM 3117 C C . ASN A 1 389 ? 5.730 -3.852 15.897 1.00 90.75 389 ASN A C 1
ATOM 3119 O O . ASN A 1 389 ? 5.920 -5.047 15.700 1.00 90.75 389 ASN A O 1
ATOM 3123 N N . GLN A 1 390 ? 5.020 -3.413 16.944 1.00 87.88 390 GLN A N 1
ATOM 3124 C CA . GLN A 1 390 ? 4.409 -4.289 17.952 1.00 87.88 390 GLN A CA 1
ATOM 3125 C C . GLN A 1 390 ? 3.375 -5.275 17.380 1.00 87.88 390 GLN A C 1
ATOM 3127 O O . GLN A 1 390 ? 2.989 -6.210 18.067 1.00 87.88 390 GLN A O 1
ATOM 3132 N N . TYR A 1 391 ? 2.901 -5.067 16.148 1.00 89.62 391 TYR A N 1
ATOM 3133 C CA . TYR A 1 391 ? 1.992 -5.990 15.459 1.00 89.62 391 TYR A CA 1
ATOM 3134 C C . TYR A 1 391 ? 2.690 -6.822 14.373 1.00 89.62 391 TYR A C 1
ATOM 3136 O O . TYR A 1 391 ? 2.048 -7.658 13.745 1.00 89.62 391 TYR A O 1
ATOM 3144 N N . VAL A 1 392 ? 3.978 -6.583 14.106 1.00 94.25 392 VAL A N 1
ATOM 3145 C CA . VAL A 1 392 ? 4.688 -7.133 12.945 1.00 94.25 392 VAL A CA 1
ATOM 3146 C C . VAL A 1 392 ? 5.513 -8.350 13.349 1.00 94.25 392 VAL A C 1
ATOM 3148 O O . VAL A 1 392 ? 6.352 -8.292 14.243 1.00 94.25 392 VAL A O 1
ATOM 3151 N N . CYS A 1 393 ? 5.294 -9.453 12.640 1.00 94.50 393 CYS A N 1
ATOM 3152 C CA . CYS A 1 393 ? 5.916 -10.749 12.910 1.00 94.50 393 CYS A CA 1
ATOM 3153 C C . CYS A 1 393 ? 7.002 -11.107 11.898 1.00 94.50 393 CYS A C 1
ATOM 3155 O O . CYS A 1 393 ? 7.896 -11.886 12.203 1.00 94.50 393 CYS A O 1
ATOM 3157 N N . GLY A 1 394 ? 6.935 -10.526 10.705 1.00 96.56 394 GLY A N 1
ATOM 3158 C CA . GLY A 1 394 ? 7.900 -10.719 9.634 1.00 96.56 394 GLY A CA 1
ATOM 3159 C C . GLY A 1 394 ? 7.631 -9.755 8.485 1.00 96.56 394 GLY A C 1
ATOM 3160 O O . GLY A 1 394 ? 6.543 -9.176 8.395 1.00 96.56 394 GLY A O 1
ATOM 3161 N N . VAL A 1 395 ? 8.619 -9.583 7.609 1.00 97.94 395 VAL A N 1
ATOM 3162 C CA . VAL A 1 395 ? 8.486 -8.751 6.405 1.00 97.94 395 VAL A CA 1
ATOM 3163 C C . VAL A 1 395 ? 8.952 -9.522 5.176 1.00 97.94 395 VAL A C 1
ATOM 3165 O O . VAL A 1 395 ? 10.085 -9.989 5.123 1.00 97.94 395 VAL A O 1
ATOM 3168 N N . ILE A 1 396 ? 8.093 -9.601 4.165 1.00 98.62 396 ILE A N 1
ATOM 3169 C CA . ILE A 1 396 ? 8.442 -10.045 2.817 1.00 98.62 396 ILE A CA 1
ATOM 3170 C C . ILE A 1 396 ? 8.543 -8.788 1.949 1.00 98.62 396 ILE A C 1
ATOM 3172 O O . ILE A 1 396 ? 7.543 -8.155 1.608 1.00 98.62 396 ILE A O 1
ATOM 3176 N N . ALA A 1 397 ? 9.775 -8.398 1.655 1.00 98.06 397 ALA A N 1
ATOM 3177 C CA . ALA A 1 397 ? 10.156 -7.203 0.924 1.00 98.06 397 ALA A CA 1
ATOM 3178 C C . ALA A 1 397 ? 10.416 -7.567 -0.539 1.00 98.06 397 ALA A C 1
ATOM 3180 O O . ALA A 1 397 ? 11.407 -8.226 -0.834 1.00 98.06 397 ALA A O 1
ATOM 3181 N N . THR A 1 398 ? 9.549 -7.151 -1.463 1.00 98.44 398 THR A N 1
ATOM 3182 C CA . THR A 1 398 ? 9.720 -7.465 -2.890 1.00 98.44 398 THR A CA 1
ATOM 3183 C C . THR A 1 398 ? 10.072 -6.227 -3.717 1.00 98.44 398 THR A C 1
ATOM 3185 O O . THR A 1 398 ? 9.535 -5.142 -3.467 1.00 98.44 398 THR A O 1
ATOM 3188 N N . GLY A 1 399 ? 10.974 -6.370 -4.693 1.00 95.12 399 GLY A N 1
ATOM 3189 C CA . GLY A 1 399 ? 11.360 -5.295 -5.619 1.00 95.12 399 GLY A CA 1
ATOM 3190 C C . GLY A 1 399 ? 11.927 -4.058 -4.914 1.00 95.12 399 GLY A C 1
ATOM 3191 O O . GLY A 1 399 ? 11.549 -2.937 -5.239 1.00 95.12 399 GLY A O 1
ATOM 3192 N N . PHE A 1 400 ? 12.746 -4.235 -3.876 1.00 93.75 400 PHE A N 1
ATOM 3193 C CA . PHE A 1 400 ? 13.372 -3.123 -3.161 1.00 93.75 400 PHE A CA 1
ATOM 3194 C C . PHE A 1 400 ? 14.660 -3.567 -2.462 1.00 93.75 400 PHE A C 1
ATOM 3196 O O . PHE A 1 400 ? 14.653 -4.505 -1.667 1.00 93.75 400 PHE A O 1
ATOM 3203 N N . ILE A 1 401 ? 15.737 -2.825 -2.703 1.00 91.94 401 ILE A N 1
ATOM 3204 C CA . ILE A 1 401 ? 17.000 -2.859 -1.951 1.00 91.94 401 ILE A CA 1
ATOM 3205 C C . ILE A 1 401 ? 17.503 -1.419 -1.783 1.00 91.94 401 ILE A C 1
ATOM 3207 O O . ILE A 1 401 ? 17.046 -0.515 -2.484 1.00 91.94 401 ILE A O 1
ATOM 3211 N N . HIS A 1 402 ? 18.450 -1.171 -0.878 1.00 89.62 402 HIS A N 1
ATOM 3212 C CA . HIS A 1 402 ? 18.904 0.199 -0.598 1.00 89.62 402 HIS A CA 1
ATOM 3213 C C . HIS A 1 402 ? 19.673 0.833 -1.766 1.00 89.62 402 HIS A C 1
ATOM 3215 O O . HIS A 1 402 ? 19.712 2.058 -1.900 1.00 89.62 402 HIS A O 1
ATOM 3221 N N . LEU A 1 403 ? 20.312 0.017 -2.613 1.00 85.94 403 LEU A N 1
ATOM 3222 C CA . LEU A 1 403 ? 21.037 0.504 -3.783 1.00 85.94 403 LEU A CA 1
ATOM 3223 C C . LEU A 1 403 ? 20.109 0.654 -4.991 1.00 85.94 403 LEU A C 1
ATOM 3225 O O . LEU A 1 403 ? 19.577 -0.328 -5.494 1.00 85.94 403 LEU A O 1
ATOM 3229 N N . ILE A 1 404 ? 20.010 1.872 -5.513 1.00 86.12 404 ILE A N 1
ATOM 3230 C CA . ILE A 1 404 ? 19.236 2.173 -6.720 1.00 86.12 404 ILE A CA 1
ATOM 3231 C C . ILE A 1 404 ? 20.080 2.071 -7.996 1.00 86.12 404 ILE A C 1
ATOM 3233 O O . ILE A 1 404 ? 21.290 2.305 -7.975 1.00 86.12 404 ILE A O 1
ATOM 3237 N N . ASN A 1 405 ? 19.420 1.835 -9.128 1.00 87.56 405 ASN A N 1
ATOM 3238 C CA . ASN A 1 405 ? 19.950 2.077 -10.466 1.00 87.56 405 ASN A CA 1
ATOM 3239 C C . ASN A 1 405 ? 19.455 3.448 -10.976 1.00 87.56 405 ASN A C 1
ATOM 3241 O O . ASN A 1 405 ? 18.297 3.572 -11.387 1.00 87.56 405 ASN A O 1
ATOM 3245 N N . PRO A 1 406 ? 20.310 4.491 -11.009 1.00 85.62 406 PRO A N 1
ATOM 3246 C CA . PRO A 1 406 ? 19.892 5.836 -11.407 1.00 85.62 406 PRO A CA 1
ATOM 3247 C C . PRO A 1 406 ? 19.297 5.914 -12.818 1.00 85.62 406 PRO A C 1
ATOM 3249 O O . PRO A 1 406 ? 18.413 6.730 -13.060 1.00 85.62 406 PRO A O 1
ATOM 3252 N N . VAL A 1 407 ? 19.756 5.068 -13.748 1.00 85.25 407 VAL A N 1
ATOM 3253 C CA . VAL A 1 407 ? 19.246 5.043 -15.130 1.00 85.25 407 VAL A CA 1
ATOM 3254 C C . VAL A 1 407 ? 17.843 4.440 -15.174 1.00 85.25 407 VAL A C 1
ATOM 3256 O O . VAL A 1 407 ? 16.967 4.975 -15.854 1.00 85.25 407 VAL A O 1
ATOM 3259 N N . GLY A 1 408 ? 17.606 3.370 -14.410 1.00 86.56 408 GLY A N 1
ATOM 3260 C CA . GLY A 1 408 ? 16.278 2.775 -14.251 1.00 86.56 408 GLY A CA 1
ATOM 3261 C C . GLY A 1 408 ? 15.286 3.774 -13.662 1.00 86.56 408 GLY A C 1
ATOM 3262 O O . GLY A 1 408 ? 14.242 4.034 -14.254 1.00 86.56 408 GLY A O 1
ATOM 3263 N N . PHE A 1 409 ? 15.656 4.433 -12.561 1.00 87.25 409 PHE A N 1
ATOM 3264 C CA . PHE A 1 409 ? 14.822 5.467 -11.942 1.00 87.25 409 PHE A CA 1
ATOM 3265 C C . PHE A 1 409 ? 14.595 6.689 -12.843 1.00 87.25 409 PHE A C 1
ATOM 3267 O O . PHE A 1 409 ? 13.501 7.249 -12.834 1.00 87.25 409 PHE A O 1
ATOM 3274 N N . ALA A 1 410 ? 15.581 7.096 -13.650 1.00 86.06 410 ALA A N 1
ATOM 3275 C CA . ALA A 1 410 ? 15.395 8.158 -14.640 1.00 86.06 410 ALA A CA 1
ATOM 3276 C C . ALA A 1 410 ? 14.408 7.745 -15.746 1.00 86.06 410 ALA A C 1
ATOM 3278 O O . ALA A 1 410 ? 13.555 8.544 -16.131 1.00 86.06 410 ALA A O 1
ATOM 3279 N N . THR A 1 411 ? 14.485 6.496 -16.214 1.00 85.69 411 THR A N 1
ATOM 3280 C CA . THR A 1 411 ? 13.561 5.926 -17.211 1.00 85.69 411 THR A CA 1
ATOM 3281 C C . THR A 1 411 ? 12.139 5.862 -16.659 1.00 85.69 411 THR A C 1
ATOM 3283 O O . THR A 1 411 ? 11.200 6.337 -17.296 1.00 85.69 411 THR A O 1
ATOM 3286 N N . PHE A 1 412 ? 11.988 5.370 -15.428 1.00 88.88 412 PHE A N 1
ATOM 3287 C CA . PHE A 1 412 ? 10.715 5.368 -14.722 1.00 88.88 412 PHE A CA 1
ATOM 3288 C C . PHE A 1 412 ? 10.165 6.787 -14.535 1.00 88.88 412 PHE A C 1
ATOM 3290 O O . PHE A 1 412 ? 9.020 7.050 -14.894 1.00 88.88 412 PHE A O 1
ATOM 3297 N N . GLY A 1 413 ? 10.981 7.731 -14.060 1.00 88.81 413 GLY A N 1
ATOM 3298 C CA . GLY A 1 413 ? 10.576 9.128 -13.890 1.00 88.81 413 GLY A CA 1
ATOM 3299 C C . GLY A 1 413 ? 10.124 9.783 -15.197 1.00 88.81 413 GLY A C 1
ATOM 3300 O O . GLY A 1 413 ? 9.111 10.476 -15.213 1.00 88.81 413 GLY A O 1
ATOM 3301 N N . ALA A 1 414 ? 10.813 9.508 -16.309 1.00 88.12 414 ALA A N 1
ATOM 3302 C CA . ALA A 1 414 ? 10.430 9.984 -17.639 1.00 88.12 414 ALA A CA 1
ATOM 3303 C C . ALA A 1 414 ? 9.110 9.375 -18.151 1.00 88.12 414 ALA A C 1
ATOM 3305 O O . ALA A 1 414 ? 8.471 9.952 -19.031 1.00 88.12 414 ALA A O 1
ATOM 3306 N N . SER A 1 415 ? 8.686 8.234 -17.599 1.00 90.12 415 SER A N 1
ATOM 3307 C CA . SER A 1 415 ? 7.393 7.622 -17.910 1.00 90.12 415 SER A CA 1
ATOM 3308 C C . SER A 1 415 ? 6.220 8.275 -17.176 1.00 90.12 415 SER A C 1
ATOM 3310 O O . SER A 1 415 ? 5.077 8.074 -17.579 1.00 90.12 415 SER A O 1
ATOM 3312 N N . LEU A 1 416 ? 6.463 9.038 -16.106 1.00 91.56 416 LEU A N 1
ATOM 3313 C CA . LEU A 1 416 ? 5.399 9.604 -15.279 1.00 91.56 416 LEU A CA 1
ATOM 3314 C C . LEU A 1 416 ? 4.810 10.880 -15.885 1.00 91.56 416 LEU A C 1
ATOM 3316 O O . LEU A 1 416 ? 5.508 11.717 -16.454 1.00 91.56 416 LEU A O 1
ATOM 3320 N N . TYR A 1 417 ? 3.504 11.058 -15.705 1.00 92.56 417 TYR A N 1
ATOM 3321 C CA . TYR A 1 417 ? 2.791 12.286 -16.050 1.00 92.56 417 TYR A CA 1
ATOM 3322 C C . TYR A 1 417 ? 1.522 12.453 -15.204 1.00 92.56 417 TYR A C 1
ATOM 3324 O O . TYR A 1 417 ? 1.181 11.591 -14.392 1.00 92.56 417 TYR A O 1
ATOM 3332 N N . LEU A 1 418 ? 0.825 13.580 -15.376 1.00 91.88 418 LEU A N 1
ATOM 3333 C CA . LEU A 1 418 ? -0.392 13.885 -14.625 1.00 91.88 418 LEU A CA 1
ATOM 3334 C C . LEU A 1 418 ? -1.518 12.907 -14.971 1.00 91.88 418 LEU A C 1
ATOM 3336 O O . LEU A 1 418 ? -1.966 12.844 -16.115 1.00 91.88 418 LEU A O 1
ATOM 3340 N N . ALA A 1 419 ? -2.054 12.232 -13.955 1.00 92.56 419 ALA A N 1
ATOM 3341 C CA . ALA A 1 419 ? -3.162 11.294 -14.107 1.00 92.56 419 ALA A CA 1
ATOM 3342 C C . ALA A 1 419 ? -4.430 11.955 -14.675 1.00 92.56 419 ALA A C 1
ATOM 3344 O O . ALA A 1 419 ? -5.182 11.321 -15.406 1.00 92.56 419 ALA A O 1
ATOM 3345 N N . ALA A 1 420 ? -4.647 13.246 -14.410 1.00 89.31 420 ALA A N 1
ATOM 3346 C CA . ALA A 1 420 ? -5.767 14.001 -14.977 1.00 89.31 420 ALA A CA 1
ATOM 3347 C C . ALA A 1 420 ? -5.745 14.076 -16.520 1.00 89.31 420 ALA A C 1
ATOM 3349 O O . ALA A 1 420 ? -6.775 14.345 -17.135 1.00 89.31 420 ALA A O 1
ATOM 3350 N N . LEU A 1 421 ? -4.584 13.849 -17.145 1.00 91.38 421 LEU A N 1
ATOM 3351 C CA . LEU A 1 421 ? -4.425 13.818 -18.599 1.00 91.38 421 LEU A CA 1
ATOM 3352 C C . LEU A 1 421 ? -4.602 12.409 -19.184 1.00 91.38 421 LEU A C 1
ATOM 3354 O O . LEU A 1 421 ? -4.621 12.262 -20.407 1.00 91.38 421 LEU A O 1
ATOM 3358 N N . ASP A 1 422 ? -4.739 11.382 -18.342 1.00 93.69 422 ASP A N 1
ATOM 3359 C CA . ASP A 1 422 ? -4.891 10.007 -18.798 1.00 93.69 422 ASP A CA 1
ATOM 3360 C C . ASP A 1 422 ? -6.336 9.702 -19.213 1.00 93.69 422 ASP A C 1
ATOM 3362 O O . ASP A 1 422 ? -7.261 9.878 -18.409 1.00 93.69 422 ASP A O 1
ATOM 3366 N N . PRO A 1 423 ? -6.567 9.178 -20.434 1.00 91.06 423 PRO A N 1
ATOM 3367 C CA . PRO A 1 423 ? -7.898 8.781 -20.878 1.00 91.06 423 PRO A CA 1
ATOM 3368 C C . PRO A 1 423 ? -8.599 7.803 -19.928 1.00 91.06 423 PRO A C 1
ATOM 3370 O O . PRO A 1 423 ? -9.827 7.849 -19.826 1.00 91.06 423 PRO A O 1
ATOM 3373 N N . LYS A 1 424 ? -7.844 6.955 -19.210 1.00 90.75 424 LYS A N 1
ATOM 3374 C CA . LYS A 1 424 ? -8.386 6.013 -18.224 1.00 90.75 424 LYS A CA 1
ATOM 3375 C C . LYS A 1 424 ? -9.175 6.722 -17.122 1.00 90.75 424 LYS A C 1
ATOM 3377 O O . LYS A 1 424 ? -10.185 6.192 -16.659 1.00 90.75 424 LYS A O 1
ATOM 3382 N N . PHE A 1 425 ? -8.737 7.910 -16.709 1.00 90.25 425 PHE A N 1
ATOM 3383 C CA . PHE A 1 425 ? -9.288 8.599 -15.545 1.00 90.25 425 PHE A CA 1
ATOM 3384 C C . PHE A 1 425 ? -10.286 9.715 -15.888 1.00 90.25 425 PHE A C 1
ATOM 3386 O O . PHE A 1 425 ? -10.829 10.338 -14.981 1.00 90.25 425 PHE A O 1
ATOM 3393 N N . LYS A 1 426 ? -10.611 9.932 -17.172 1.00 85.19 426 LYS A N 1
ATOM 3394 C CA . LYS A 1 426 ? -11.470 11.037 -17.651 1.00 85.19 426 LYS A CA 1
ATOM 3395 C C . LYS A 1 426 ? -12.819 11.180 -16.923 1.00 85.19 426 LYS A C 1
ATOM 3397 O O . LYS A 1 426 ? -13.318 12.291 -16.787 1.00 85.19 426 LYS A O 1
ATOM 3402 N N . ASN A 1 427 ? -13.409 10.071 -16.475 1.00 80.69 427 ASN A N 1
ATOM 3403 C CA . ASN A 1 427 ? -14.720 10.039 -15.812 1.00 80.69 427 ASN A CA 1
ATOM 3404 C C . ASN A 1 427 ? -14.628 9.654 -14.326 1.00 80.69 427 ASN A C 1
ATOM 3406 O O . ASN A 1 427 ? -15.600 9.170 -13.748 1.00 80.69 427 ASN A O 1
ATOM 3410 N N . GLN A 1 428 ? -13.451 9.793 -13.720 1.00 81.12 428 GLN A N 1
ATOM 3411 C CA . GLN A 1 428 ? -13.205 9.442 -12.327 1.00 81.12 428 GLN A CA 1
ATOM 3412 C C . GLN A 1 428 ? -12.716 10.669 -11.567 1.00 81.12 428 GLN A C 1
ATOM 3414 O O . GLN A 1 428 ? -12.066 11.548 -12.127 1.00 81.12 428 GLN A O 1
ATOM 3419 N N . PHE A 1 429 ? -13.017 10.725 -10.272 1.00 81.12 429 PHE A N 1
ATOM 3420 C CA . PHE A 1 429 ? -12.380 11.708 -9.411 1.00 81.12 429 PHE A CA 1
ATOM 3421 C C . PHE A 1 429 ? -10.890 11.373 -9.277 1.00 81.12 429 PHE A C 1
ATOM 3423 O O . PHE A 1 429 ? -10.530 10.295 -8.796 1.00 81.12 429 PHE A O 1
ATOM 3430 N N . VAL A 1 430 ? -10.042 12.315 -9.687 1.00 85.00 430 VAL A N 1
ATOM 3431 C CA . VAL A 1 430 ? -8.587 12.244 -9.562 1.00 85.00 430 VAL A CA 1
ATOM 3432 C C . VAL A 1 430 ? -8.147 13.392 -8.657 1.00 85.00 430 VAL A C 1
ATOM 3434 O O . VAL A 1 430 ? -8.399 14.546 -9.011 1.00 85.00 430 VAL A O 1
ATOM 3437 N N . PRO A 1 431 ? -7.501 13.114 -7.510 1.00 82.44 431 PRO A N 1
ATOM 3438 C CA . PRO A 1 431 ? -6.886 14.151 -6.692 1.00 82.44 431 PRO A CA 1
ATOM 3439 C C . PRO A 1 431 ? -5.965 15.024 -7.543 1.00 82.44 431 PRO A C 1
ATOM 3441 O O . PRO A 1 431 ? -5.219 14.505 -8.384 1.00 82.44 431 PRO A O 1
ATOM 3444 N N . ALA A 1 432 ? -5.993 16.338 -7.329 1.00 80.88 432 ALA A N 1
ATOM 3445 C CA . ALA A 1 432 ? -5.069 17.236 -8.013 1.00 80.88 432 ALA A CA 1
ATOM 3446 C C . ALA A 1 432 ? -3.628 16.798 -7.723 1.00 80.88 432 ALA A C 1
ATOM 3448 O O . ALA A 1 432 ? -3.388 16.255 -6.653 1.00 80.88 432 ALA A O 1
ATOM 3449 N N . ASP A 1 433 ? -2.718 17.022 -8.676 1.00 82.81 433 ASP A N 1
ATOM 3450 C CA . ASP A 1 433 ? -1.300 16.611 -8.655 1.00 82.81 433 ASP A CA 1
ATOM 3451 C C . ASP A 1 433 ? -0.997 15.096 -8.687 1.00 82.81 433 ASP A C 1
ATOM 3453 O O . ASP A 1 433 ? 0.172 14.709 -8.715 1.00 82.81 433 ASP A O 1
ATOM 3457 N N . SER A 1 434 ? -2.021 14.243 -8.807 1.00 90.38 434 SER A N 1
ATOM 3458 C CA . SER A 1 434 ? -1.830 12.798 -8.986 1.00 90.38 434 SER A CA 1
ATOM 3459 C C . SER A 1 434 ? -1.003 12.463 -10.230 1.00 90.38 434 SER A C 1
ATOM 3461 O O . SER A 1 434 ? -1.226 13.007 -11.317 1.00 90.38 434 SER A O 1
ATOM 3463 N N . LEU A 1 435 ? -0.111 11.486 -10.089 1.00 92.81 435 LEU A N 1
ATOM 3464 C CA . LEU A 1 435 ? 0.738 10.946 -11.144 1.00 92.81 435 LEU A CA 1
ATOM 3465 C C . LEU A 1 435 ? 0.271 9.554 -11.578 1.00 92.81 435 LEU A C 1
ATOM 3467 O O . LEU A 1 435 ? -0.354 8.818 -10.819 1.00 92.81 435 LEU A O 1
ATOM 3471 N N . THR A 1 436 ? 0.595 9.180 -12.808 1.00 93.88 436 THR A N 1
ATOM 3472 C CA . THR A 1 436 ? 0.489 7.808 -13.321 1.00 93.88 436 THR A CA 1
ATOM 3473 C C . THR A 1 436 ? 1.526 7.609 -14.432 1.00 93.88 436 THR A C 1
ATOM 3475 O O . THR A 1 436 ? 2.201 8.562 -14.827 1.00 93.88 436 THR A O 1
ATOM 3478 N N . THR A 1 437 ? 1.681 6.391 -14.940 1.00 92.56 437 THR A N 1
ATOM 3479 C CA . THR A 1 437 ? 2.554 6.087 -16.085 1.00 92.56 437 THR A CA 1
ATOM 3480 C C . THR A 1 437 ? 1.888 6.483 -17.406 1.00 92.56 437 THR A C 1
ATOM 3482 O O . THR A 1 437 ? 0.689 6.284 -17.598 1.00 92.56 437 THR A O 1
ATOM 3485 N N . ASN A 1 438 ? 2.643 7.068 -18.334 1.00 90.94 438 ASN A N 1
ATOM 3486 C CA . ASN A 1 438 ? 2.145 7.573 -19.612 1.00 90.94 438 ASN A CA 1
ATOM 3487 C C . ASN A 1 438 ? 1.870 6.427 -20.602 1.00 90.94 438 ASN A C 1
ATOM 3489 O O . ASN A 1 438 ? 2.830 5.786 -21.043 1.00 90.94 438 ASN A O 1
ATOM 3493 N N . PRO A 1 439 ? 0.604 6.223 -21.028 1.00 86.94 439 PRO A N 1
ATOM 3494 C CA . PRO A 1 439 ? 0.213 5.108 -21.891 1.00 86.94 439 PRO A CA 1
ATOM 3495 C C . PRO A 1 439 ? 0.757 5.237 -23.320 1.00 86.94 439 PRO A C 1
ATOM 3497 O O . PRO A 1 439 ? 0.726 4.272 -24.077 1.00 86.94 439 PRO A O 1
ATOM 3500 N N . ASN A 1 440 ? 1.240 6.422 -23.710 1.00 83.94 440 ASN A N 1
ATOM 3501 C CA . ASN A 1 440 ? 1.845 6.665 -25.022 1.00 83.94 440 ASN A CA 1
ATOM 3502 C C . ASN A 1 440 ? 3.356 6.399 -25.042 1.00 83.94 440 ASN A C 1
ATOM 3504 O O . ASN A 1 440 ? 4.007 6.640 -26.057 1.00 83.94 440 ASN A O 1
ATOM 3508 N N . THR A 1 441 ? 3.926 5.944 -23.928 1.00 82.00 441 THR A N 1
ATOM 3509 C CA . THR A 1 441 ? 5.330 5.543 -23.849 1.00 82.00 441 THR A CA 1
ATOM 3510 C C . THR A 1 441 ? 5.424 4.054 -23.539 1.00 82.00 441 THR A C 1
ATOM 3512 O O . THR A 1 441 ? 4.485 3.449 -23.027 1.00 82.00 441 THR A O 1
ATOM 3515 N N . THR A 1 442 ? 6.581 3.461 -23.805 1.00 81.56 442 THR A N 1
ATOM 3516 C CA . THR A 1 442 ? 6.933 2.114 -23.334 1.00 81.56 442 THR A CA 1
ATOM 3517 C C . THR A 1 442 ? 7.382 2.122 -21.877 1.00 81.56 442 THR A C 1
ATOM 3519 O O . THR A 1 442 ? 7.740 1.080 -21.350 1.00 81.56 442 THR A O 1
ATOM 3522 N N . GLY A 1 443 ? 7.328 3.269 -21.189 1.00 76.31 443 GLY A N 1
ATOM 3523 C CA . GLY A 1 443 ? 8.028 3.467 -19.925 1.00 76.31 443 GLY A CA 1
ATOM 3524 C C . GLY A 1 443 ? 7.624 2.500 -18.816 1.00 76.31 443 GLY A C 1
ATOM 3525 O O . GLY A 1 443 ? 8.463 2.148 -18.004 1.00 76.31 443 GLY A O 1
ATOM 3526 N N . ARG A 1 444 ? 6.388 1.991 -18.813 1.00 86.88 444 ARG A N 1
ATOM 3527 C CA . ARG A 1 444 ? 5.971 0.950 -17.866 1.00 86.88 444 ARG A CA 1
ATOM 3528 C C . ARG A 1 444 ? 6.533 -0.436 -18.205 1.00 86.88 444 ARG A C 1
ATOM 3530 O O . ARG A 1 444 ? 6.899 -1.183 -17.310 1.00 86.88 444 ARG A O 1
ATOM 3537 N N . GLN A 1 445 ? 6.647 -0.747 -19.494 1.00 90.38 445 GLN A N 1
ATOM 3538 C CA . GLN A 1 445 ? 7.305 -1.961 -19.988 1.00 90.38 445 GLN A CA 1
ATOM 3539 C C . GLN A 1 445 ? 8.795 -1.907 -19.657 1.00 90.38 445 GLN A C 1
ATOM 3541 O O . GLN A 1 445 ? 9.313 -2.808 -19.008 1.00 90.38 445 GLN A O 1
ATOM 3546 N N . ASP A 1 446 ? 9.438 -0.798 -20.019 1.00 87.50 446 ASP A N 1
ATOM 3547 C CA . ASP A 1 446 ? 10.877 -0.599 -19.871 1.00 87.50 446 ASP A CA 1
ATOM 3548 C C . ASP A 1 446 ? 11.305 -0.479 -18.404 1.00 87.50 446 ASP A C 1
ATOM 3550 O O . ASP A 1 446 ? 12.412 -0.884 -18.068 1.00 87.50 446 ASP A O 1
ATOM 3554 N N . ALA A 1 447 ? 10.457 0.086 -17.534 1.00 86.75 447 ALA A N 1
ATOM 3555 C CA . ALA A 1 447 ? 10.767 0.273 -16.117 1.00 86.75 447 ALA A CA 1
ATOM 3556 C C . ALA A 1 447 ? 10.434 -0.938 -15.241 1.00 86.75 447 ALA A C 1
ATOM 3558 O O . ALA A 1 447 ? 11.038 -1.072 -14.179 1.00 86.75 447 ALA A O 1
ATOM 3559 N N . PHE A 1 448 ? 9.471 -1.784 -15.628 1.00 93.75 448 PHE A N 1
ATOM 3560 C CA . PHE A 1 448 ? 8.973 -2.827 -14.726 1.00 93.75 448 PHE A CA 1
ATOM 3561 C C . PHE A 1 448 ? 9.136 -4.264 -15.217 1.00 93.75 448 PHE A C 1
ATOM 3563 O O . PHE A 1 448 ? 9.097 -5.182 -14.39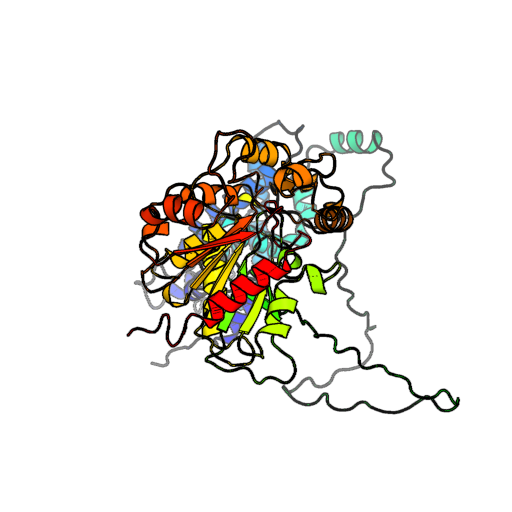7 1.00 93.75 448 PHE A O 1
ATOM 3570 N N . TYR A 1 449 ? 9.372 -4.497 -16.509 1.00 95.31 449 TYR A N 1
ATOM 3571 C CA . TYR A 1 449 ? 9.367 -5.846 -17.073 1.00 95.31 449 TYR A CA 1
ATOM 3572 C C . TYR A 1 449 ? 10.701 -6.227 -17.703 1.00 95.31 449 TYR A C 1
ATOM 3574 O O . TYR A 1 449 ? 11.352 -5.425 -18.367 1.00 95.31 449 TYR A O 1
ATOM 3582 N N . ASN A 1 450 ? 11.056 -7.506 -17.574 1.00 94.25 450 ASN A N 1
ATOM 3583 C CA . ASN A 1 450 ? 11.973 -8.138 -18.507 1.00 94.25 450 ASN A CA 1
ATOM 3584 C C . ASN A 1 450 ? 11.166 -8.627 -19.716 1.00 94.25 450 ASN A C 1
ATOM 3586 O O . ASN A 1 450 ? 10.538 -9.688 -19.677 1.00 94.25 450 ASN A O 1
ATOM 3590 N N . ILE A 1 451 ? 11.144 -7.826 -20.781 1.00 91.31 451 ILE A N 1
ATOM 3591 C CA . ILE A 1 451 ? 10.277 -8.062 -21.944 1.00 91.31 451 ILE A CA 1
ATOM 3592 C C . ILE A 1 451 ? 10.578 -9.369 -22.691 1.00 91.31 451 ILE A C 1
ATOM 3594 O O . ILE A 1 451 ? 9.701 -9.869 -23.391 1.00 91.31 451 ILE A O 1
ATOM 3598 N N . ASP A 1 452 ? 11.784 -9.923 -22.533 1.00 89.44 452 ASP A N 1
ATOM 3599 C CA . ASP A 1 452 ? 12.180 -11.176 -23.182 1.00 89.44 452 ASP A CA 1
ATOM 3600 C C . ASP A 1 452 ? 11.435 -12.393 -22.603 1.00 89.44 452 ASP A C 1
ATOM 3602 O O . ASP A 1 452 ? 11.223 -13.376 -23.315 1.00 89.44 452 ASP A O 1
ATOM 3606 N N . ASP A 1 453 ? 10.995 -12.321 -21.340 1.00 88.75 453 ASP A N 1
ATOM 3607 C CA . ASP A 1 453 ? 10.261 -13.400 -20.661 1.00 88.75 453 ASP A CA 1
ATOM 3608 C C . ASP A 1 453 ? 8.781 -13.056 -20.403 1.00 88.75 453 ASP A C 1
ATOM 3610 O O . ASP A 1 453 ? 7.904 -13.927 -20.453 1.00 88.75 453 ASP A O 1
ATOM 3614 N N . ALA A 1 454 ? 8.463 -11.778 -20.182 1.00 92.88 454 ALA A N 1
ATOM 3615 C CA . ALA A 1 454 ? 7.123 -11.339 -19.806 1.00 92.88 454 ALA A CA 1
ATOM 3616 C C . ALA A 1 454 ? 6.041 -11.632 -20.871 1.00 92.88 454 ALA A C 1
ATOM 3618 O O . ALA A 1 454 ? 6.263 -11.622 -22.085 1.00 92.88 454 ALA A O 1
ATOM 3619 N N . ASP A 1 455 ? 4.804 -11.876 -20.422 1.00 94.56 455 ASP A N 1
ATOM 3620 C CA . ASP A 1 455 ? 3.664 -12.033 -21.328 1.00 94.56 455 ASP A CA 1
ATOM 3621 C C . ASP A 1 455 ? 3.097 -10.671 -21.740 1.00 94.56 455 ASP A C 1
ATOM 3623 O O . ASP A 1 455 ? 2.571 -9.917 -20.923 1.00 94.56 455 ASP A O 1
ATOM 3627 N N . MET A 1 456 ? 3.126 -10.368 -23.038 1.00 94.06 456 MET A N 1
ATOM 3628 C CA . MET A 1 456 ? 2.599 -9.103 -23.557 1.00 94.06 456 MET A CA 1
ATOM 3629 C C . MET A 1 456 ? 1.117 -8.868 -23.232 1.00 94.06 456 MET A C 1
ATOM 3631 O O . MET A 1 456 ? 0.687 -7.718 -23.156 1.00 94.06 456 MET A O 1
ATOM 3635 N N . ASN A 1 457 ? 0.307 -9.914 -23.050 1.00 95.31 457 ASN A N 1
ATOM 3636 C CA . ASN A 1 457 ? -1.085 -9.750 -22.629 1.00 95.31 457 ASN A CA 1
ATOM 3637 C C . ASN A 1 457 ? -1.200 -9.397 -21.144 1.00 95.31 457 ASN A C 1
ATOM 3639 O O . ASN A 1 457 ? -2.101 -8.640 -20.788 1.00 95.31 457 ASN A O 1
ATOM 3643 N N . VAL A 1 458 ? -0.275 -9.877 -20.308 1.00 96.38 458 VAL A N 1
ATOM 3644 C CA . VAL A 1 458 ? -0.163 -9.465 -18.901 1.00 96.38 458 VAL A CA 1
ATOM 3645 C C . VAL A 1 458 ? 0.221 -7.995 -18.830 1.00 96.38 458 VAL A C 1
ATOM 3647 O O . VAL A 1 458 ? -0.505 -7.231 -18.211 1.00 96.38 458 VAL A O 1
ATOM 3650 N N . ILE A 1 459 ? 1.245 -7.569 -19.573 1.00 95.06 459 ILE A N 1
ATOM 3651 C CA . ILE A 1 459 ? 1.665 -6.159 -19.652 1.00 95.06 459 ILE A CA 1
ATOM 3652 C C . ILE A 1 459 ? 0.510 -5.251 -20.105 1.00 95.06 459 ILE A C 1
ATOM 3654 O O . ILE A 1 459 ? 0.249 -4.204 -19.516 1.00 95.06 459 ILE A O 1
ATOM 3658 N N . ARG A 1 460 ? -0.230 -5.644 -21.152 1.00 93.88 460 ARG A N 1
ATOM 3659 C CA . ARG A 1 460 ? -1.406 -4.878 -21.608 1.00 93.88 460 ARG A CA 1
ATOM 3660 C C . ARG A 1 460 ? -2.492 -4.816 -20.544 1.00 93.88 460 ARG A C 1
ATOM 3662 O O . ARG A 1 460 ? -3.137 -3.780 -20.396 1.00 93.88 460 ARG A O 1
ATOM 3669 N N . LYS A 1 461 ? -2.735 -5.925 -19.842 1.00 94.62 461 LYS A N 1
ATOM 3670 C CA . LYS A 1 461 ? -3.730 -5.966 -18.775 1.00 94.62 461 LYS A CA 1
ATOM 3671 C C . LYS A 1 461 ? -3.301 -5.097 -17.599 1.00 94.62 461 LYS A C 1
ATOM 3673 O O . LYS A 1 461 ? -4.132 -4.369 -17.071 1.00 94.62 461 LYS A O 1
ATOM 3678 N N . ASP A 1 462 ? -2.031 -5.136 -17.238 1.00 96.00 462 ASP A N 1
ATOM 3679 C CA . ASP A 1 462 ? -1.454 -4.287 -16.213 1.00 96.00 462 ASP A CA 1
ATOM 3680 C C . ASP A 1 462 ? -1.623 -2.801 -16.568 1.00 96.00 462 ASP A C 1
ATOM 3682 O O . ASP A 1 462 ? -2.139 -2.020 -15.767 1.00 96.00 462 ASP A O 1
ATOM 3686 N N . GLU A 1 463 ? -1.341 -2.405 -17.814 1.00 94.31 463 GLU A N 1
ATOM 3687 C CA . GLU A 1 463 ? -1.602 -1.041 -18.304 1.00 94.31 463 GLU A CA 1
ATOM 3688 C C . GLU A 1 463 ? -3.071 -0.628 -18.181 1.00 94.31 463 GLU A C 1
ATOM 3690 O O . GLU A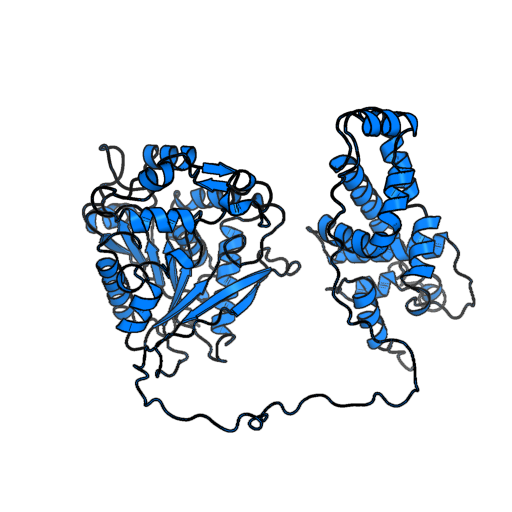 1 463 ? -3.383 0.486 -17.759 1.00 94.31 463 GLU A O 1
ATOM 3695 N N . GLN A 1 464 ? -3.996 -1.549 -18.446 1.00 93.50 464 GLN A N 1
ATOM 3696 C CA . GLN A 1 464 ? -5.421 -1.314 -18.218 1.00 93.50 464 GLN A CA 1
ATOM 3697 C C . GLN A 1 464 ? -5.789 -1.223 -16.737 1.00 93.50 464 GLN A C 1
ATOM 3699 O O . GLN A 1 464 ? -6.823 -0.632 -16.424 1.00 93.50 464 GLN A O 1
ATOM 3704 N N . LEU A 1 465 ? -5.003 -1.808 -15.833 1.00 93.94 465 LEU A N 1
ATOM 3705 C CA . LEU A 1 465 ? -5.264 -1.855 -14.395 1.00 93.94 465 LEU A CA 1
ATOM 3706 C C . LEU A 1 465 ? -4.573 -0.740 -13.607 1.00 93.94 465 LEU A C 1
ATOM 3708 O O . LEU A 1 465 ? -5.072 -0.440 -12.530 1.00 93.94 465 LEU A O 1
ATOM 3712 N N . LYS A 1 466 ? -3.578 -0.029 -14.164 1.00 94.44 466 LYS A N 1
ATOM 3713 C CA . LYS A 1 466 ? -2.868 1.060 -13.454 1.00 94.44 466 LYS A CA 1
ATOM 3714 C C . LYS A 1 466 ? -3.777 1.985 -12.673 1.00 94.44 466 LYS A C 1
ATOM 3716 O O . LYS A 1 466 ? -4.838 2.390 -13.151 1.00 94.44 466 LYS A O 1
ATOM 3721 N N . THR A 1 467 ? -3.309 2.416 -11.524 1.00 94.12 467 THR A N 1
ATOM 3722 C CA . THR A 1 467 ? -3.969 3.448 -10.737 1.00 94.12 467 THR A CA 1
ATOM 3723 C C . THR A 1 467 ? -3.101 4.706 -10.693 1.00 94.12 467 THR A C 1
ATOM 3725 O O . THR A 1 467 ? -2.026 4.803 -11.294 1.00 94.12 467 THR A O 1
ATOM 3728 N N . ILE A 1 468 ? -3.621 5.711 -10.008 1.00 93.12 468 ILE A N 1
ATOM 3729 C CA . ILE A 1 468 ? -2.909 6.926 -9.654 1.00 93.12 468 ILE A CA 1
ATOM 3730 C C . ILE A 1 468 ? -1.911 6.684 -8.520 1.00 93.12 468 ILE A C 1
ATOM 3732 O O . ILE A 1 468 ? -1.999 5.698 -7.787 1.00 93.12 468 ILE A O 1
ATOM 3736 N N . ALA A 1 469 ? -0.988 7.619 -8.376 1.00 90.81 469 ALA A N 1
ATOM 3737 C CA . ALA A 1 469 ? -0.019 7.719 -7.302 1.00 90.81 469 ALA A CA 1
ATOM 3738 C C . ALA A 1 469 ? 0.215 9.200 -6.962 1.00 90.81 469 ALA A C 1
ATOM 3740 O O . ALA A 1 469 ? -0.267 10.091 -7.663 1.00 90.81 469 ALA A O 1
ATOM 3741 N N . SER A 1 470 ? 0.955 9.480 -5.898 1.00 86.25 470 SER A N 1
ATOM 3742 C CA . SER A 1 470 ? 1.226 10.828 -5.406 1.00 86.25 470 SER A CA 1
ATOM 3743 C C . SER A 1 470 ? 2.715 11.151 -5.407 1.00 86.25 470 SER A C 1
ATOM 3745 O O . SER A 1 470 ? 3.547 10.360 -4.969 1.00 86.25 470 SER A O 1
ATOM 3747 N N . ALA A 1 471 ? 3.060 12.376 -5.808 1.00 74.12 471 ALA A N 1
ATOM 3748 C CA . ALA A 1 471 ? 4.424 12.885 -5.681 1.00 74.12 471 ALA A CA 1
ATOM 3749 C C . ALA A 1 471 ? 4.927 12.905 -4.219 1.00 74.12 471 ALA A C 1
ATOM 3751 O O . ALA A 1 471 ? 6.129 12.790 -3.988 1.00 74.12 471 ALA A O 1
ATOM 3752 N N . GLY A 1 472 ? 4.030 12.999 -3.229 1.00 70.00 472 GLY A N 1
ATOM 3753 C CA . GLY A 1 472 ? 4.374 12.921 -1.804 1.00 70.00 472 GLY A CA 1
ATOM 3754 C C . GLY A 1 472 ? 4.884 11.539 -1.374 1.00 70.00 472 GLY A C 1
ATOM 3755 O O . GLY A 1 472 ? 5.650 11.425 -0.416 1.00 70.00 472 GLY A O 1
ATOM 3756 N N . GLU A 1 473 ? 4.541 10.483 -2.115 1.00 79.50 473 GLU A N 1
ATOM 3757 C CA . GLU A 1 473 ? 5.016 9.120 -1.861 1.00 79.50 473 GLU A CA 1
ATOM 3758 C C . GLU A 1 473 ? 6.500 8.951 -2.222 1.00 79.50 473 GLU A C 1
ATOM 3760 O O . GLU A 1 473 ? 7.175 8.090 -1.661 1.00 79.50 473 GLU A O 1
ATOM 3765 N N . VAL A 1 474 ? 7.055 9.824 -3.072 1.00 65.75 474 VAL A N 1
ATOM 3766 C CA . VAL A 1 474 ? 8.484 9.819 -3.438 1.00 65.75 474 VAL A CA 1
ATOM 3767 C C . VAL A 1 474 ? 9.385 10.060 -2.214 1.00 65.75 474 VAL A C 1
ATOM 3769 O O . VAL A 1 474 ? 10.547 9.669 -2.221 1.00 65.75 474 VAL A O 1
ATOM 3772 N N . LEU A 1 475 ? 8.856 10.602 -1.108 1.00 56.75 475 LEU A N 1
ATOM 3773 C CA . LEU A 1 475 ? 9.582 10.770 0.162 1.00 56.75 475 LEU A CA 1
ATOM 3774 C C . LEU A 1 475 ? 10.023 9.451 0.826 1.00 56.75 475 LEU A C 1
ATOM 3776 O O . LEU A 1 475 ? 10.882 9.477 1.710 1.00 56.75 475 LEU A O 1
ATOM 3780 N N . VAL A 1 476 ? 9.516 8.298 0.369 1.00 61.34 476 VAL A N 1
ATOM 3781 C CA . VAL A 1 476 ? 10.037 6.964 0.732 1.00 61.34 476 VAL A CA 1
ATOM 3782 C C . VAL A 1 476 ? 11.525 6.811 0.355 1.00 61.34 476 VAL A C 1
ATOM 3784 O O . VAL A 1 476 ? 12.213 5.969 0.923 1.00 61.34 476 VAL A O 1
ATOM 3787 N N . ILE A 1 477 ? 12.071 7.694 -0.495 1.00 60.28 477 ILE A N 1
ATOM 3788 C CA . ILE A 1 477 ? 13.500 7.800 -0.843 1.00 60.28 477 ILE A CA 1
ATOM 3789 C C . ILE A 1 477 ? 14.443 7.840 0.371 1.00 60.28 477 ILE A C 1
ATOM 3791 O O . ILE A 1 477 ? 15.595 7.421 0.260 1.00 60.28 477 ILE A O 1
ATOM 3795 N N . ARG A 1 478 ? 13.972 8.298 1.544 1.00 64.25 478 ARG A N 1
ATOM 3796 C CA . ARG A 1 478 ? 14.763 8.268 2.786 1.00 64.25 478 ARG A CA 1
ATOM 3797 C C . ARG A 1 478 ? 15.199 6.854 3.170 1.00 64.25 478 ARG A C 1
ATOM 3799 O O . ARG A 1 478 ? 16.242 6.707 3.788 1.00 64.25 478 ARG A O 1
ATOM 3806 N N . LEU A 1 479 ? 14.445 5.835 2.757 1.00 62.84 479 LEU A N 1
ATOM 3807 C CA . LEU A 1 479 ? 14.755 4.429 2.995 1.00 62.84 479 LEU A CA 1
ATOM 3808 C C . LEU A 1 479 ? 15.856 3.887 2.088 1.00 62.84 479 LEU A C 1
ATOM 3810 O O . LEU A 1 479 ? 16.329 2.793 2.337 1.00 62.84 479 LEU A O 1
ATOM 3814 N N . PHE A 1 480 ? 16.312 4.622 1.070 1.00 65.62 480 PHE A N 1
ATOM 3815 C CA . PHE A 1 480 ? 17.582 4.287 0.411 1.00 65.62 480 PHE A CA 1
ATOM 3816 C C . PHE A 1 480 ? 18.783 4.628 1.300 1.00 65.62 480 PHE A C 1
ATOM 3818 O O . PHE A 1 480 ? 19.898 4.167 1.059 1.00 65.62 480 PHE A O 1
ATOM 3825 N N . VAL A 1 481 ? 18.556 5.415 2.359 1.00 68.94 481 VAL A N 1
ATOM 3826 C CA . VAL A 1 481 ? 19.513 5.624 3.437 1.00 68.94 481 VAL A CA 1
ATOM 3827 C C . VAL A 1 481 ? 19.132 4.690 4.598 1.00 68.94 481 VAL A C 1
ATOM 3829 O O . VAL A 1 481 ? 18.092 4.879 5.227 1.00 68.94 481 VAL A O 1
ATOM 3832 N N . PRO A 1 482 ? 19.979 3.712 4.952 1.00 75.19 482 PRO A N 1
ATOM 3833 C CA . PRO A 1 482 ? 19.634 2.583 5.828 1.00 75.19 482 PRO A CA 1
ATOM 3834 C C . PRO A 1 482 ? 19.543 2.940 7.325 1.00 75.19 482 PRO A C 1
ATOM 3836 O O . PRO A 1 482 ? 19.780 2.115 8.204 1.00 75.19 482 PRO A O 1
ATOM 3839 N N . ILE A 1 483 ? 19.278 4.204 7.667 1.00 71.94 483 ILE A N 1
ATOM 3840 C CA . ILE A 1 483 ? 19.171 4.645 9.066 1.00 71.94 483 ILE A CA 1
ATOM 3841 C C . ILE A 1 483 ? 17.905 4.065 9.707 1.00 71.94 483 ILE A C 1
ATOM 3843 O O . ILE A 1 483 ? 17.949 3.643 10.859 1.00 71.94 483 ILE A O 1
ATOM 3847 N N . GLU A 1 484 ? 16.793 4.019 8.971 1.00 79.88 484 GLU A N 1
ATOM 3848 C CA . GLU A 1 484 ? 15.512 3.536 9.501 1.00 79.88 484 GLU A CA 1
ATOM 3849 C C . GLU A 1 484 ? 15.465 2.007 9.589 1.00 79.88 484 GLU A C 1
ATOM 3851 O O . GLU A 1 484 ? 15.067 1.465 10.615 1.00 79.88 484 GLU A O 1
ATOM 3856 N N . THR A 1 485 ? 15.944 1.293 8.570 1.00 88.31 485 THR A N 1
ATOM 3857 C CA . THR A 1 485 ? 15.929 -0.181 8.524 1.00 88.31 485 THR A CA 1
ATOM 3858 C C . THR A 1 485 ? 16.782 -0.835 9.609 1.00 88.31 485 THR A C 1
ATOM 3860 O O . THR A 1 485 ? 16.446 -1.918 10.087 1.00 88.31 485 THR A O 1
ATOM 3863 N N . ARG A 1 486 ? 17.829 -0.154 10.093 1.00 88.62 486 ARG A N 1
ATOM 3864 C CA . ARG A 1 486 ? 18.610 -0.602 11.259 1.00 88.62 486 ARG A CA 1
ATOM 3865 C C . ARG A 1 486 ? 17.811 -0.615 12.567 1.00 88.62 486 ARG A C 1
ATOM 3867 O O . ARG A 1 486 ? 18.221 -1.304 13.501 1.00 88.62 486 ARG A O 1
ATOM 3874 N N . ASN A 1 487 ? 16.678 0.089 12.635 1.00 90.12 487 ASN A N 1
ATOM 3875 C CA . ASN A 1 487 ? 15.785 0.076 13.796 1.00 90.12 487 ASN A CA 1
ATOM 3876 C C . ASN A 1 487 ? 14.811 -1.112 13.802 1.00 90.12 487 ASN A C 1
ATOM 3878 O O . ASN A 1 487 ? 14.090 -1.282 14.783 1.00 90.12 487 ASN A O 1
ATOM 3882 N N . ILE A 1 488 ? 14.763 -1.928 12.742 1.00 92.12 488 ILE A N 1
ATOM 3883 C CA . ILE A 1 488 ? 13.907 -3.120 12.714 1.00 92.12 488 ILE A CA 1
ATOM 3884 C C . ILE A 1 488 ? 14.399 -4.104 13.791 1.00 92.12 488 ILE A C 1
ATOM 3886 O O . ILE A 1 488 ? 15.563 -4.504 13.752 1.00 92.12 488 ILE A O 1
ATOM 3890 N N . PRO A 1 489 ? 13.553 -4.511 14.756 1.00 91.81 489 PRO A N 1
ATOM 3891 C CA . PRO A 1 489 ? 13.954 -5.436 15.810 1.00 91.81 489 PRO A CA 1
ATOM 3892 C C . PRO A 1 489 ? 14.489 -6.762 15.264 1.00 91.81 489 PRO A C 1
ATOM 3894 O O . PRO A 1 489 ? 13.950 -7.321 14.311 1.00 91.81 489 PRO A O 1
ATOM 3897 N N . THR A 1 490 ? 15.484 -7.337 15.944 1.00 91.38 490 THR A N 1
ATOM 3898 C CA . THR A 1 490 ? 16.073 -8.643 15.589 1.00 91.38 490 THR A CA 1
ATOM 3899 C C . THR A 1 490 ? 15.084 -9.810 15.660 1.00 91.38 490 THR A C 1
ATOM 3901 O O . THR A 1 490 ? 15.364 -10.894 15.153 1.00 91.38 490 THR A O 1
ATOM 3904 N N . THR A 1 491 ? 13.928 -9.595 16.292 1.00 90.00 491 THR A N 1
ATOM 3905 C CA . THR A 1 491 ? 12.813 -10.542 16.388 1.00 90.00 491 THR A CA 1
ATOM 3906 C C . THR A 1 491 ? 11.921 -10.566 15.147 1.00 90.00 491 THR A C 1
ATOM 3908 O O . THR A 1 491 ? 11.055 -11.430 15.072 1.00 90.00 491 THR A O 1
ATOM 3911 N N . ILE A 1 492 ? 12.091 -9.632 14.204 1.00 93.88 492 ILE A N 1
ATOM 3912 C CA . ILE A 1 492 ? 11.294 -9.542 12.974 1.00 93.88 492 ILE A CA 1
ATOM 3913 C C . ILE A 1 492 ? 12.152 -10.040 11.804 1.00 93.88 492 ILE A C 1
ATOM 3915 O O . ILE A 1 492 ? 12.913 -9.248 11.243 1.00 93.88 492 ILE A O 1
ATOM 3919 N N . PRO A 1 493 ? 12.095 -11.332 11.434 1.00 95.50 493 PRO A N 1
ATOM 3920 C CA . PRO A 1 493 ? 12.840 -11.851 10.293 1.00 95.50 493 PRO A CA 1
ATOM 3921 C C . PRO A 1 493 ? 12.334 -11.245 8.981 1.00 95.50 493 PRO A C 1
ATOM 3923 O O . PRO A 1 493 ? 11.164 -10.861 8.861 1.00 95.50 493 PRO A O 1
ATOM 3926 N N . MET A 1 494 ? 13.211 -11.200 7.976 1.00 96.12 494 MET A N 1
ATOM 3927 C CA . MET A 1 494 ? 12.881 -10.637 6.670 1.00 96.12 494 MET A CA 1
ATOM 3928 C C . MET A 1 494 ? 13.281 -11.539 5.502 1.00 96.12 494 MET A C 1
ATOM 3930 O O . MET A 1 494 ? 14.357 -12.137 5.510 1.00 96.12 494 MET A O 1
ATOM 3934 N N . LEU A 1 495 ? 12.440 -11.561 4.468 1.00 98.31 495 LEU A N 1
ATOM 3935 C CA . LEU A 1 495 ? 12.747 -12.107 3.148 1.00 98.31 495 LEU A CA 1
ATOM 3936 C C . LEU A 1 495 ? 12.804 -10.970 2.127 1.00 98.31 495 LEU A C 1
ATOM 3938 O O . LEU A 1 495 ? 11.816 -10.264 1.948 1.00 98.31 495 LEU A O 1
ATOM 3942 N N . ILE A 1 496 ? 13.929 -10.820 1.433 1.00 98.25 496 ILE A N 1
ATOM 3943 C CA . ILE A 1 496 ? 14.098 -9.889 0.312 1.00 98.25 496 ILE A CA 1
ATOM 3944 C C . ILE A 1 496 ? 13.936 -10.666 -0.997 1.00 98.25 496 ILE A C 1
ATOM 3946 O O . ILE A 1 496 ? 14.667 -11.618 -1.252 1.00 98.25 496 ILE A O 1
ATOM 3950 N N . VAL A 1 497 ? 12.999 -10.265 -1.847 1.00 98.50 497 VAL A N 1
ATOM 3951 C CA . VAL A 1 497 ? 12.723 -10.908 -3.136 1.00 98.50 497 VAL A CA 1
ATOM 3952 C C . VAL A 1 497 ? 12.985 -9.915 -4.258 1.00 98.50 497 VAL A C 1
ATOM 3954 O O . VAL A 1 497 ? 12.333 -8.874 -4.328 1.00 98.50 497 VAL A O 1
ATOM 3957 N N . MET A 1 498 ? 13.913 -10.237 -5.153 1.00 97.50 498 MET A N 1
ATOM 3958 C CA . MET A 1 498 ? 14.251 -9.387 -6.297 1.00 97.50 498 MET A CA 1
ATOM 3959 C C . MET A 1 498 ? 14.054 -10.135 -7.607 1.00 97.50 498 MET A C 1
ATOM 3961 O O . MET A 1 498 ? 14.347 -11.328 -7.693 1.00 97.50 498 MET A O 1
ATOM 3965 N N . GLY A 1 499 ? 13.610 -9.424 -8.640 1.00 96.81 499 GLY A N 1
ATOM 3966 C CA . GLY A 1 499 ? 13.729 -9.924 -10.000 1.00 96.81 499 GLY A CA 1
ATOM 3967 C C . GLY A 1 499 ? 15.166 -9.799 -10.486 1.00 96.81 499 GLY A C 1
ATOM 3968 O O . GLY A 1 499 ? 15.822 -8.781 -10.255 1.00 96.81 499 GLY A O 1
ATOM 3969 N N . GLN A 1 500 ? 15.677 -10.835 -11.147 1.00 94.88 500 GLN A N 1
ATOM 3970 C CA . GLN A 1 500 ? 17.059 -10.868 -11.632 1.00 94.88 500 GLN A CA 1
ATOM 3971 C C . GLN A 1 500 ? 17.406 -9.672 -12.536 1.00 94.88 500 GLN A C 1
ATOM 3973 O O . GLN A 1 500 ? 18.523 -9.153 -12.500 1.00 94.88 500 GLN A O 1
ATOM 3978 N N . ASN A 1 501 ? 16.434 -9.229 -13.331 1.00 93.69 501 ASN A N 1
ATOM 3979 C CA . ASN A 1 501 ? 16.535 -8.165 -14.319 1.00 93.69 501 ASN A CA 1
ATOM 3980 C C . ASN A 1 501 ? 15.738 -6.917 -13.904 1.00 93.69 501 ASN A C 1
ATOM 3982 O O . ASN A 1 501 ? 15.333 -6.140 -14.766 1.00 93.69 501 ASN A O 1
ATOM 3986 N N . ASP A 1 502 ? 15.490 -6.715 -12.605 1.00 94.31 502 ASP A N 1
ATOM 3987 C CA . ASP A 1 502 ? 14.822 -5.515 -12.093 1.00 94.31 502 ASP A CA 1
ATOM 3988 C C . ASP A 1 502 ? 15.636 -4.260 -12.438 1.00 94.31 502 ASP A C 1
ATOM 3990 O O . ASP A 1 502 ? 16.666 -3.968 -11.835 1.00 94.31 502 ASP A O 1
ATOM 3994 N N . VAL A 1 503 ? 15.177 -3.491 -13.421 1.00 90.19 503 VAL A N 1
ATOM 3995 C CA . VAL A 1 503 ? 15.945 -2.367 -13.965 1.00 90.19 503 VAL A CA 1
ATOM 3996 C C . VAL A 1 503 ? 16.083 -1.203 -12.981 1.00 90.19 503 VAL A C 1
ATOM 3998 O O . VAL A 1 503 ? 16.958 -0.358 -13.172 1.00 90.19 503 VAL A O 1
ATOM 4001 N N . LEU A 1 504 ? 15.234 -1.128 -11.949 1.00 90.25 504 LEU A N 1
ATOM 4002 C CA . LEU A 1 504 ? 15.236 -0.033 -10.979 1.00 90.25 504 LEU A CA 1
ATOM 4003 C C . LEU A 1 504 ? 16.319 -0.210 -9.920 1.00 90.25 504 LEU A C 1
ATOM 4005 O O . LEU A 1 504 ? 16.852 0.782 -9.425 1.00 90.25 504 LEU A O 1
ATOM 4009 N N . PHE A 1 505 ? 16.684 -1.448 -9.604 1.00 90.50 505 PHE A N 1
ATOM 4010 C CA . PHE A 1 505 ? 17.621 -1.766 -8.522 1.00 90.50 505 PHE A CA 1
ATOM 4011 C C . PHE A 1 505 ? 18.823 -2.593 -8.989 1.00 90.50 505 PHE A C 1
ATOM 4013 O O . PHE A 1 505 ? 19.941 -2.424 -8.495 1.00 90.50 505 PHE A O 1
ATOM 4020 N N . CYS A 1 506 ? 18.608 -3.458 -9.972 1.00 88.31 506 CYS A N 1
ATOM 4021 C CA . CYS A 1 506 ? 19.581 -4.399 -10.489 1.00 88.31 506 CYS A CA 1
ATOM 4022 C C . CYS A 1 506 ? 20.248 -3.884 -11.769 1.00 88.31 506 CYS A C 1
ATOM 4024 O O . CYS A 1 506 ? 19.828 -2.929 -12.430 1.00 88.31 506 CYS A O 1
ATOM 4026 N N . ASN A 1 507 ? 21.383 -4.494 -12.085 1.00 76.12 507 ASN A N 1
ATOM 4027 C CA . ASN A 1 507 ? 22.311 -3.970 -13.067 1.00 76.12 507 ASN A CA 1
ATOM 4028 C C . ASN A 1 507 ? 22.010 -4.422 -14.502 1.00 76.12 507 ASN A C 1
ATOM 4030 O O . ASN A 1 507 ? 22.162 -5.596 -14.820 1.00 76.12 507 ASN A O 1
ATOM 4034 N N . LEU A 1 508 ? 21.709 -3.470 -15.390 1.00 56.56 508 LEU A N 1
ATOM 4035 C CA . LEU A 1 508 ? 21.657 -3.699 -16.842 1.00 56.56 508 LEU A CA 1
ATOM 4036 C C . LEU A 1 508 ? 22.965 -3.316 -17.572 1.00 56.56 508 LEU A C 1
ATOM 4038 O O . LEU A 1 508 ? 23.138 -3.706 -18.722 1.00 56.56 508 LEU A O 1
ATOM 4042 N N . LEU A 1 509 ? 23.892 -2.566 -16.940 1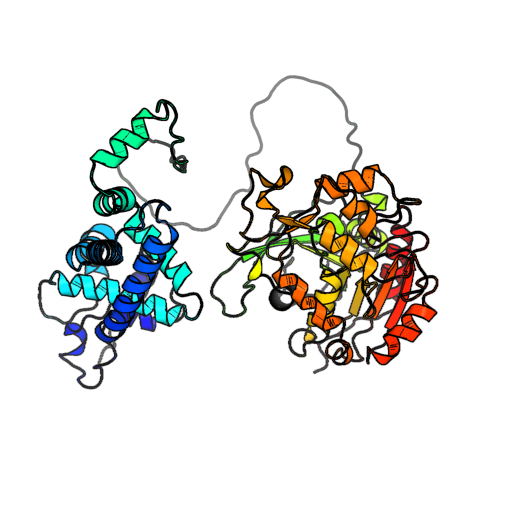.00 52.12 509 LEU A N 1
ATOM 4043 C CA . LEU A 1 509 ? 25.046 -1.924 -17.616 1.00 52.12 509 LEU A CA 1
ATOM 4044 C C . LEU A 1 509 ? 26.357 -1.824 -16.783 1.00 52.12 509 LEU A C 1
ATOM 4046 O O . LEU A 1 509 ? 27.175 -0.940 -17.025 1.00 52.12 509 LEU A O 1
ATOM 4050 N N . ASN A 1 510 ? 26.605 -2.710 -15.812 1.00 55.00 510 ASN A N 1
ATOM 4051 C CA . ASN A 1 510 ? 27.780 -2.691 -14.910 1.00 55.00 510 ASN A CA 1
ATOM 4052 C C . ASN A 1 510 ? 27.908 -1.470 -13.954 1.00 55.00 510 ASN A C 1
ATOM 4054 O O . ASN A 1 510 ? 29.005 -1.175 -13.487 1.00 55.00 510 ASN A O 1
ATOM 4058 N N . ILE A 1 511 ? 26.801 -0.803 -13.594 1.00 57.69 511 ILE A N 1
ATOM 4059 C CA . ILE A 1 511 ? 26.774 0.401 -12.723 1.00 57.69 511 ILE A CA 1
ATOM 4060 C C . ILE A 1 511 ? 26.025 0.179 -11.382 1.00 57.69 511 ILE A C 1
ATOM 4062 O O . ILE A 1 511 ? 26.243 0.927 -10.434 1.00 57.69 511 ILE A O 1
ATOM 4066 N N . ALA A 1 512 ? 25.176 -0.853 -11.275 1.00 62.16 512 ALA A N 1
ATOM 4067 C CA . ALA A 1 512 ? 24.388 -1.198 -10.075 1.00 62.16 512 ALA A CA 1
ATOM 4068 C C . ALA A 1 512 ? 24.733 -2.593 -9.487 1.00 62.16 512 ALA A C 1
ATOM 4070 O O . ALA A 1 512 ? 25.692 -3.241 -9.914 1.00 62.16 512 ALA A O 1
ATOM 4071 N N . LEU A 1 513 ? 23.974 -3.077 -8.495 1.00 81.88 513 LEU A N 1
ATOM 4072 C CA . LEU A 1 513 ? 24.170 -4.413 -7.908 1.00 81.88 513 LEU A CA 1
ATOM 4073 C C . LEU A 1 513 ? 23.748 -5.506 -8.905 1.00 81.88 513 LEU A C 1
ATOM 4075 O O . LEU A 1 513 ? 22.708 -5.402 -9.551 1.00 81.88 513 LEU A O 1
ATOM 4079 N N . SER A 1 514 ? 24.544 -6.569 -9.031 1.00 85.06 514 SER A N 1
ATOM 4080 C CA . SER A 1 514 ? 24.125 -7.772 -9.761 1.00 85.06 514 SER A CA 1
ATOM 4081 C C . SER A 1 514 ? 23.092 -8.542 -8.938 1.00 85.06 514 SER A C 1
ATOM 4083 O O . SER A 1 514 ? 23.375 -8.908 -7.800 1.00 85.06 514 SER A O 1
ATOM 4085 N N . CYS A 1 515 ? 21.928 -8.827 -9.513 1.00 90.06 515 CYS A N 1
ATOM 4086 C CA . CYS A 1 515 ? 20.875 -9.612 -8.865 1.00 90.06 515 CYS A CA 1
ATOM 4087 C C . CYS A 1 515 ? 20.810 -11.036 -9.425 1.00 90.06 515 CYS A C 1
ATOM 4089 O O . CYS A 1 515 ? 19.731 -11.566 -9.628 1.00 90.06 515 CYS A O 1
ATOM 4091 N N . ASN A 1 516 ? 21.958 -11.655 -9.709 1.00 90.50 516 ASN A N 1
ATOM 4092 C CA . ASN A 1 516 ? 22.003 -13.024 -10.238 1.00 90.50 516 ASN A CA 1
ATOM 4093 C C . ASN A 1 516 ? 21.823 -14.101 -9.165 1.00 90.50 516 ASN A C 1
ATOM 4095 O O . ASN A 1 516 ? 21.454 -15.224 -9.489 1.00 90.50 516 ASN A O 1
ATOM 4099 N N . ASP A 1 517 ? 22.123 -13.790 -7.906 1.00 92.12 517 ASP A N 1
ATOM 4100 C CA . ASP A 1 517 ? 22.044 -14.751 -6.816 1.00 92.12 517 ASP A CA 1
ATOM 4101 C C . ASP A 1 517 ? 21.726 -14.071 -5.479 1.00 92.12 517 ASP A C 1
ATOM 4103 O O . ASP A 1 517 ? 22.071 -12.911 -5.233 1.00 92.12 517 ASP A O 1
ATOM 4107 N N . ALA A 1 518 ? 21.083 -14.828 -4.592 1.00 95.44 518 ALA A N 1
ATOM 4108 C CA . ALA A 1 518 ? 20.655 -14.357 -3.280 1.00 95.44 518 ALA A CA 1
ATOM 4109 C C . ALA A 1 518 ? 21.822 -13.913 -2.376 1.00 95.44 518 ALA A C 1
ATOM 4111 O O . ALA A 1 518 ? 21.666 -12.971 -1.597 1.00 95.44 518 ALA A O 1
ATOM 4112 N N . ASN A 1 519 ? 23.003 -14.539 -2.476 1.00 95.06 519 ASN A N 1
ATOM 4113 C CA . ASN A 1 519 ? 24.139 -14.185 -1.619 1.00 95.06 519 ASN A CA 1
ATOM 4114 C C . ASN A 1 519 ? 24.689 -12.802 -1.961 1.00 95.06 519 ASN A C 1
ATOM 4116 O O . ASN A 1 519 ? 25.145 -12.094 -1.063 1.00 95.06 519 ASN A O 1
ATOM 4120 N N . THR A 1 520 ? 24.643 -12.398 -3.230 1.00 92.88 520 THR A N 1
ATOM 4121 C CA . THR A 1 520 ? 25.031 -11.045 -3.641 1.00 92.88 520 THR A CA 1
ATOM 4122 C C . THR A 1 520 ? 24.119 -9.989 -3.005 1.00 92.88 520 THR A C 1
ATOM 4124 O O . THR A 1 520 ? 24.623 -9.000 -2.469 1.00 92.88 520 THR A O 1
ATOM 4127 N N . ILE A 1 521 ? 22.803 -10.231 -2.962 1.00 93.56 521 ILE A N 1
ATOM 4128 C CA . ILE A 1 521 ? 21.834 -9.349 -2.286 1.00 93.56 521 ILE A CA 1
ATOM 4129 C C . ILE A 1 521 ? 22.104 -9.303 -0.779 1.00 93.56 521 ILE A C 1
ATOM 4131 O O . ILE A 1 521 ? 22.285 -8.222 -0.219 1.00 93.56 521 ILE A O 1
ATOM 4135 N N . ILE A 1 522 ? 22.219 -10.464 -0.127 1.00 95.19 522 ILE A N 1
ATOM 4136 C CA . ILE A 1 522 ? 22.482 -10.548 1.320 1.00 95.19 522 ILE A CA 1
ATOM 4137 C C . ILE A 1 522 ? 23.781 -9.825 1.677 1.00 95.19 522 ILE A C 1
ATOM 4139 O O . ILE A 1 522 ? 23.818 -9.043 2.622 1.00 95.19 522 ILE A O 1
ATOM 4143 N N . ASN A 1 523 ? 24.858 -10.043 0.920 1.00 93.06 523 ASN A N 1
ATOM 4144 C CA . ASN A 1 523 ? 26.140 -9.399 1.194 1.00 93.06 523 ASN A CA 1
ATOM 4145 C C . ASN A 1 523 ? 26.087 -7.879 1.070 1.00 93.06 523 ASN A C 1
ATOM 4147 O O . ASN A 1 523 ? 26.853 -7.213 1.765 1.00 93.06 523 ASN A O 1
ATOM 4151 N N . ARG A 1 524 ? 25.211 -7.343 0.213 1.00 91.06 524 ARG A N 1
ATOM 4152 C CA . ARG A 1 524 ? 25.012 -5.900 0.091 1.00 91.06 524 ARG A CA 1
ATOM 4153 C C . ARG A 1 524 ? 24.188 -5.331 1.242 1.00 91.06 524 ARG A C 1
ATOM 4155 O O . ARG A 1 524 ? 24.536 -4.262 1.738 1.00 91.06 524 ARG A O 1
ATOM 4162 N N . GLU A 1 525 ? 23.115 -6.016 1.617 1.00 92.50 525 GLU A N 1
ATOM 4163 C CA . GLU A 1 525 ? 22.084 -5.497 2.521 1.00 92.50 525 GLU A CA 1
ATOM 4164 C C . GLU A 1 525 ? 22.362 -5.807 4.002 1.00 92.50 525 GLU A C 1
ATOM 4166 O O . GLU A 1 525 ? 21.845 -5.122 4.877 1.00 92.50 525 GLU A O 1
ATOM 4171 N N . LYS A 1 526 ? 23.196 -6.805 4.327 1.00 91.81 526 LYS A N 1
ATOM 4172 C CA . LYS A 1 526 ? 23.408 -7.273 5.715 1.00 91.81 526 LYS A CA 1
ATOM 4173 C C . LYS A 1 526 ? 23.874 -6.203 6.709 1.00 91.81 526 LYS A C 1
ATOM 4175 O O . LYS A 1 526 ? 23.578 -6.334 7.887 1.00 91.81 526 LYS A O 1
ATOM 4180 N N . ASP A 1 527 ? 24.587 -5.169 6.259 1.00 90.19 527 ASP A N 1
ATOM 4181 C CA . ASP A 1 527 ? 25.067 -4.075 7.126 1.00 90.19 527 ASP A CA 1
ATOM 4182 C C . ASP A 1 527 ? 24.021 -2.944 7.276 1.00 90.19 527 ASP A C 1
ATOM 4184 O O . ASP A 1 527 ? 24.169 -2.006 8.074 1.00 90.19 527 ASP A O 1
ATOM 4188 N N . ASP A 1 528 ? 22.944 -3.032 6.498 1.00 91.25 528 ASP A N 1
ATOM 4189 C CA . ASP A 1 528 ? 21.835 -2.084 6.431 1.00 91.25 528 ASP A CA 1
ATOM 4190 C C . ASP A 1 528 ? 20.602 -2.587 7.218 1.00 91.25 528 ASP A C 1
ATOM 4192 O O . ASP A 1 528 ? 19.638 -1.843 7.407 1.00 91.25 528 ASP A O 1
ATOM 4196 N N . TYR A 1 529 ? 20.680 -3.801 7.780 1.00 91.56 529 TYR A N 1
ATOM 4197 C CA . TYR A 1 529 ? 19.700 -4.398 8.691 1.00 91.56 529 TYR A CA 1
ATOM 4198 C C . TYR A 1 529 ? 20.375 -4.938 9.956 1.00 91.56 529 TYR A C 1
ATOM 4200 O O . TYR A 1 529 ? 21.500 -5.424 9.924 1.00 91.56 529 TYR A O 1
ATOM 4208 N N . THR A 1 530 ? 19.676 -4.881 11.089 1.00 89.56 530 THR A N 1
ATOM 4209 C CA . THR A 1 530 ? 20.113 -5.538 12.338 1.00 89.56 530 THR A CA 1
ATOM 4210 C C . THR A 1 530 ? 19.452 -6.902 12.537 1.00 89.56 530 THR A C 1
ATOM 4212 O O . THR A 1 530 ? 19.952 -7.729 13.300 1.00 89.56 530 THR A O 1
ATOM 4215 N N . THR A 1 531 ? 18.339 -7.147 11.845 1.00 90.75 531 THR A N 1
ATOM 4216 C CA . THR A 1 531 ? 17.598 -8.408 11.869 1.00 90.75 531 THR A CA 1
ATOM 4217 C C . THR A 1 531 ? 18.159 -9.450 10.898 1.00 90.75 531 THR A C 1
ATOM 4219 O O . THR A 1 531 ? 19.007 -9.162 10.056 1.00 90.75 531 THR A O 1
ATOM 4222 N N . THR A 1 532 ? 17.673 -10.687 11.017 1.00 92.00 532 THR A N 1
ATOM 4223 C CA . THR A 1 532 ? 17.993 -11.756 10.067 1.00 92.00 532 THR A CA 1
ATOM 4224 C C . THR A 1 532 ? 17.325 -11.470 8.728 1.00 92.00 532 THR A C 1
ATOM 4226 O O . THR A 1 532 ? 16.100 -11.356 8.661 1.00 92.00 532 THR A O 1
ATOM 4229 N N . ILE A 1 533 ? 18.136 -11.407 7.673 1.00 96.12 533 ILE A N 1
ATOM 4230 C CA . ILE A 1 533 ? 17.671 -11.288 6.293 1.00 96.12 533 ILE A CA 1
ATOM 4231 C C . ILE A 1 533 ? 17.958 -12.578 5.521 1.00 96.12 533 ILE A C 1
ATOM 4233 O O . ILE A 1 533 ? 19.045 -13.151 5.606 1.00 96.12 533 ILE A O 1
ATOM 4237 N N . GLU A 1 534 ? 16.977 -13.014 4.746 1.00 97.75 534 GLU A N 1
ATOM 4238 C CA . GLU A 1 534 ? 17.115 -14.007 3.686 1.00 97.75 534 GLU A CA 1
ATOM 4239 C C . GLU A 1 534 ? 16.819 -13.336 2.347 1.00 97.75 534 GLU A C 1
ATOM 4241 O O . GLU A 1 534 ? 16.145 -12.306 2.306 1.00 97.75 534 GLU A O 1
ATOM 4246 N N . ALA A 1 535 ? 17.312 -13.904 1.248 1.00 98.00 535 ALA A N 1
ATOM 4247 C CA . ALA A 1 535 ? 17.027 -13.381 -0.079 1.00 98.00 535 ALA A CA 1
ATOM 4248 C C . ALA A 1 535 ? 16.607 -14.481 -1.053 1.00 98.00 535 ALA A C 1
ATOM 4250 O O . ALA A 1 535 ? 17.068 -15.619 -0.966 1.00 98.00 535 ALA A O 1
ATOM 4251 N N . TYR A 1 536 ? 15.762 -14.104 -2.005 1.00 98.44 536 TYR A N 1
ATOM 4252 C CA . TYR A 1 536 ? 15.360 -14.906 -3.148 1.00 98.44 536 TYR A CA 1
ATOM 4253 C C . TYR A 1 536 ? 15.474 -14.062 -4.420 1.00 98.44 536 TYR A C 1
ATOM 4255 O O . TYR A 1 536 ? 15.094 -12.891 -4.439 1.00 98.44 536 TYR A O 1
ATOM 4263 N N . VAL A 1 537 ? 15.995 -14.665 -5.485 1.00 98.06 537 VAL A N 1
ATOM 4264 C CA . VAL A 1 537 ? 16.079 -14.046 -6.809 1.00 98.06 537 VAL A CA 1
ATOM 4265 C C . VAL A 1 537 ? 15.178 -14.825 -7.748 1.00 98.06 537 VAL A C 1
ATOM 4267 O O . VAL A 1 537 ? 15.372 -16.026 -7.919 1.00 98.06 537 VAL A O 1
ATOM 4270 N N . LEU A 1 538 ? 14.217 -14.142 -8.365 1.00 97.62 538 LEU A N 1
ATOM 4271 C CA . LEU A 1 538 ? 13.394 -14.727 -9.413 1.00 97.62 538 LEU A CA 1
ATOM 4272 C C . LEU A 1 538 ? 14.093 -14.550 -10.766 1.00 97.62 538 LEU A C 1
ATOM 4274 O O . LEU A 1 538 ? 14.241 -13.429 -11.265 1.00 97.62 538 LEU A O 1
ATOM 4278 N N . GLU A 1 539 ? 14.539 -15.657 -11.353 1.00 95.69 539 GLU A N 1
ATOM 4279 C CA . GLU A 1 539 ? 15.265 -15.661 -12.627 1.00 95.69 539 GLU A CA 1
ATOM 4280 C C . GLU A 1 539 ? 14.436 -15.058 -13.769 1.00 95.69 539 GLU A C 1
ATOM 4282 O O . GLU A 1 539 ? 13.211 -15.168 -13.780 1.00 95.69 539 GLU A O 1
ATOM 4287 N N . ASN A 1 540 ? 15.104 -14.420 -14.735 1.00 93.94 540 ASN A N 1
ATOM 4288 C CA . ASN A 1 540 ? 14.499 -13.816 -15.932 1.00 93.94 540 ASN A CA 1
ATOM 4289 C C . ASN A 1 540 ? 13.340 -12.837 -15.667 1.00 93.94 540 ASN A C 1
ATOM 4291 O O . ASN A 1 540 ? 12.565 -12.548 -16.579 1.00 93.94 540 ASN A O 1
ATOM 4295 N N . SER A 1 541 ? 13.220 -12.294 -14.456 1.00 95.88 541 SER A N 1
ATOM 4296 C CA . SER A 1 541 ? 12.120 -11.404 -14.089 1.00 95.88 541 SER A CA 1
ATOM 4297 C C . SER A 1 541 ? 12.577 -9.970 -13.840 1.00 95.88 541 SER A C 1
ATOM 4299 O O . SER A 1 541 ? 13.679 -9.724 -13.349 1.00 95.88 541 SER A O 1
ATOM 4301 N N . GLY A 1 542 ? 11.728 -9.020 -14.223 1.00 95.50 542 GLY A N 1
ATOM 4302 C CA . GLY A 1 542 ? 11.893 -7.591 -13.972 1.00 95.50 542 GLY A CA 1
ATOM 4303 C C . GLY A 1 542 ? 11.424 -7.171 -12.578 1.00 95.50 542 GLY A C 1
ATOM 4304 O O . GLY A 1 542 ? 11.391 -7.965 -11.643 1.00 95.50 542 GLY A O 1
ATOM 4305 N N . HIS A 1 543 ? 11.039 -5.904 -12.451 1.00 96.25 543 HIS A N 1
ATOM 4306 C CA . HIS A 1 543 ? 10.546 -5.333 -11.200 1.00 96.25 543 HIS A CA 1
ATOM 4307 C C . HIS A 1 543 ? 9.217 -5.962 -10.759 1.00 96.25 543 HIS A C 1
ATOM 4309 O O . HIS A 1 543 ? 9.104 -6.406 -9.620 1.00 96.25 543 HIS A O 1
ATOM 4315 N N . ASP A 1 544 ? 8.239 -6.070 -11.666 1.00 96.56 544 ASP A N 1
ATOM 4316 C CA . ASP A 1 544 ? 6.905 -6.618 -11.383 1.00 96.56 544 ASP A CA 1
ATOM 4317 C C . ASP A 1 544 ? 6.950 -8.154 -11.312 1.00 96.56 544 ASP A C 1
ATOM 4319 O O . ASP A 1 544 ? 6.478 -8.876 -12.199 1.00 96.56 544 ASP A O 1
ATOM 4323 N N . ILE A 1 545 ? 7.559 -8.685 -10.253 1.00 96.44 545 ILE A N 1
ATOM 4324 C CA . ILE A 1 545 ? 7.820 -10.121 -10.086 1.00 96.44 545 ILE A CA 1
ATOM 4325 C C . ILE A 1 545 ? 6.542 -10.976 -10.055 1.00 96.44 545 ILE A C 1
ATOM 4327 O O . ILE A 1 545 ? 6.579 -12.146 -10.428 1.00 96.44 545 ILE A O 1
ATOM 4331 N N . ASN A 1 546 ? 5.389 -10.411 -9.668 1.00 98.06 546 ASN A N 1
ATOM 4332 C CA . ASN A 1 546 ? 4.098 -11.115 -9.710 1.00 98.06 546 ASN A CA 1
ATOM 4333 C C . ASN A 1 546 ? 3.618 -11.369 -11.134 1.00 98.06 546 ASN A C 1
ATOM 4335 O O . ASN A 1 546 ? 2.749 -12.210 -11.324 1.00 98.06 546 ASN A O 1
ATOM 4339 N N . LEU A 1 547 ? 4.131 -10.614 -12.106 1.00 97.25 547 LEU A N 1
ATOM 4340 C CA . LEU A 1 547 ? 3.598 -10.516 -13.461 1.00 97.25 547 LEU A CA 1
ATOM 4341 C C . LEU A 1 547 ? 4.542 -11.141 -14.509 1.00 97.25 547 LEU A C 1
ATOM 4343 O O . LEU A 1 547 ? 4.324 -10.997 -15.713 1.00 97.25 547 LEU A O 1
ATOM 4347 N N . HIS A 1 548 ? 5.560 -11.882 -14.057 1.00 97.56 548 HIS A N 1
ATOM 4348 C CA . HIS A 1 548 ? 6.434 -12.712 -14.895 1.00 97.56 548 HIS A CA 1
ATOM 4349 C C . HIS A 1 548 ? 5.973 -14.172 -14.907 1.00 97.56 548 HIS A C 1
ATOM 4351 O O . HIS A 1 548 ? 5.285 -14.630 -13.995 1.00 97.56 548 HIS A O 1
ATOM 4357 N N . ARG A 1 549 ? 6.291 -14.921 -15.971 1.00 96.62 549 ARG A N 1
ATOM 4358 C CA . ARG A 1 549 ? 5.701 -16.255 -16.222 1.00 96.62 549 ARG A CA 1
ATOM 4359 C C . ARG A 1 549 ? 5.980 -17.259 -15.106 1.00 96.62 549 ARG A C 1
ATOM 4361 O O . ARG A 1 549 ? 5.163 -18.143 -14.863 1.00 96.62 549 ARG A O 1
ATOM 4368 N N . ASN A 1 550 ? 7.110 -17.094 -14.435 1.00 96.50 550 ASN A N 1
ATOM 4369 C CA . ASN A 1 550 ? 7.568 -17.901 -13.316 1.00 96.50 550 ASN A CA 1
ATOM 4370 C C . ASN A 1 550 ? 7.176 -17.333 -11.939 1.00 96.50 550 ASN A C 1
ATOM 4372 O O . ASN A 1 550 ? 7.719 -17.771 -10.932 1.00 96.50 550 ASN A O 1
ATOM 4376 N N . ALA A 1 551 ? 6.216 -16.401 -11.850 1.00 97.69 551 ALA A N 1
ATOM 4377 C CA . ALA A 1 551 ? 5.818 -15.766 -10.587 1.00 97.69 551 ALA A CA 1
ATOM 4378 C C . ALA A 1 551 ? 5.519 -16.767 -9.450 1.00 97.69 551 ALA A C 1
ATOM 4380 O O . ALA A 1 551 ? 5.860 -16.528 -8.291 1.00 97.69 551 ALA A O 1
ATOM 4381 N N . ARG A 1 552 ? 4.954 -17.935 -9.780 1.00 98.19 552 ARG A N 1
ATOM 4382 C CA . ARG A 1 552 ? 4.658 -19.000 -8.808 1.00 98.19 552 ARG A CA 1
ATOM 4383 C C . ARG A 1 552 ? 5.890 -19.517 -8.055 1.00 98.19 552 ARG A C 1
ATOM 4385 O O . ARG A 1 552 ? 5.733 -19.971 -6.925 1.00 98.19 552 ARG A O 1
ATOM 4392 N N . ASP A 1 553 ? 7.089 -19.413 -8.623 1.00 98.50 553 ASP A N 1
ATOM 4393 C CA . ASP A 1 553 ? 8.319 -19.881 -7.976 1.00 98.50 553 ASP A CA 1
ATOM 4394 C C . ASP A 1 553 ? 8.665 -19.013 -6.760 1.00 98.50 553 ASP A C 1
ATOM 4396 O O . ASP A 1 553 ? 8.963 -19.530 -5.679 1.00 98.50 553 ASP A O 1
ATOM 4400 N N . TRP A 1 554 ? 8.532 -17.687 -6.884 1.00 98.25 554 TRP A N 1
ATOM 4401 C CA . TRP A 1 554 ? 8.729 -16.802 -5.738 1.00 98.25 554 TRP A CA 1
ATOM 4402 C C . TRP A 1 554 ? 7.528 -16.848 -4.777 1.00 98.25 554 TRP A C 1
ATOM 4404 O O . TRP A 1 554 ? 7.723 -16.738 -3.566 1.00 98.25 554 TRP A O 1
ATOM 4414 N N . PHE A 1 555 ? 6.302 -17.093 -5.269 1.00 98.69 555 PHE A N 1
ATOM 4415 C CA . PHE A 1 555 ? 5.143 -17.330 -4.393 1.00 98.69 555 PHE A CA 1
ATOM 4416 C C . PHE A 1 555 ? 5.384 -18.537 -3.475 1.00 98.69 555 PHE A C 1
ATOM 4418 O O . PHE A 1 555 ? 5.089 -18.475 -2.278 1.00 98.69 555 PHE A O 1
ATOM 4425 N N . GLN A 1 556 ? 5.963 -19.615 -4.016 1.00 98.62 556 GLN A N 1
ATOM 4426 C CA . GLN A 1 556 ? 6.362 -20.786 -3.241 1.00 98.62 556 GLN A CA 1
ATOM 4427 C C . GLN A 1 556 ? 7.457 -20.443 -2.229 1.00 98.62 556 GLN A C 1
ATOM 4429 O O . GLN A 1 556 ? 7.325 -20.796 -1.062 1.00 98.62 556 GLN A O 1
ATOM 4434 N N . ALA A 1 557 ? 8.489 -19.699 -2.637 1.00 98.38 557 ALA A N 1
ATOM 4435 C CA . ALA A 1 557 ? 9.552 -19.272 -1.729 1.00 98.38 557 ALA A CA 1
ATOM 4436 C C . ALA A 1 557 ? 9.019 -18.432 -0.554 1.00 98.38 557 ALA A C 1
ATOM 4438 O O . ALA A 1 557 ? 9.439 -18.625 0.586 1.00 98.38 557 ALA A O 1
ATOM 4439 N N . ALA A 1 558 ? 8.054 -17.543 -0.808 1.00 98.44 558 ALA A N 1
ATOM 4440 C CA . ALA A 1 558 ? 7.375 -16.774 0.230 1.00 98.44 558 ALA A CA 1
ATOM 4441 C C . ALA A 1 558 ? 6.582 -17.676 1.191 1.00 98.44 558 ALA A C 1
ATOM 4443 O O . ALA A 1 558 ? 6.652 -17.485 2.402 1.00 98.44 558 ALA A O 1
ATOM 4444 N N . LEU A 1 559 ? 5.858 -18.673 0.671 1.00 98.06 559 LEU A N 1
ATOM 4445 C CA . LEU A 1 559 ? 5.129 -19.646 1.489 1.00 98.06 559 LEU A CA 1
ATOM 4446 C C . LEU A 1 559 ? 6.076 -20.496 2.351 1.00 98.06 559 LEU A C 1
ATOM 4448 O O . LEU A 1 559 ? 5.828 -20.674 3.544 1.00 98.06 559 LEU A O 1
ATOM 4452 N N . ASP A 1 560 ? 7.162 -20.999 1.767 1.00 97.62 560 ASP A N 1
ATOM 4453 C CA . ASP A 1 560 ? 8.168 -21.800 2.469 1.00 97.62 560 ASP A CA 1
ATOM 4454 C C . ASP A 1 560 ? 8.859 -20.990 3.563 1.00 97.62 560 ASP A C 1
ATOM 4456 O O . ASP A 1 560 ? 9.025 -21.475 4.683 1.00 97.62 560 ASP A O 1
ATOM 4460 N N . TRP A 1 561 ? 9.201 -19.735 3.266 1.00 97.44 561 TRP A N 1
ATOM 4461 C CA . TRP A 1 561 ? 9.754 -18.811 4.245 1.00 97.44 561 TRP A CA 1
ATOM 4462 C C . TRP A 1 561 ? 8.770 -18.555 5.389 1.00 97.44 561 TRP A C 1
ATOM 4464 O O . TRP A 1 561 ? 9.140 -18.720 6.547 1.00 97.44 561 TRP A O 1
ATOM 4474 N N . THR A 1 562 ? 7.500 -18.254 5.102 1.00 95.94 562 THR A N 1
ATOM 4475 C CA . THR A 1 562 ? 6.485 -18.072 6.150 1.00 95.94 562 THR A CA 1
ATOM 4476 C C . THR A 1 562 ? 6.345 -19.330 7.016 1.00 95.94 562 THR A C 1
ATOM 4478 O O . THR A 1 562 ? 6.306 -19.229 8.236 1.00 95.94 562 THR A O 1
ATOM 4481 N N . ASN A 1 563 ? 6.330 -20.526 6.419 1.00 93.31 563 ASN A N 1
ATOM 4482 C CA . ASN A 1 563 ? 6.207 -21.788 7.160 1.00 93.31 563 ASN A CA 1
ATOM 4483 C C . ASN A 1 563 ? 7.461 -22.153 7.971 1.00 93.31 563 ASN A C 1
ATOM 4485 O O . ASN A 1 563 ? 7.371 -22.913 8.937 1.00 93.31 563 ASN A O 1
ATOM 4489 N N . LYS A 1 564 ? 8.634 -21.644 7.580 1.00 92.56 564 LYS A N 1
ATOM 4490 C CA . LYS A 1 564 ? 9.899 -21.848 8.297 1.00 92.56 564 LYS A CA 1
ATOM 4491 C C . LYS A 1 564 ? 9.897 -21.158 9.662 1.00 92.56 564 LYS A C 1
ATOM 4493 O O . LYS A 1 564 ? 10.532 -21.657 10.593 1.00 92.56 564 LYS A O 1
ATOM 4498 N N . TYR A 1 565 ? 9.210 -20.024 9.789 1.00 86.31 565 TYR A N 1
ATOM 4499 C CA . TYR A 1 565 ? 9.164 -19.246 11.021 1.00 86.31 565 TYR A CA 1
ATOM 4500 C C . TYR A 1 565 ? 7.915 -19.572 11.843 1.00 86.31 565 TYR A C 1
ATOM 4502 O O . TYR A 1 565 ? 6.789 -19.548 11.355 1.00 86.31 565 TYR A O 1
ATOM 4510 N N . SER A 1 566 ? 8.113 -19.846 13.135 1.00 70.50 566 SER A N 1
ATOM 4511 C CA . SER A 1 566 ? 7.012 -19.850 14.097 1.00 70.50 566 SER A CA 1
ATOM 4512 C C . SER A 1 566 ? 6.769 -18.415 14.551 1.00 70.50 566 SER A C 1
ATOM 4514 O O . SER A 1 566 ? 7.599 -17.845 15.256 1.00 70.50 566 SER A O 1
ATOM 4516 N N . PHE A 1 567 ? 5.647 -17.828 14.137 1.00 77.38 567 PHE A N 1
ATOM 4517 C CA . PHE A 1 567 ? 5.259 -16.465 14.515 1.00 77.38 567 PHE A CA 1
ATOM 4518 C C . PHE A 1 567 ? 4.486 -16.399 15.848 1.00 77.38 567 PHE A C 1
ATOM 4520 O O . PHE A 1 567 ? 3.822 -15.403 16.128 1.00 77.38 567 PHE A O 1
ATOM 4527 N N . GLU A 1 568 ? 4.534 -17.452 16.675 1.00 58.09 568 GLU A N 1
ATOM 4528 C CA . GLU A 1 568 ? 3.817 -17.495 17.956 1.00 58.09 568 GLU A CA 1
ATOM 4529 C C . GLU A 1 568 ? 4.213 -16.317 18.871 1.00 58.09 568 GLU A C 1
ATOM 4531 O O . GLU A 1 568 ? 5.348 -16.220 19.335 1.00 58.09 568 GLU A O 1
ATOM 4536 N N . ASN A 1 569 ? 3.244 -15.445 19.178 1.00 53.53 569 ASN A N 1
ATOM 4537 C CA . ASN A 1 569 ? 3.376 -14.278 20.067 1.00 53.53 569 ASN A CA 1
ATOM 4538 C C . ASN A 1 569 ? 4.377 -13.201 19.615 1.00 53.53 569 ASN A C 1
ATOM 4540 O O . ASN A 1 569 ? 4.857 -12.418 20.443 1.00 53.53 569 ASN A O 1
ATOM 4544 N N . CYS A 1 570 ? 4.677 -13.114 18.321 1.00 61.44 570 CYS A N 1
ATOM 4545 C CA . CYS A 1 570 ? 5.407 -11.978 17.771 1.00 61.44 570 CYS A CA 1
ATOM 4546 C C . CYS A 1 570 ? 4.650 -10.672 18.098 1.00 61.44 570 CYS A C 1
ATOM 4548 O O . CYS A 1 570 ? 3.490 -10.507 17.732 1.00 61.44 570 CYS A O 1
ATOM 4550 N N . GLY A 1 571 ? 5.277 -9.781 18.874 1.00 46.41 571 GLY A N 1
ATOM 4551 C CA . GLY A 1 571 ? 4.663 -8.523 19.324 1.00 46.41 571 GLY A CA 1
ATOM 4552 C C . GLY A 1 571 ? 4.002 -8.543 20.710 1.00 46.41 571 GLY A C 1
ATOM 4553 O O . GLY A 1 571 ? 3.691 -7.488 21.253 1.00 46.41 571 GLY A O 1
ATOM 4554 N N . CYS A 1 572 ? 3.857 -9.717 21.338 1.00 34.03 572 CYS A N 1
ATOM 4555 C CA . CYS A 1 572 ? 3.384 -9.875 22.722 1.00 34.03 572 CYS A CA 1
ATOM 4556 C C . CYS A 1 572 ? 4.495 -10.409 23.643 1.00 34.03 572 CYS A C 1
ATOM 4558 O O . CYS A 1 572 ? 4.274 -11.260 24.504 1.00 34.03 572 CYS A O 1
ATOM 4560 N N . SER A 1 573 ? 5.721 -9.910 23.492 1.00 31.84 573 SER A N 1
ATOM 4561 C CA . SER A 1 573 ? 6.738 -10.049 24.534 1.00 31.84 573 SER A CA 1
ATOM 4562 C C . SER A 1 573 ? 6.547 -8.947 25.584 1.00 31.84 573 SER A C 1
ATOM 4564 O O . SER A 1 573 ? 7.193 -7.913 25.484 1.00 31.84 573 SER A O 1
ATOM 4566 N N . LYS A 1 574 ? 5.674 -9.232 26.563 1.00 32.94 574 LYS A N 1
ATOM 4567 C CA . LYS A 1 574 ? 5.474 -8.572 27.877 1.00 32.94 574 LYS A CA 1
ATOM 4568 C C . LYS A 1 574 ? 5.274 -7.058 27.946 1.00 32.94 574 LYS A C 1
ATOM 4570 O O . LYS A 1 574 ? 6.242 -6.303 27.730 1.00 32.94 574 LYS A O 1
#

Secondary structure (DSSP, 8-state):
-------THHHHHHHHHHT---SSHHHHHHHTB-GGGTTTT-TT-TTSSSHHHHHHHHHHHHHHHHHHHHHT--TT--S-HHHHHHHHHHHT-HHHHHHIIIIIS-GGGT-B--S--PPPPHHHHHHHHHHHHHHHHHHHGGGHHHHHHHHHHHHHGGGHHHHHHHH---THHHHHHHHTTTTT------------------S-----------------------------------------EEEEE-TTSSS---EEEEEEEE--TTPPP-TT-EEEEEE--TT--GGGTB-SSSHHHHBHHHHHHHHSTTSEEEEEEPPTTSTTS---SBGGG--HHHHHHHHHHHHHHHHTTTTTT----EEEEEEETHHHHHHHHHHH-TTTGGGEEEEEEES--SS--HHHHHHHHHHEEEGGG-GGGTTS---BT-EEE-TTSSHHHHHH--TTTS-HHHHHHHHHH---B-GGGGGGGGGGSTTTGGGS-TTS-EEEEEETT-TTTB-SSSSSB--SSHHHHHHHHTTT-SS-EEEEEETT--S-GGGSTTHHHHHHHHHHHHHHS--TTTT---

InterPro domains:
  IPR000073 Alpha/beta hydrolase fold-1 [PF12697] (283-548)
  IPR000999 Ribonuclease III domain [PF00636] (53-141)
  IPR000999 Ribonuclease III domain [PS50142] (11-141)
  IPR000999 Ribonuclease III domain [SM00535] (26-165)
  IPR000999 Ribonuclease III domain [cd00593] (26-162)
  IPR029058 Alpha/Beta hydrolase fold [G3DSA:3.40.50.1820] (275-565)
  IPR029058 Alpha/Beta hydrolase fold [SSF53474] (284-564)
  IPR036389 Ribonuclease III, endonuclease domain superfamily [G3DSA:1.10.1520.10] (6-170)
  IPR036389 Ribonuclease III, endonuclease domain superfamily [SSF69065] (10-163)

pLDDT: mean 74.12, std 23.75, range [20.2, 98.75]